Protein AF-A0A2E4WLP5-F1 (afdb_monomer_lite)

Radius of gyration: 26.68 Å; chains: 1; bounding box: 61×49×70 Å

Sequence (413 aa):
MDIQNGITTEFLDETQINFLNEHFNKKFPDIDAKITVNLNRKDYEDETNLECVMRYVLTYNHPISPEDETWFFIEQDGDKMDVFSGIESVINKYIIQTKTCDHEFDRPKDEYGSTYPDGRSVCTKCELALKNHLPRIPNKHVIKMSSHSKGVVSQFDWGKTYIQGGDSGIVFSKKGSYQTAFMEAFPKIHGMGTFIRGEGDGIQAAEQQCWEIYQRMLNCKGHEWDRHVHGELREDGYAQCKHCKMCTSDALEPLTTCSVCDKPTKKTFGDGHICHTHYFELPEEDRIREHIKMMQDSSFSTNEAKETFDYKFVSRAQKRLFHELGEDEYLEHKRRLRQIIVFIKHNFYALVLGSSPLRRRESFTEEENRLMDECHDRIIEHIGLILDHIKSDGPSRLTCKHFIAKEYWTSEE

Secondary structure (DSSP, 8-state):
----S----SSS-HHHHHHHHHHHHHH-TT---EEEEEEEES-SS-TT---EEEEEEEEEEETTEEEEEEEEEEEE-TT---HHHHHHHHHIIIIIHHHH----EE--B-TTSPBP-SS-EEETTT--EESS-SPPPTT--EEEESSSS--EE-SS--TT-EEEEEEEEEE--TT--EEEEEEEEE-EETTEE--EEEEESSHHHHHHHHHHHHHHHHT-SS--EESEETTEE--SS-EEETTT--EETTSS--S-B-TTT--B---EETTEE--HHHHHHS-HHHHHHHHHHHHHHSSS---HHHHHHHHHHHHHHHHHHHHHHHHHHHHHHHHHHHHHHHHHHHHHHHHHTTTSGGGG-S---HHHHHHHHHHHHHHHHTTHHHHHHHHTT--SS--GGGTS-GGGS-S--

pLDDT: mean 80.18, std 15.57, range [28.72, 98.12]

Structure (mmCIF, N/CA/C/O backbone):
data_AF-A0A2E4WLP5-F1
#
_entry.id   AF-A0A2E4WLP5-F1
#
loop_
_atom_site.group_PDB
_atom_site.id
_atom_site.type_symbol
_atom_site.label_atom_id
_atom_site.label_alt_id
_atom_site.label_comp_id
_atom_site.label_asym_id
_atom_site.label_entity_id
_atom_site.label_seq_id
_atom_site.pdbx_PDB_ins_code
_atom_site.Cartn_x
_atom_site.Cartn_y
_atom_site.Cartn_z
_atom_site.occupancy
_atom_site.B_iso_or_equiv
_atom_site.auth_seq_id
_atom_site.auth_comp_id
_atom_site.auth_asym_id
_atom_site.auth_atom_id
_atom_site.pdbx_PDB_model_num
ATOM 1 N N . MET A 1 1 ? -8.807 5.989 37.270 1.00 32.72 1 MET A N 1
ATOM 2 C CA . MET A 1 1 ? -10.201 5.876 37.743 1.00 32.72 1 MET A CA 1
ATOM 3 C C . MET A 1 1 ? -10.694 7.289 38.005 1.00 32.72 1 MET A C 1
ATOM 5 O O . MET A 1 1 ? -10.593 7.767 39.120 1.00 32.72 1 MET A O 1
ATOM 9 N N . ASP A 1 2 ? -11.044 7.974 36.919 1.00 28.72 2 ASP A N 1
ATOM 10 C CA . ASP A 1 2 ? -11.490 9.371 36.821 1.00 28.72 2 ASP A CA 1
ATOM 11 C C . ASP A 1 2 ? -11.847 9.587 35.333 1.00 28.72 2 ASP A C 1
ATOM 13 O O . ASP A 1 2 ? -11.119 9.070 34.482 1.00 28.72 2 ASP A O 1
ATOM 17 N N . ILE A 1 3 ? -12.834 10.419 34.966 1.00 42.56 3 ILE A N 1
ATOM 18 C CA . ILE A 1 3 ? -12.760 11.151 33.682 1.00 42.56 3 ILE A CA 1
ATOM 19 C C . ILE A 1 3 ? -11.662 12.210 33.878 1.00 42.56 3 ILE A C 1
ATOM 21 O O . ILE A 1 3 ? -11.935 13.389 34.109 1.00 42.56 3 ILE A O 1
ATOM 25 N N . GLN A 1 4 ? -10.398 11.783 33.909 1.00 34.06 4 GLN A N 1
ATOM 26 C CA . GLN A 1 4 ? -9.247 12.667 34.089 1.00 34.06 4 GLN A CA 1
ATOM 27 C C . GLN A 1 4 ? -8.847 13.198 32.711 1.00 34.06 4 GLN A C 1
ATOM 29 O O . GLN A 1 4 ? -8.344 12.453 31.874 1.00 34.06 4 GLN A O 1
ATOM 34 N N . ASN A 1 5 ? -9.093 14.488 32.456 1.00 39.75 5 ASN A N 1
ATOM 35 C CA . ASN A 1 5 ? -8.746 15.171 31.198 1.00 39.75 5 ASN A CA 1
ATOM 36 C C . ASN A 1 5 ? -9.372 14.544 29.933 1.00 39.75 5 ASN A C 1
ATOM 38 O O . ASN A 1 5 ? -8.798 14.602 28.843 1.00 39.75 5 ASN A O 1
ATOM 42 N N . GLY A 1 6 ? -10.540 13.911 30.075 1.00 43.06 6 GLY A N 1
ATOM 43 C CA . GLY A 1 6 ? -11.146 13.109 29.013 1.00 43.06 6 GLY A CA 1
ATOM 44 C C . GLY A 1 6 ? -11.846 13.929 27.930 1.00 43.06 6 GLY A C 1
ATOM 45 O O . GLY A 1 6 ? -11.885 13.503 26.775 1.00 43.06 6 GLY A O 1
ATOM 46 N N . ILE A 1 7 ? -12.393 15.094 28.294 1.00 52.22 7 ILE A N 1
ATOM 47 C CA . ILE A 1 7 ? -13.065 15.987 27.351 1.00 52.22 7 ILE A CA 1
ATOM 48 C C . ILE A 1 7 ? -12.073 16.986 26.775 1.00 52.22 7 ILE A C 1
ATOM 50 O O . ILE A 1 7 ? -11.659 17.926 27.446 1.00 52.22 7 ILE A O 1
ATOM 54 N N . THR A 1 8 ? -11.712 16.785 25.510 1.00 53.06 8 THR A N 1
ATOM 55 C CA . THR A 1 8 ? -10.937 17.746 24.723 1.00 53.06 8 THR A CA 1
ATOM 56 C C . THR A 1 8 ? -11.824 18.337 23.636 1.00 53.06 8 THR A C 1
ATOM 58 O O . THR A 1 8 ? -12.540 17.613 22.944 1.00 53.06 8 THR A O 1
ATOM 61 N N . THR A 1 9 ? -11.800 19.659 23.509 1.00 56.59 9 THR A N 1
ATOM 62 C CA . THR A 1 9 ? -12.551 20.421 22.509 1.00 56.59 9 THR A CA 1
ATOM 63 C C . THR A 1 9 ? -11.790 21.701 22.190 1.00 56.59 9 THR A C 1
ATOM 65 O O . THR A 1 9 ? -11.175 22.288 23.075 1.00 56.59 9 THR A O 1
ATOM 68 N N . GLU A 1 10 ? -11.807 22.123 20.927 1.00 59.69 10 GLU A N 1
ATOM 69 C CA . GLU A 1 10 ? -11.148 23.357 20.478 1.00 59.69 10 GLU A CA 1
ATOM 70 C C . GLU A 1 10 ? -12.032 24.608 20.644 1.00 59.69 10 GLU A C 1
ATOM 72 O O . GLU A 1 10 ? -11.579 25.717 20.371 1.00 59.69 10 GLU A O 1
ATOM 77 N N . PHE A 1 11 ? -13.292 24.450 21.070 1.00 68.31 11 PHE A N 1
ATOM 78 C CA . PHE A 1 11 ? -14.280 25.539 21.092 1.00 68.31 11 PHE A CA 1
ATOM 79 C C . PHE A 1 11 ? -14.889 25.838 22.472 1.00 68.31 11 PHE A C 1
ATOM 81 O O . PHE A 1 11 ? -15.690 26.767 22.573 1.00 68.31 11 PHE A O 1
ATOM 88 N N . LEU A 1 12 ? -14.533 25.084 23.520 1.00 69.94 12 LEU A N 1
ATOM 89 C CA . LEU A 1 12 ? -14.886 25.405 24.912 1.00 69.94 12 LEU A CA 1
ATOM 90 C C . LEU A 1 12 ? -13.638 25.822 25.692 1.00 69.94 12 LEU A C 1
ATOM 92 O O . LEU A 1 12 ? -12.541 25.336 25.421 1.00 69.94 12 LEU A O 1
ATOM 96 N N . ASP A 1 13 ? -13.813 26.702 26.674 1.00 74.44 13 ASP A N 1
ATOM 97 C CA . ASP A 1 13 ? -12.731 27.120 27.566 1.00 74.44 13 ASP A CA 1
ATOM 98 C C . ASP A 1 13 ? -12.471 26.108 28.704 1.00 74.44 13 ASP A C 1
ATOM 100 O O . ASP A 1 13 ? -13.267 25.203 28.969 1.00 74.44 13 ASP A O 1
ATOM 104 N N . GLU A 1 14 ? -11.344 26.265 29.409 1.00 74.56 14 GLU A N 1
ATOM 105 C CA . GLU A 1 14 ? -10.955 25.378 30.519 1.00 74.56 14 GLU A CA 1
ATOM 106 C C . GLU A 1 14 ? -11.994 25.334 31.650 1.00 74.56 14 GLU A C 1
ATOM 108 O O . GLU A 1 14 ? -12.184 24.292 32.277 1.00 74.56 14 GLU A O 1
ATOM 113 N N . THR A 1 15 ? -12.702 26.437 31.909 1.00 77.69 15 THR A N 1
ATOM 114 C CA . THR A 1 15 ? -13.718 26.495 32.971 1.00 77.69 15 THR A CA 1
ATOM 115 C C . THR A 1 15 ? -14.931 25.650 32.591 1.00 77.69 15 THR A C 1
ATOM 117 O O . THR A 1 15 ? -15.434 24.874 33.405 1.00 77.69 15 THR A O 1
ATOM 120 N N . GLN A 1 16 ? -15.376 25.753 31.339 1.00 76.62 16 GLN A N 1
ATOM 121 C CA . GLN A 1 16 ? -16.468 24.960 30.779 1.00 76.62 16 GLN A CA 1
ATOM 122 C C . GLN A 1 16 ? -16.114 23.469 30.720 1.00 76.62 16 GLN A C 1
ATOM 124 O O . GLN A 1 16 ? -16.946 22.628 31.070 1.00 76.62 16 GLN A O 1
ATOM 129 N N . ILE A 1 17 ? -14.879 23.134 30.333 1.00 76.75 17 ILE A N 1
ATOM 130 C CA . ILE A 1 17 ? -14.377 21.753 30.320 1.00 76.75 17 ILE A CA 1
ATOM 131 C C . ILE A 1 17 ? -14.353 21.172 31.739 1.00 76.75 17 ILE A C 1
ATOM 133 O O . ILE A 1 17 ? -14.846 20.063 31.954 1.00 76.75 17 ILE A O 1
ATOM 137 N N . ASN A 1 18 ? -13.841 21.918 32.722 1.00 78.75 18 ASN A N 1
ATOM 138 C CA . ASN A 1 18 ? -13.817 21.477 34.119 1.00 78.75 18 ASN A CA 1
ATOM 139 C C . ASN A 1 18 ? -15.229 21.243 34.662 1.00 78.75 18 ASN A C 1
ATOM 141 O O . ASN A 1 18 ? -15.483 20.210 35.278 1.00 78.75 18 ASN A O 1
ATOM 145 N N . PHE A 1 19 ? -16.171 22.138 34.356 1.00 82.06 19 PHE A N 1
ATOM 146 C CA . PHE A 1 19 ? -17.571 21.972 34.744 1.00 82.06 19 PHE A CA 1
ATOM 147 C C . PHE A 1 19 ? -18.211 20.715 34.129 1.00 82.06 19 PHE A C 1
ATOM 149 O O . PHE A 1 19 ? -18.912 19.975 34.824 1.00 82.06 19 PHE A O 1
ATOM 156 N N . LEU A 1 20 ? -17.957 20.439 32.844 1.00 81.12 20 LEU A N 1
ATOM 157 C CA . LEU A 1 20 ? -18.418 19.216 32.178 1.00 81.12 20 LEU A CA 1
ATOM 158 C C . LEU A 1 20 ? -17.838 17.964 32.848 1.00 81.12 20 LEU A C 1
ATOM 160 O O . LEU A 1 20 ? -18.587 17.037 33.164 1.00 81.12 20 LEU A O 1
ATOM 164 N N . ASN A 1 21 ? -16.527 17.954 33.105 1.00 81.50 21 ASN A N 1
ATOM 165 C CA . ASN A 1 21 ? -15.861 16.843 33.780 1.00 81.50 21 ASN A CA 1
ATOM 166 C C . ASN A 1 21 ? -16.447 16.618 35.183 1.00 81.50 21 ASN A C 1
ATOM 168 O O . ASN A 1 21 ? -16.814 15.492 35.505 1.00 81.50 21 ASN A O 1
ATOM 172 N N . GLU A 1 22 ? -16.608 17.662 36.003 1.00 83.62 22 GLU A N 1
ATOM 173 C CA . GLU A 1 22 ? -17.226 17.557 37.335 1.00 83.62 22 GLU A CA 1
ATOM 174 C C . GLU A 1 22 ? -18.656 17.003 37.271 1.00 83.62 22 GLU A C 1
ATOM 176 O O . GLU A 1 22 ? -19.017 16.110 38.044 1.00 83.62 22 GLU A O 1
ATOM 181 N N . HIS A 1 23 ? -19.469 17.501 36.334 1.00 86.75 23 HIS A N 1
ATOM 182 C CA . HIS A 1 23 ? -20.845 17.050 36.152 1.00 86.75 23 HIS A CA 1
ATOM 183 C C . HIS A 1 23 ? -20.914 15.554 35.822 1.00 86.75 23 HIS A C 1
ATOM 185 O O . HIS A 1 23 ? -21.640 14.805 36.486 1.00 86.75 23 HIS A O 1
ATOM 191 N N . PHE A 1 24 ? -20.165 15.110 34.810 1.00 84.50 2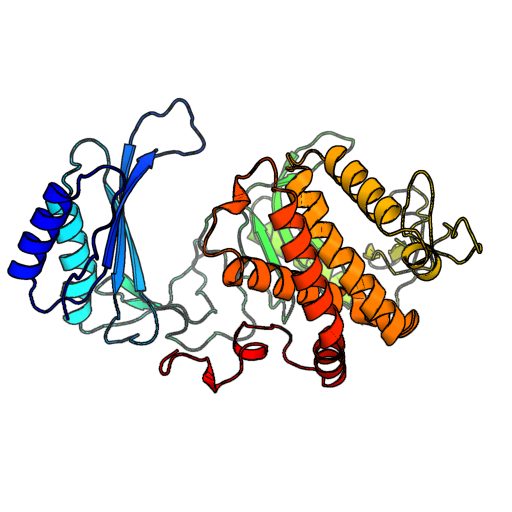4 PHE A N 1
ATOM 192 C CA . PHE A 1 24 ? -20.216 13.726 34.344 1.00 84.50 24 PHE A CA 1
ATOM 193 C C . PHE A 1 24 ? -19.506 12.757 35.290 1.00 84.50 24 PHE A C 1
ATOM 195 O O . PHE A 1 24 ? -20.037 11.671 35.503 1.00 84.50 24 PHE A O 1
ATOM 202 N N . ASN A 1 25 ? -18.416 13.164 35.950 1.00 83.06 25 ASN A N 1
ATOM 203 C CA . ASN A 1 25 ? -17.783 12.372 37.012 1.00 83.06 25 ASN A CA 1
ATOM 204 C C . ASN A 1 25 ? -18.735 12.145 38.189 1.00 83.06 25 ASN A C 1
ATOM 206 O O . ASN A 1 25 ? -18.819 11.045 38.727 1.00 83.06 25 ASN A O 1
ATOM 210 N N . LYS A 1 26 ? -19.506 13.168 38.579 1.00 86.81 26 LYS A N 1
ATOM 211 C CA . LYS A 1 26 ? -20.501 13.028 39.648 1.00 86.81 26 LYS A CA 1
ATOM 212 C C . LYS A 1 26 ? -21.667 12.127 39.240 1.00 86.81 26 LYS A C 1
ATOM 214 O O . LYS A 1 26 ? -22.186 11.384 40.071 1.00 86.81 26 LYS A O 1
ATOM 219 N N . LYS A 1 27 ? -22.124 12.237 37.992 1.00 86.25 27 LYS A N 1
ATOM 220 C CA . LYS A 1 27 ? -23.278 11.488 37.477 1.00 86.25 27 LYS A CA 1
ATOM 221 C C . LYS A 1 27 ? -22.935 10.030 37.157 1.00 86.25 27 LYS A C 1
ATOM 223 O O . LYS A 1 27 ? -23.779 9.160 37.354 1.00 86.25 27 LYS A O 1
ATOM 228 N N . PHE A 1 28 ? -21.713 9.771 36.700 1.00 84.50 28 PHE A N 1
ATOM 229 C CA . PHE A 1 28 ? -21.227 8.463 36.267 1.00 84.50 28 PHE A CA 1
ATOM 230 C C . PHE A 1 28 ? -19.867 8.126 36.913 1.00 84.50 28 PHE A C 1
ATOM 232 O O . PHE A 1 28 ? -18.864 8.017 36.208 1.00 84.50 28 PHE A O 1
ATOM 239 N N . PRO A 1 29 ? -19.816 7.935 38.244 1.00 80.88 29 PRO A N 1
ATOM 240 C CA . PRO A 1 29 ? -18.557 7.790 38.986 1.00 80.88 29 PRO A CA 1
ATOM 241 C C . PRO A 1 29 ? -17.743 6.538 38.614 1.00 80.88 29 PRO A C 1
ATOM 243 O O . PRO A 1 29 ? -16.535 6.511 38.818 1.00 80.88 29 PRO A O 1
ATOM 246 N N . ASP A 1 30 ? -18.388 5.518 38.039 1.00 77.81 30 ASP A N 1
ATOM 247 C CA . ASP A 1 30 ? -17.773 4.222 37.711 1.00 77.81 30 ASP A CA 1
ATOM 248 C C . ASP A 1 30 ? -17.372 4.090 36.226 1.00 77.81 30 ASP A C 1
ATOM 250 O O . ASP A 1 30 ? -17.163 2.982 35.708 1.00 77.81 30 ASP A O 1
ATOM 254 N N . ILE A 1 31 ? -17.340 5.204 35.488 1.00 75.88 31 ILE A N 1
ATOM 255 C CA . ILE A 1 31 ? -17.000 5.225 34.064 1.00 75.88 31 ILE A CA 1
ATOM 256 C C . ILE A 1 31 ? -15.578 5.743 33.866 1.00 75.88 31 ILE A C 1
ATOM 258 O O . ILE A 1 31 ? -15.270 6.886 34.180 1.00 75.88 31 ILE A O 1
ATOM 262 N N . ASP A 1 32 ? -14.740 4.891 33.277 1.00 76.44 32 ASP A N 1
ATOM 263 C CA . ASP A 1 32 ? -13.391 5.232 32.830 1.00 76.44 32 ASP A CA 1
ATOM 264 C C . ASP A 1 32 ? -13.393 5.351 31.302 1.00 76.44 32 ASP A C 1
ATOM 266 O O . ASP A 1 32 ? -13.474 4.345 30.590 1.00 76.44 32 ASP A O 1
ATOM 270 N N . ALA A 1 33 ? -13.447 6.586 30.805 1.00 76.31 33 ALA A N 1
ATOM 271 C CA . ALA A 1 33 ? -13.580 6.891 29.387 1.00 76.31 33 ALA A CA 1
ATOM 272 C C . ALA A 1 33 ? -13.056 8.292 29.044 1.00 76.31 33 ALA A C 1
ATOM 274 O O . ALA A 1 33 ? -13.168 9.233 29.830 1.00 76.31 33 ALA A O 1
ATOM 275 N N . LYS A 1 34 ? -12.565 8.447 27.814 1.00 80.31 34 LYS A N 1
ATOM 276 C CA . LYS A 1 34 ? -12.171 9.717 27.197 1.00 80.31 34 LYS A CA 1
ATOM 277 C C . LYS A 1 34 ? -13.178 10.089 26.107 1.00 80.31 34 LYS A C 1
ATOM 279 O O . LYS A 1 34 ? -13.545 9.234 25.311 1.00 80.31 34 LYS A O 1
ATOM 284 N N . ILE A 1 35 ? -13.638 11.339 26.053 1.00 79.62 35 ILE A N 1
ATOM 285 C CA . ILE A 1 35 ? -14.636 11.800 25.071 1.00 79.62 35 ILE A CA 1
ATOM 286 C C . ILE A 1 35 ? -14.168 13.101 24.423 1.00 79.62 35 ILE A C 1
ATOM 288 O O . ILE A 1 35 ? -14.337 14.170 24.987 1.00 79.62 35 ILE A O 1
ATOM 292 N N . THR A 1 36 ? -13.649 13.055 23.204 1.00 78.38 36 THR A N 1
ATOM 293 C CA . THR A 1 36 ? -13.308 14.271 22.453 1.00 78.38 36 THR A CA 1
ATOM 294 C C . THR A 1 36 ? -14.543 14.823 21.740 1.00 78.38 36 THR A C 1
ATOM 296 O O . THR A 1 36 ? -15.235 14.086 21.037 1.00 78.38 36 THR A O 1
ATOM 299 N N . VAL A 1 37 ? -14.809 16.123 21.882 1.00 76.38 37 VAL A N 1
ATOM 300 C CA . VAL A 1 37 ? -15.929 16.812 21.225 1.00 76.38 37 VAL A CA 1
ATOM 301 C C . VAL A 1 37 ? -15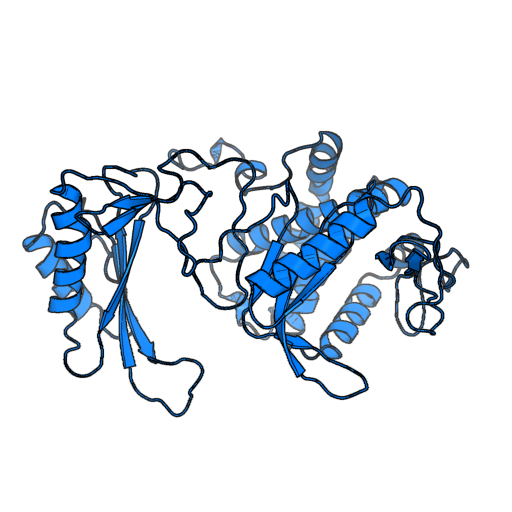.375 17.801 20.208 1.00 76.38 37 VAL A C 1
ATOM 303 O O . VAL A 1 37 ? -14.649 18.724 20.562 1.00 76.38 37 VAL A O 1
ATOM 306 N N . ASN A 1 38 ? -15.732 17.628 18.939 1.00 72.81 38 ASN A N 1
ATOM 307 C CA . ASN A 1 38 ? -15.256 18.461 17.839 1.00 72.81 38 ASN A CA 1
ATOM 308 C C . ASN A 1 38 ? -16.430 19.151 17.149 1.00 72.81 38 ASN A C 1
ATOM 310 O O . ASN A 1 38 ? -17.407 18.493 16.791 1.00 72.81 38 ASN A O 1
ATOM 314 N N . LEU A 1 39 ? -16.311 20.453 16.902 1.00 70.38 39 LEU A N 1
ATOM 315 C CA . LEU A 1 39 ? -17.221 21.176 16.021 1.00 70.38 39 LEU A CA 1
ATOM 316 C C . LEU A 1 39 ? -16.597 21.200 14.630 1.00 70.38 39 LEU A C 1
ATOM 318 O O . LEU A 1 39 ? -15.518 21.754 14.441 1.00 70.38 39 LEU A O 1
ATOM 322 N N . ASN A 1 40 ? -17.254 20.570 13.669 1.00 67.19 40 ASN A N 1
ATOM 323 C CA . ASN A 1 40 ? -16.731 20.430 12.318 1.00 67.19 40 ASN A CA 1
ATOM 324 C C . ASN A 1 40 ? -17.746 20.913 11.291 1.00 67.19 40 ASN A C 1
ATOM 326 O O . ASN A 1 40 ? -18.938 20.931 11.572 1.00 67.19 40 ASN A O 1
ATOM 330 N N . ARG A 1 41 ? -17.292 21.228 10.075 1.00 66.88 41 ARG A N 1
ATOM 331 C CA . ARG A 1 41 ? -18.208 21.361 8.936 1.00 66.88 41 ARG A CA 1
ATOM 332 C C . ARG A 1 41 ? -18.843 20.007 8.626 1.00 66.88 41 ARG A C 1
ATOM 334 O O . ARG A 1 41 ? -18.179 18.966 8.735 1.00 66.88 41 ARG A O 1
ATOM 341 N N . LYS A 1 42 ? -20.126 20.037 8.270 1.00 67.75 42 LYS A N 1
ATOM 342 C CA . LYS A 1 42 ? -20.895 18.857 7.872 1.00 67.75 42 LYS A CA 1
ATOM 343 C C . LYS A 1 42 ? -20.265 18.207 6.649 1.00 67.75 42 LYS A C 1
ATOM 345 O O . LYS A 1 42 ? -19.930 17.025 6.693 1.00 67.75 42 LYS A O 1
ATOM 350 N N . ASP A 1 43 ? -20.014 19.025 5.634 1.00 65.06 43 ASP A N 1
ATOM 351 C CA . ASP A 1 43 ? -19.334 18.652 4.404 1.00 65.06 43 ASP A CA 1
ATOM 352 C C . ASP A 1 43 ? -17.98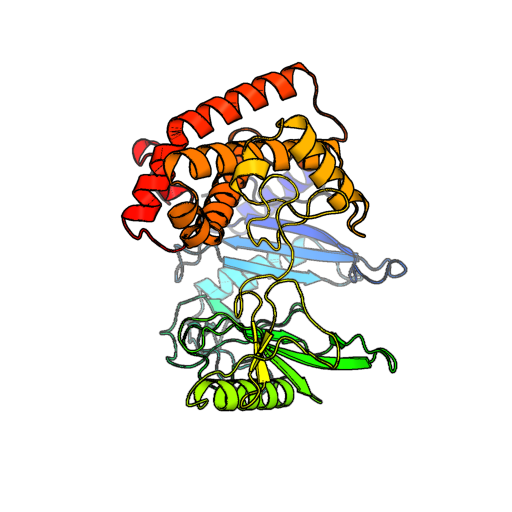8 19.387 4.315 1.00 65.06 43 ASP A C 1
ATOM 354 O O . ASP A 1 43 ? -17.920 20.608 4.464 1.00 65.06 43 ASP A O 1
ATOM 358 N N . TYR A 1 44 ? -16.903 18.635 4.140 1.00 54.91 44 TYR A N 1
ATOM 359 C CA . TYR A 1 44 ? -15.565 19.206 3.969 1.00 54.91 44 TYR A CA 1
ATOM 360 C C . TYR A 1 44 ? -15.273 19.577 2.509 1.00 54.91 44 TYR A C 1
ATOM 362 O O . TYR A 1 44 ? -14.332 20.331 2.269 1.00 54.91 44 TYR A O 1
ATOM 370 N N . GLU A 1 45 ? -16.041 19.045 1.555 1.00 49.56 45 GLU A N 1
ATOM 371 C CA . GLU A 1 45 ? -15.847 19.238 0.114 1.00 49.56 45 GLU A CA 1
ATOM 372 C C . GLU A 1 45 ? -16.680 20.408 -0.429 1.00 49.56 45 GLU A C 1
ATOM 374 O O . GLU A 1 45 ? -16.289 21.038 -1.412 1.00 49.56 45 GLU A O 1
ATOM 379 N N . ASP A 1 46 ? -17.788 20.748 0.235 1.00 57.19 46 ASP A N 1
ATOM 380 C CA . ASP A 1 46 ? -18.605 21.917 -0.094 1.00 57.19 46 ASP A CA 1
ATOM 381 C C . ASP A 1 46 ? -18.212 23.133 0.759 1.00 57.19 46 ASP A C 1
ATOM 383 O O . ASP A 1 46 ? -18.733 23.367 1.852 1.00 57.19 46 ASP A O 1
ATOM 387 N N . GLU A 1 47 ? -17.298 23.956 0.239 1.00 55.62 47 GLU A N 1
ATOM 388 C CA . GLU A 1 47 ? -16.867 25.199 0.894 1.00 55.62 47 GLU A CA 1
ATOM 389 C C . GLU A 1 47 ? -17.997 26.227 1.085 1.00 55.62 47 GLU A C 1
ATOM 391 O O . GLU A 1 47 ? -17.842 27.158 1.882 1.00 55.62 47 GLU A O 1
ATOM 396 N N . THR A 1 48 ? -19.123 26.075 0.378 1.00 63.16 48 THR A N 1
ATOM 397 C CA . THR A 1 48 ? -20.297 26.951 0.507 1.00 63.16 48 THR A CA 1
ATOM 398 C C . THR A 1 48 ? -21.256 26.488 1.600 1.00 63.16 48 THR A C 1
ATOM 400 O O . THR A 1 48 ? -22.056 27.290 2.094 1.00 63.16 48 THR A O 1
ATOM 403 N N . ASN A 1 49 ? -21.136 25.231 2.035 1.00 62.44 49 ASN A N 1
ATOM 404 C CA . ASN A 1 49 ? -21.905 24.691 3.137 1.00 62.44 49 ASN A CA 1
ATOM 405 C C . ASN A 1 49 ? -21.278 25.096 4.482 1.00 62.44 49 ASN A C 1
ATOM 407 O O . ASN A 1 49 ? -20.256 24.570 4.925 1.00 62.44 49 ASN A O 1
ATOM 411 N N . LEU A 1 50 ? -21.916 26.060 5.144 1.00 62.91 50 LEU A N 1
ATOM 412 C CA . LEU A 1 50 ? -21.527 26.535 6.473 1.00 62.91 50 LEU A CA 1
ATOM 413 C C . LEU A 1 50 ? -22.195 25.743 7.609 1.00 62.91 50 LEU A C 1
ATOM 415 O O . LEU A 1 50 ? -22.035 26.121 8.771 1.00 62.91 50 LEU A O 1
ATOM 419 N N . GLU A 1 51 ? -22.945 24.674 7.312 1.00 69.62 51 GLU A N 1
ATOM 420 C CA . GLU A 1 51 ? -23.522 23.824 8.352 1.00 69.62 51 GLU A CA 1
ATOM 421 C C . GLU A 1 51 ? -22.410 23.171 9.176 1.00 69.62 51 GLU A C 1
ATOM 423 O O . GLU A 1 51 ? -21.535 22.467 8.663 1.00 69.62 51 GLU A O 1
ATOM 428 N N . CYS A 1 52 ? -22.471 23.392 10.486 1.00 67.25 52 CYS A N 1
ATOM 429 C CA . CYS A 1 52 ? -21.605 22.731 11.442 1.00 67.25 52 CYS A CA 1
ATOM 430 C C . CYS A 1 52 ? -22.320 21.529 12.062 1.00 67.25 52 CYS A C 1
ATOM 432 O O . CYS A 1 52 ? -23.525 21.558 12.311 1.00 67.25 52 CYS A O 1
ATOM 434 N N . VAL A 1 53 ? -21.544 20.503 12.389 1.00 71.75 53 VAL A N 1
ATOM 435 C CA . VAL A 1 53 ? -21.964 19.314 13.127 1.00 71.75 53 VAL A CA 1
ATOM 436 C C . VAL A 1 53 ? -21.081 19.106 14.346 1.00 71.75 53 VAL A C 1
ATOM 438 O O . VAL A 1 53 ? -19.877 19.391 14.324 1.00 71.75 53 VAL A O 1
ATOM 441 N N . MET A 1 54 ? -21.677 18.599 15.424 1.00 72.81 54 MET A N 1
ATOM 442 C CA . MET A 1 54 ? -20.934 18.239 16.627 1.00 72.81 54 MET A CA 1
ATOM 443 C C . MET A 1 54 ? -20.592 16.759 16.566 1.00 72.81 54 MET A C 1
ATOM 445 O O . MET A 1 54 ? -21.479 15.918 16.427 1.00 72.81 54 MET A O 1
ATOM 449 N N . ARG A 1 55 ? -19.300 16.451 16.649 1.00 74.81 55 ARG A N 1
ATOM 450 C CA . ARG A 1 55 ? -18.757 15.100 16.537 1.00 74.81 55 ARG A CA 1
ATOM 451 C C . ARG A 1 55 ? -18.149 14.677 17.862 1.00 74.81 55 ARG A C 1
ATOM 453 O O . ARG A 1 55 ? -17.210 15.309 18.342 1.00 74.81 55 ARG A O 1
ATOM 460 N N . TYR A 1 56 ? -18.665 13.592 18.420 1.00 77.25 56 TYR A N 1
ATOM 461 C CA . TYR A 1 56 ? -18.206 13.020 19.681 1.00 77.25 56 TYR A CA 1
ATOM 462 C C . TYR A 1 56 ? -17.403 11.761 19.392 1.00 77.25 56 TYR A C 1
ATOM 464 O O . TYR A 1 56 ? -17.888 10.868 18.695 1.00 77.25 56 TYR A O 1
ATOM 472 N N . VAL A 1 57 ? -16.192 11.700 19.932 1.00 74.31 57 VAL A N 1
ATOM 473 C CA . VAL A 1 57 ? -15.282 10.565 19.815 1.00 74.31 57 VAL A CA 1
ATOM 474 C C . VAL A 1 57 ? -15.044 10.008 21.209 1.00 74.31 57 VAL A C 1
ATOM 476 O O . VAL A 1 57 ? -14.333 10.615 22.002 1.00 74.31 57 VAL A O 1
ATOM 479 N N . LEU A 1 58 ? -15.668 8.874 21.512 1.00 75.62 58 LEU A N 1
ATOM 480 C CA . LEU A 1 58 ? -15.504 8.167 22.783 1.00 75.62 58 LEU A CA 1
ATOM 481 C C . LEU A 1 58 ? -14.427 7.095 22.645 1.00 75.62 58 LEU A C 1
ATOM 483 O O . LEU A 1 58 ? -14.542 6.259 21.754 1.00 75.62 58 LEU A O 1
ATOM 487 N N . THR A 1 59 ? -13.479 7.077 23.576 1.00 74.12 59 THR A N 1
ATOM 488 C CA . THR A 1 59 ? -12.470 6.034 23.771 1.00 74.12 59 THR A CA 1
ATOM 489 C C . THR A 1 59 ? -12.643 5.445 25.166 1.00 74.12 59 THR A C 1
ATOM 491 O O . THR A 1 59 ? -12.589 6.175 26.156 1.00 74.12 59 THR A O 1
ATOM 494 N N . TYR A 1 60 ? -12.863 4.136 25.270 1.00 75.19 60 TYR A N 1
ATOM 495 C CA . TYR A 1 60 ? -12.848 3.441 26.559 1.00 75.19 60 TYR A CA 1
ATOM 496 C C . TYR A 1 60 ? -12.447 1.971 26.405 1.00 75.19 60 TYR A C 1
ATOM 498 O O . TYR A 1 60 ? -12.606 1.379 25.332 1.00 75.19 60 TYR A O 1
ATOM 506 N N . ASN A 1 61 ? -11.972 1.385 27.505 1.00 71.94 61 ASN A N 1
ATOM 507 C CA . ASN A 1 61 ? -11.596 -0.024 27.582 1.00 71.94 61 ASN A CA 1
ATOM 508 C C . ASN A 1 61 ? -12.846 -0.868 27.850 1.00 71.94 61 ASN A C 1
ATOM 510 O O . ASN A 1 61 ? -13.394 -0.873 28.958 1.00 71.94 61 ASN A O 1
ATOM 514 N N . HIS A 1 62 ? -13.347 -1.555 26.823 1.00 71.31 62 HIS A N 1
ATOM 515 C CA . HIS A 1 62 ? -14.575 -2.335 26.944 1.00 71.31 62 HIS A CA 1
ATOM 516 C C . HIS A 1 62 ? -14.318 -3.676 27.652 1.00 71.31 62 HIS A C 1
ATOM 518 O O . HIS A 1 62 ? -13.361 -4.356 27.296 1.00 71.31 62 HIS A O 1
ATOM 524 N N . PRO A 1 63 ? -15.183 -4.145 28.578 1.00 71.38 63 PRO A N 1
ATOM 525 C CA . PRO A 1 63 ? -14.948 -5.396 29.314 1.00 71.38 63 PRO A CA 1
ATOM 526 C C . PRO A 1 63 ? -14.750 -6.646 28.441 1.00 71.38 63 PRO A C 1
ATOM 528 O O . PRO A 1 63 ? -14.084 -7.585 28.860 1.00 71.38 63 PRO A O 1
ATOM 531 N N . ILE A 1 64 ? -15.327 -6.665 27.234 1.00 71.12 64 ILE A N 1
ATOM 532 C CA . ILE A 1 64 ? -15.197 -7.782 26.273 1.00 71.12 64 ILE A CA 1
ATOM 533 C C . ILE A 1 64 ? -13.964 -7.634 25.371 1.00 71.12 64 ILE A C 1
ATOM 535 O O . ILE A 1 64 ? -13.505 -8.614 24.797 1.00 71.12 64 ILE A O 1
ATOM 539 N N . SER A 1 65 ? -13.414 -6.424 25.257 1.00 67.38 65 SER A N 1
ATOM 540 C CA . SER A 1 65 ? -12.218 -6.134 24.459 1.00 67.38 65 SER A CA 1
ATOM 541 C C . SER A 1 65 ? -11.292 -5.213 25.257 1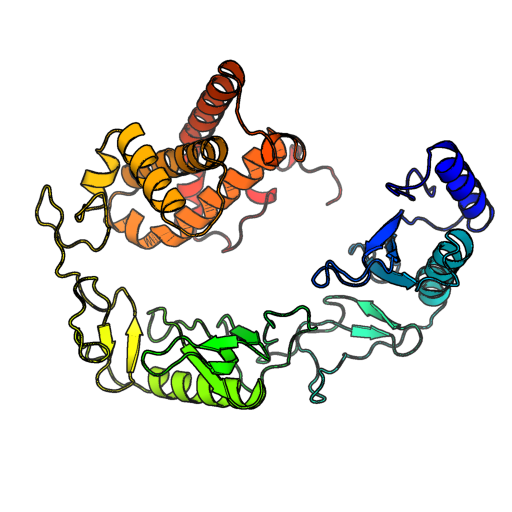.00 67.38 65 SER A C 1
ATOM 543 O O . SER A 1 65 ? -11.094 -4.064 24.873 1.00 67.38 65 SER A O 1
ATOM 545 N N . PRO A 1 66 ? -10.775 -5.669 26.414 1.00 66.69 66 PRO A N 1
ATOM 546 C CA . PRO A 1 66 ? -10.042 -4.797 27.330 1.00 66.69 66 PRO A CA 1
ATOM 547 C C . PRO A 1 66 ? -8.711 -4.310 26.745 1.00 66.69 66 PRO A C 1
ATOM 549 O O . PRO A 1 66 ? -8.194 -3.296 27.195 1.00 66.69 66 PRO A O 1
ATOM 552 N N . GLU A 1 67 ? -8.181 -5.019 25.744 1.00 63.59 67 GLU A N 1
ATOM 553 C CA . GLU A 1 67 ? -6.937 -4.675 25.045 1.00 63.59 67 GLU A CA 1
ATOM 554 C C . GLU A 1 67 ? -7.148 -3.734 23.846 1.00 63.59 67 GLU A C 1
ATOM 556 O O . GLU A 1 67 ? -6.181 -3.185 23.325 1.00 63.59 67 GLU A O 1
ATOM 561 N N . ASP A 1 68 ? -8.392 -3.534 23.394 1.00 60.69 68 ASP A N 1
ATOM 562 C CA . ASP A 1 68 ? -8.697 -2.660 22.261 1.00 60.69 68 ASP A CA 1
ATOM 563 C C . ASP A 1 68 ? -9.394 -1.386 22.744 1.00 60.69 68 ASP A C 1
ATOM 565 O O . ASP A 1 68 ? -10.541 -1.413 23.204 1.00 60.69 68 ASP A O 1
ATOM 569 N N . GLU A 1 69 ? -8.750 -0.237 22.529 1.00 61.69 69 GLU A N 1
ATOM 570 C CA . GLU A 1 69 ? -9.440 1.047 22.607 1.00 61.69 69 GLU A CA 1
ATOM 571 C C . GLU A 1 69 ? -10.616 1.039 21.622 1.00 61.69 69 GLU A C 1
ATOM 573 O O . GLU A 1 69 ? -10.442 0.964 20.397 1.00 61.69 69 GLU A O 1
ATOM 578 N N . THR A 1 70 ? -11.837 1.092 22.156 1.00 62.03 70 THR A N 1
ATOM 579 C CA . THR A 1 70 ? -13.041 1.098 21.328 1.00 62.03 70 THR A CA 1
ATOM 580 C C . THR A 1 70 ? -13.455 2.535 21.062 1.00 62.03 70 THR A C 1
ATOM 582 O O . THR A 1 70 ? -13.673 3.306 21.994 1.00 62.03 70 THR A O 1
ATOM 585 N N . TRP A 1 71 ? -13.567 2.878 19.777 1.00 61.75 71 TRP A N 1
ATOM 586 C CA . TRP A 1 71 ? -13.867 4.229 19.317 1.00 61.75 71 TRP A CA 1
ATOM 587 C C . TRP A 1 71 ? -15.305 4.307 18.826 1.00 61.75 71 TRP A C 1
ATOM 589 O O . TRP A 1 71 ? -15.691 3.559 17.923 1.00 61.75 71 TRP A O 1
ATOM 599 N N . PHE A 1 72 ? -16.079 5.237 19.371 1.00 65.31 72 PHE A N 1
ATOM 600 C CA . PHE A 1 72 ? -17.436 5.507 18.904 1.00 65.31 72 PHE A CA 1
ATOM 601 C C . PHE A 1 72 ? -17.546 6.915 18.361 1.00 65.31 72 PHE A C 1
ATOM 603 O O . PHE A 1 72 ? -16.993 7.849 18.934 1.00 65.31 72 PHE A O 1
ATOM 610 N N . PHE A 1 73 ? -18.285 7.039 17.264 1.00 62.81 73 PHE A N 1
ATOM 611 C CA . PHE A 1 73 ? -18.545 8.293 16.581 1.00 62.81 73 PHE A CA 1
ATOM 612 C C . PHE A 1 73 ? -20.041 8.596 16.631 1.00 62.81 73 PHE A C 1
ATOM 614 O O . PHE A 1 73 ? -20.858 7.756 16.242 1.00 62.81 73 PHE A O 1
ATOM 621 N N . ILE A 1 74 ? -20.396 9.787 17.107 1.00 69.50 74 ILE A N 1
ATOM 622 C CA . ILE A 1 74 ? -21.754 10.331 17.001 1.00 69.50 74 ILE A CA 1
ATOM 623 C C . ILE A 1 74 ? -21.674 11.706 16.358 1.00 69.50 74 ILE A C 1
ATOM 625 O O . ILE A 1 74 ? -20.824 12.508 16.736 1.00 69.50 74 ILE A O 1
ATOM 629 N N . GLU A 1 75 ? -22.592 11.965 15.431 1.00 71.12 75 GLU A N 1
ATOM 630 C CA . GLU A 1 75 ? -22.805 13.266 14.807 1.00 71.12 75 GLU A CA 1
ATOM 631 C C . GLU A 1 75 ? -24.169 13.831 15.235 1.00 71.12 75 GLU A C 1
ATOM 633 O O . GLU A 1 75 ? -25.162 13.100 15.273 1.00 71.12 75 GLU A O 1
ATOM 638 N N . GLN A 1 76 ? -24.212 15.116 15.593 1.00 71.56 76 GLN A N 1
ATOM 639 C CA . GLN A 1 76 ? -25.448 15.862 15.847 1.00 71.56 76 GLN A CA 1
ATOM 640 C C . GLN A 1 76 ? -25.565 17.059 14.895 1.00 71.56 76 GLN A C 1
ATOM 642 O O . GLN A 1 76 ? -24.645 17.879 14.820 1.00 71.56 76 GLN A O 1
ATOM 647 N N . ASP A 1 77 ? -26.723 17.162 14.233 1.00 63.62 77 ASP A N 1
ATOM 648 C CA . ASP A 1 77 ? -27.065 18.212 13.264 1.00 63.62 77 ASP A CA 1
ATOM 649 C C . ASP A 1 77 ? -27.699 19.468 13.911 1.00 63.62 77 ASP A C 1
ATOM 651 O O . ASP A 1 77 ? -28.320 19.422 14.981 1.00 63.62 77 ASP A O 1
ATOM 655 N N . GLY A 1 78 ? -27.531 20.594 13.208 1.00 58.78 78 GLY A N 1
ATOM 656 C CA . GLY A 1 78 ? -27.513 21.996 13.657 1.00 58.78 78 GLY A CA 1
ATOM 657 C C . GLY A 1 78 ? -28.736 22.666 14.302 1.00 58.78 78 GLY A C 1
ATOM 658 O O . GLY A 1 78 ? -28.717 23.884 14.403 1.00 58.78 78 GLY A O 1
ATOM 659 N N . ASP A 1 79 ? -29.725 21.943 14.832 1.00 50.03 79 ASP A N 1
ATOM 660 C CA . ASP A 1 79 ? -30.825 22.556 15.619 1.00 50.03 79 ASP A CA 1
ATOM 661 C C . ASP A 1 79 ? -30.895 22.055 17.078 1.00 50.03 79 ASP A C 1
ATOM 663 O O . ASP A 1 79 ? -31.687 22.547 17.884 1.00 50.03 79 ASP A O 1
ATOM 667 N N . LYS A 1 80 ? -30.077 21.053 17.437 1.00 53.25 80 LYS A N 1
ATOM 668 C CA . LYS A 1 80 ? -30.076 20.386 18.757 1.00 53.25 80 LYS A CA 1
ATOM 669 C C . LYS A 1 80 ? -28.670 20.169 19.323 1.00 53.25 80 LYS A C 1
ATOM 671 O O . LYS A 1 80 ? -28.445 19.203 20.048 1.00 53.25 80 LYS A O 1
ATOM 676 N N . MET A 1 81 ? -27.724 21.037 18.967 1.00 63.09 81 MET A N 1
ATOM 677 C CA . MET A 1 81 ? -26.340 20.975 19.441 1.00 63.09 81 MET A CA 1
ATOM 678 C C . MET A 1 81 ? -26.253 21.299 20.938 1.00 63.09 81 MET A C 1
ATOM 680 O O . MET A 1 81 ? -25.985 22.433 21.328 1.00 63.09 81 MET A O 1
ATOM 684 N N . ASP A 1 82 ? -26.482 20.295 21.779 1.00 78.31 82 ASP A N 1
ATOM 685 C CA . ASP A 1 82 ? -26.240 20.368 23.216 1.00 78.31 82 ASP A CA 1
ATOM 686 C C . ASP A 1 82 ? -25.130 19.388 23.598 1.00 78.31 82 ASP A C 1
ATOM 688 O O . ASP A 1 82 ? -25.295 18.164 23.549 1.00 78.31 82 ASP A O 1
ATOM 692 N N . VAL A 1 83 ? -23.989 19.947 24.008 1.00 76.25 83 VAL A N 1
ATOM 693 C CA . VAL A 1 83 ? -22.802 19.188 24.414 1.00 76.25 83 VAL A CA 1
ATOM 694 C C . VAL A 1 83 ? -23.155 18.191 25.521 1.00 76.25 83 VAL A C 1
ATOM 696 O O . VAL A 1 83 ? -22.707 17.046 25.459 1.00 76.25 83 VAL A O 1
ATOM 699 N N . PHE A 1 84 ? -24.000 18.585 26.483 1.00 81.69 84 PHE A N 1
ATOM 700 C CA . PHE A 1 84 ? -24.403 17.727 27.599 1.00 81.69 84 PHE A CA 1
ATOM 701 C C . PHE A 1 84 ? -25.206 16.520 27.123 1.00 81.69 84 PHE A C 1
ATOM 703 O O . PHE A 1 84 ? -24.810 15.381 27.373 1.00 81.69 84 PHE A O 1
ATOM 710 N N . SER A 1 85 ? -26.301 16.758 26.400 1.00 80.62 85 SER A N 1
ATOM 711 C CA . SER A 1 85 ? -27.151 15.694 25.862 1.00 80.62 85 SER A CA 1
ATOM 712 C C . SER A 1 85 ? -26.378 14.767 24.924 1.00 80.62 85 SER A C 1
ATOM 714 O O . SER A 1 85 ? -26.617 13.560 24.920 1.00 80.62 85 SER A O 1
ATOM 716 N N . GLY A 1 86 ? -25.435 15.302 24.142 1.00 79.00 86 GLY A N 1
ATOM 717 C CA . GLY A 1 86 ? -24.567 14.501 23.284 1.00 79.00 86 GLY A CA 1
ATOM 718 C C . GLY A 1 86 ? -23.627 13.589 24.069 1.00 79.00 86 GLY A C 1
ATOM 719 O O . GLY A 1 86 ? -23.633 12.382 23.831 1.00 79.00 86 GLY A O 1
ATOM 720 N N . ILE A 1 87 ? -22.887 14.122 25.048 1.00 80.06 87 ILE A N 1
ATOM 721 C CA . ILE A 1 87 ? -22.008 13.316 25.915 1.00 80.06 87 ILE A CA 1
ATOM 722 C C . ILE A 1 87 ? -22.817 12.262 26.678 1.00 80.06 87 ILE A C 1
ATOM 724 O O . ILE A 1 87 ? -22.441 11.091 26.706 1.00 80.06 87 ILE A O 1
ATOM 728 N N . GLU A 1 88 ? -23.954 12.646 27.256 1.00 84.75 88 GLU A N 1
ATOM 729 C CA . GLU A 1 88 ? -24.827 11.719 27.972 1.00 84.75 88 GLU A CA 1
ATOM 730 C C . GLU A 1 88 ? -25.354 10.607 27.055 1.00 84.75 88 GLU A C 1
ATOM 732 O O . GLU A 1 88 ? -25.358 9.437 27.439 1.00 84.75 88 GLU A O 1
ATOM 737 N N . SER A 1 89 ? -25.757 10.946 25.829 1.00 81.56 89 SER A N 1
ATOM 738 C CA . SER A 1 89 ? -26.201 9.972 24.828 1.00 81.56 89 SER A CA 1
ATOM 739 C C . SER A 1 89 ? -25.091 8.979 24.471 1.00 81.56 89 SER A C 1
ATOM 741 O O . SER A 1 89 ? -25.328 7.770 24.458 1.00 81.56 89 SER A O 1
ATOM 743 N N . VAL A 1 90 ? -23.862 9.468 24.265 1.00 79.75 90 VAL A N 1
ATOM 744 C CA . VAL A 1 90 ? -22.673 8.642 24.001 1.00 79.75 90 VAL A CA 1
ATOM 745 C C . VAL A 1 90 ? -22.407 7.675 25.158 1.00 79.75 90 VAL A C 1
ATOM 747 O O . VAL A 1 90 ? -22.241 6.477 24.925 1.00 79.75 90 VAL A O 1
ATOM 750 N N . ILE A 1 91 ? -22.415 8.166 26.400 1.00 82.88 91 ILE A N 1
ATOM 751 C CA . ILE A 1 91 ? -22.193 7.352 27.603 1.00 82.88 91 ILE A CA 1
ATOM 752 C C . ILE A 1 91 ? -23.283 6.284 27.752 1.00 82.88 91 ILE A C 1
ATOM 754 O O . ILE A 1 91 ? -22.981 5.097 27.909 1.00 82.88 91 ILE A O 1
ATOM 758 N N . ASN A 1 92 ? -24.552 6.685 27.674 1.00 83.44 92 ASN A N 1
ATOM 759 C CA . ASN A 1 92 ? -25.680 5.774 27.842 1.00 83.44 92 ASN A CA 1
ATOM 760 C C . ASN A 1 92 ? -25.678 4.681 26.766 1.00 83.44 92 ASN A C 1
ATOM 762 O O . ASN A 1 92 ? -25.783 3.497 27.095 1.00 83.44 92 ASN A O 1
ATOM 766 N N . LYS A 1 93 ? -25.510 5.062 25.492 1.00 77.44 93 LYS A N 1
ATOM 767 C CA . LYS A 1 93 ? -25.536 4.125 24.362 1.00 77.44 93 LYS A CA 1
ATOM 768 C C . LYS A 1 93 ? -24.318 3.206 24.341 1.00 77.44 93 LYS A C 1
ATOM 770 O O . LYS A 1 93 ? -24.457 2.010 24.116 1.00 77.44 93 LYS A O 1
ATOM 775 N N . TYR A 1 94 ? -23.117 3.742 24.531 1.00 77.00 94 TYR A N 1
ATOM 776 C CA . TYR A 1 94 ? -21.905 2.977 24.233 1.00 77.00 94 TYR A CA 1
ATOM 777 C C . TYR A 1 94 ? -21.170 2.449 25.446 1.00 77.00 94 TYR A C 1
ATOM 779 O O . TYR A 1 94 ? -20.325 1.584 25.254 1.00 77.00 94 TYR A O 1
ATOM 787 N N . ILE A 1 95 ? -21.491 2.899 26.659 1.00 79.12 95 ILE A N 1
ATOM 788 C CA . ILE A 1 95 ? -20.878 2.384 27.889 1.00 79.12 95 ILE A CA 1
ATOM 789 C C . ILE A 1 95 ? -21.914 1.651 28.735 1.00 79.12 95 ILE A C 1
ATOM 791 O O . ILE A 1 95 ? -21.692 0.507 29.118 1.00 79.12 95 ILE A O 1
ATOM 795 N N . ILE A 1 96 ? -23.053 2.277 29.037 1.00 80.12 96 ILE A N 1
ATOM 796 C CA . ILE A 1 96 ? -24.044 1.662 29.935 1.00 80.12 96 ILE A CA 1
ATOM 797 C C . ILE A 1 96 ? -24.767 0.514 29.234 1.00 80.12 96 ILE A C 1
ATOM 799 O O . ILE A 1 96 ? -24.805 -0.603 29.753 1.00 80.12 96 ILE A O 1
ATOM 803 N N . GLN A 1 97 ? -25.315 0.765 28.044 1.00 80.50 97 GLN A N 1
ATOM 804 C CA . GLN A 1 97 ? -26.037 -0.258 27.290 1.00 80.50 97 GLN A CA 1
ATOM 805 C C . GLN A 1 97 ? -25.115 -1.414 26.892 1.00 80.50 97 GLN A C 1
ATOM 807 O O . GLN A 1 97 ? -25.549 -2.558 26.920 1.00 80.50 97 GLN A O 1
ATOM 812 N N . THR A 1 98 ? -23.847 -1.158 26.564 1.00 77.44 98 THR A N 1
ATOM 813 C CA . THR A 1 98 ? -22.889 -2.226 26.243 1.00 77.44 98 THR A CA 1
ATOM 814 C C . THR A 1 98 ? -22.538 -3.038 27.488 1.00 77.44 98 THR A C 1
ATOM 816 O O . THR A 1 98 ? -22.737 -4.242 27.464 1.00 77.44 98 THR A O 1
ATOM 819 N N . LYS A 1 99 ? -22.179 -2.414 28.620 1.00 78.50 99 LYS A N 1
ATOM 820 C CA . LYS A 1 99 ? -21.889 -3.129 29.884 1.00 78.50 99 LYS A CA 1
ATOM 821 C C . LYS A 1 99 ? -23.052 -3.985 30.400 1.00 78.50 99 LYS A C 1
ATOM 823 O O . LYS A 1 99 ? -22.818 -4.972 31.090 1.00 78.50 99 LYS A O 1
ATOM 828 N N . THR A 1 100 ? -24.291 -3.584 30.124 1.00 83.75 100 THR A N 1
ATOM 829 C CA . THR A 1 100 ? -25.504 -4.274 30.606 1.00 83.75 100 THR A CA 1
ATOM 830 C C . THR A 1 100 ? -26.122 -5.216 29.574 1.00 83.75 100 THR A C 1
ATOM 832 O O . THR A 1 100 ? -27.064 -5.942 29.893 1.00 83.75 100 THR A O 1
ATOM 835 N N . CYS A 1 101 ? -25.610 -5.228 28.343 1.00 85.75 101 CYS A N 1
ATOM 836 C CA . CYS A 1 101 ? -26.103 -6.098 27.290 1.00 85.75 101 CYS A CA 1
ATOM 837 C C . CYS A 1 101 ? -25.624 -7.536 27.509 1.00 85.75 101 CYS A C 1
ATOM 839 O O . CYS A 1 101 ? -24.433 -7.800 27.634 1.00 85.75 101 CYS A O 1
ATOM 841 N N . ASP A 1 102 ? -26.544 -8.494 27.420 1.00 88.69 102 ASP A N 1
ATOM 842 C CA . ASP A 1 102 ? -26.198 -9.903 27.219 1.00 88.69 102 ASP A CA 1
ATOM 843 C C . ASP A 1 102 ? -25.852 -10.120 25.739 1.00 88.69 102 ASP A C 1
ATOM 845 O O . ASP A 1 102 ? -26.717 -10.426 24.912 1.00 88.69 102 ASP A O 1
ATOM 849 N N . HIS A 1 103 ? -24.617 -9.773 25.378 1.00 88.56 103 HIS A N 1
ATOM 850 C CA . HIS A 1 103 ? -24.194 -9.615 23.991 1.00 88.56 103 HIS A CA 1
ATOM 851 C C . HIS A 1 103 ? -24.430 -10.857 23.134 1.00 88.56 103 HIS A C 1
ATOM 853 O O . HIS A 1 103 ? -24.053 -11.972 23.481 1.00 88.56 103 HIS A O 1
ATOM 859 N N . GLU A 1 104 ? -24.969 -10.621 21.943 1.00 93.25 104 GLU A N 1
ATOM 860 C CA . GLU A 1 104 ? -25.128 -11.630 20.905 1.00 93.25 104 GLU A CA 1
ATOM 861 C C . GLU A 1 104 ? -24.509 -11.084 19.625 1.00 93.25 104 GLU A C 1
ATOM 863 O O . GLU A 1 104 ? -24.995 -10.109 19.057 1.00 93.25 104 GLU A O 1
ATOM 868 N N . PHE A 1 105 ? -23.383 -11.657 19.214 1.00 92.50 105 PHE A N 1
ATOM 869 C CA . PHE A 1 105 ? -22.598 -11.136 18.103 1.00 92.50 105 PHE A CA 1
ATOM 870 C C . PHE A 1 105 ? -22.910 -11.869 16.806 1.00 92.50 105 PHE A C 1
ATOM 872 O O . PHE A 1 105 ? -22.819 -13.093 16.742 1.00 92.50 105 PHE A O 1
ATOM 879 N N . ASP A 1 106 ? -23.163 -11.095 15.754 1.00 94.88 106 ASP A N 1
ATOM 880 C CA . ASP A 1 106 ? -23.219 -11.591 14.384 1.00 94.88 106 ASP A CA 1
ATOM 881 C C . ASP A 1 106 ? -22.176 -10.879 13.516 1.00 94.88 106 ASP A C 1
ATOM 883 O O . ASP A 1 106 ? -21.595 -9.844 13.873 1.00 94.88 106 ASP A O 1
ATOM 887 N N . ARG A 1 107 ? -21.892 -11.460 12.358 1.00 94.19 107 ARG A N 1
ATOM 888 C CA . ARG A 1 107 ? -21.015 -10.856 11.369 1.00 94.19 107 ARG A CA 1
ATOM 889 C C . ARG A 1 107 ? -21.797 -9.846 10.540 1.00 94.19 107 ARG A C 1
ATOM 891 O O . ARG A 1 107 ? -22.806 -10.212 9.936 1.00 94.19 107 ARG A O 1
ATOM 898 N N . PRO A 1 108 ? -21.299 -8.607 10.409 1.00 93.31 108 PRO A N 1
ATOM 899 C CA . PRO A 1 108 ? -21.900 -7.672 9.480 1.00 93.31 108 PRO A CA 1
ATOM 900 C C . PRO A 1 108 ? -21.786 -8.202 8.046 1.00 93.31 108 PRO A C 1
ATOM 902 O O . PRO A 1 108 ? -20.881 -8.976 7.700 1.00 93.31 108 PRO A O 1
ATOM 905 N N . LYS A 1 109 ? -22.712 -7.742 7.212 1.00 93.19 109 LYS A N 1
ATOM 906 C CA . LYS A 1 109 ? -22.733 -7.987 5.773 1.00 93.19 109 LYS A CA 1
ATOM 907 C C . LYS A 1 109 ? -22.418 -6.692 5.034 1.00 93.19 109 LYS A C 1
ATOM 909 O O . LYS A 1 109 ? -22.676 -5.609 5.564 1.00 93.19 109 LYS A O 1
ATOM 914 N N . ASP A 1 110 ? -21.827 -6.808 3.854 1.00 91.31 110 ASP A N 1
ATOM 915 C CA . ASP A 1 110 ? -21.710 -5.686 2.928 1.00 91.31 110 ASP A CA 1
ATOM 916 C C . ASP A 1 110 ? -23.065 -5.362 2.271 1.00 91.31 110 ASP A C 1
ATOM 918 O O . ASP A 1 110 ? -24.084 -6.006 2.541 1.00 91.31 110 ASP A O 1
ATOM 922 N N . GLU A 1 111 ? -23.080 -4.346 1.409 1.00 88.50 111 GLU A N 1
ATOM 923 C CA . GLU A 1 111 ? -24.278 -3.903 0.682 1.00 88.50 111 GLU A CA 1
ATOM 924 C C . GLU A 1 111 ? -24.873 -4.974 -0.252 1.00 88.50 111 GLU A C 1
ATOM 926 O O . GLU A 1 111 ? -26.056 -4.918 -0.580 1.00 88.50 111 GLU A O 1
ATOM 931 N N . TYR A 1 112 ? -24.088 -5.993 -0.619 1.00 89.75 112 TYR A N 1
ATOM 932 C CA . TYR A 1 112 ? -24.515 -7.125 -1.444 1.00 89.75 112 TYR A CA 1
ATOM 933 C C . TYR A 1 112 ? -24.943 -8.339 -0.604 1.00 89.75 112 TYR A C 1
ATOM 935 O O . TYR A 1 112 ? -25.223 -9.409 -1.148 1.00 89.75 112 TYR A O 1
ATOM 943 N N . GLY A 1 113 ? -24.985 -8.209 0.725 1.00 92.25 113 GLY A N 1
ATOM 944 C CA . GLY A 1 113 ? -25.376 -9.278 1.642 1.00 92.25 113 GLY A CA 1
ATOM 945 C C . GLY A 1 113 ? -24.272 -10.300 1.938 1.00 92.25 113 GLY A C 1
ATOM 946 O O . GLY A 1 113 ? -24.542 -11.303 2.609 1.00 92.25 113 GLY A O 1
ATOM 947 N N . SER A 1 114 ? -23.037 -10.065 1.490 1.00 93.75 114 SER A N 1
ATOM 948 C CA . SER A 1 114 ? -21.898 -10.943 1.753 1.00 93.75 114 SER A CA 1
ATOM 949 C C . SER A 1 114 ? -21.289 -10.671 3.121 1.00 93.75 114 SER A C 1
ATOM 951 O O . SER A 1 114 ? -21.025 -9.540 3.513 1.00 93.75 114 SER A O 1
ATOM 953 N N . THR A 1 115 ? -21.038 -11.740 3.868 1.00 94.81 115 THR A N 1
ATOM 954 C CA . THR A 1 115 ? -20.484 -11.665 5.221 1.00 94.81 115 THR A CA 1
ATOM 955 C C . THR A 1 115 ? -19.003 -11.280 5.221 1.00 94.81 115 THR A C 1
ATOM 957 O O . THR A 1 115 ? -18.198 -11.941 4.558 1.00 94.81 115 THR A O 1
ATOM 960 N N . TYR A 1 116 ? -18.625 -10.274 6.020 1.00 94.38 116 TYR A N 1
ATOM 961 C CA . TYR A 1 116 ? -17.227 -9.846 6.137 1.00 94.38 116 TYR A CA 1
ATOM 962 C C . TYR A 1 116 ? -16.322 -10.955 6.720 1.00 94.38 116 TYR A C 1
ATOM 964 O O . TYR A 1 116 ? -16.667 -11.564 7.740 1.00 94.38 116 TYR A O 1
ATOM 972 N N . PRO A 1 117 ? -15.142 -11.207 6.117 1.00 93.38 117 PRO A N 1
ATOM 973 C CA . PRO A 1 117 ? -14.272 -12.322 6.493 1.00 93.38 117 PRO A CA 1
ATOM 974 C C . PRO A 1 117 ? -13.205 -11.984 7.545 1.00 93.38 117 PRO A C 1
ATOM 976 O O . PRO A 1 117 ? -12.535 -12.886 8.043 1.00 93.38 117 PRO A O 1
ATOM 979 N N . ASP A 1 118 ? -13.013 -10.710 7.890 1.00 89.88 118 ASP A N 1
ATOM 980 C CA . ASP A 1 118 ? -11.849 -10.212 8.642 1.00 89.88 118 ASP A CA 1
ATOM 981 C C . ASP A 1 118 ? -11.953 -10.346 10.172 1.00 89.88 118 ASP A C 1
ATOM 983 O O . ASP A 1 118 ? -11.088 -9.866 10.904 1.00 89.88 118 ASP A O 1
ATOM 987 N N . GLY A 1 119 ? -12.981 -11.047 10.650 1.00 89.69 119 GLY A N 1
ATOM 988 C CA . GLY A 1 119 ? -13.199 -11.326 12.068 1.00 89.69 119 GLY A CA 1
ATOM 989 C C . GLY A 1 119 ? -13.961 -10.236 12.816 1.00 89.69 119 GLY A C 1
ATOM 990 O O . GLY A 1 119 ? -14.190 -10.379 14.016 1.00 89.69 119 GLY A O 1
ATOM 991 N N . ARG A 1 120 ? -14.396 -9.170 12.131 1.00 90.69 120 ARG A N 1
ATOM 992 C CA . ARG A 1 120 ? -15.284 -8.170 12.731 1.00 90.69 120 ARG A CA 1
ATOM 993 C C . ARG A 1 120 ? -16.638 -8.779 13.113 1.00 90.69 120 ARG A C 1
ATOM 995 O O . ARG A 1 120 ? -17.145 -9.675 12.428 1.00 90.69 120 ARG A O 1
ATOM 1002 N N . SER A 1 121 ? -17.240 -8.253 14.170 1.00 90.56 121 SER A N 1
ATOM 1003 C CA . SER A 1 121 ? -18.590 -8.615 14.606 1.00 90.56 121 SER A CA 1
ATOM 1004 C C . SER A 1 121 ? -19.329 -7.417 15.170 1.00 90.56 121 SER A C 1
ATOM 1006 O O . SER A 1 121 ? -18.700 -6.487 15.670 1.00 90.56 121 SER A O 1
ATOM 1008 N N . VAL A 1 122 ? -20.655 -7.464 15.129 1.00 90.56 122 VAL A N 1
ATOM 1009 C CA . VAL A 1 122 ? -21.534 -6.447 15.708 1.00 90.56 122 VAL A CA 1
ATOM 1010 C C . VAL A 1 122 ? -22.547 -7.142 16.607 1.00 90.56 122 VAL A C 1
ATOM 1012 O O . VAL A 1 122 ? -23.126 -8.157 16.220 1.00 90.56 122 VAL A O 1
ATOM 1015 N N . CYS A 1 123 ? -22.743 -6.623 17.817 1.00 90.44 123 CYS A N 1
ATOM 1016 C CA . CYS A 1 123 ? -23.792 -7.109 18.702 1.00 90.44 123 CYS A CA 1
ATOM 1017 C C . CYS A 1 123 ? -25.165 -6.768 18.107 1.00 90.44 123 CYS A C 1
ATOM 1019 O O . CYS A 1 123 ? -25.458 -5.598 17.866 1.00 90.44 123 CYS A O 1
ATOM 1021 N N . THR A 1 124 ? -26.025 -7.764 17.916 1.00 91.38 124 THR A N 1
ATOM 1022 C CA . THR A 1 124 ? -27.375 -7.603 17.350 1.00 91.38 124 THR A CA 1
ATOM 1023 C C . THR A 1 124 ? -28.327 -6.847 18.280 1.00 91.38 124 THR A C 1
ATOM 1025 O O . THR A 1 124 ? -29.352 -6.343 17.828 1.00 91.38 124 THR A O 1
ATOM 1028 N N . LYS A 1 125 ? -27.986 -6.744 19.572 1.00 89.88 125 LYS A N 1
ATOM 1029 C CA . LYS A 1 125 ? -28.812 -6.109 20.611 1.00 89.88 125 LYS A CA 1
ATOM 1030 C C . LYS A 1 125 ? -28.385 -4.677 20.949 1.00 89.88 125 LYS A C 1
ATOM 1032 O O . LYS A 1 125 ? -29.238 -3.837 21.212 1.00 89.88 125 LYS A O 1
ATOM 1037 N N . CYS A 1 126 ? -27.078 -4.400 20.986 1.00 85.00 126 CYS A N 1
ATOM 1038 C CA . CYS A 1 126 ? -26.537 -3.101 21.422 1.00 85.00 126 CYS A CA 1
ATOM 1039 C C . CYS A 1 126 ? -25.613 -2.418 20.406 1.00 85.00 126 CYS A C 1
ATOM 1041 O O . CYS A 1 126 ? -25.018 -1.395 20.725 1.00 85.00 126 CYS A O 1
ATOM 1043 N N . GLU A 1 127 ? -25.463 -2.981 19.202 1.00 85.06 127 GLU A N 1
ATOM 1044 C CA . GLU A 1 127 ? -24.654 -2.425 18.103 1.00 85.06 127 GLU A CA 1
ATOM 1045 C C . GLU A 1 127 ? -23.148 -2.296 18.396 1.00 85.06 127 GLU A C 1
ATOM 1047 O O . GLU A 1 127 ? -22.408 -1.737 17.586 1.00 85.06 127 GLU A O 1
ATOM 1052 N N . LEU A 1 128 ? -22.660 -2.847 19.516 1.00 82.50 128 LEU A N 1
ATOM 1053 C CA . LEU A 1 128 ? -21.232 -2.895 19.824 1.00 82.50 128 LEU A CA 1
ATOM 1054 C C . LEU A 1 128 ? -20.473 -3.604 18.698 1.00 82.50 128 LEU A C 1
ATOM 1056 O O . LEU A 1 128 ? -20.669 -4.800 18.474 1.00 82.50 128 LEU A O 1
ATOM 1060 N N . ALA A 1 129 ? -19.587 -2.875 18.024 1.00 82.81 129 ALA A N 1
ATOM 1061 C CA . ALA A 1 129 ? -18.733 -3.403 16.974 1.00 82.81 129 ALA A CA 1
ATOM 1062 C C . ALA A 1 129 ? -17.348 -3.744 17.533 1.00 82.81 129 ALA A C 1
ATOM 1064 O O . ALA A 1 129 ? -16.662 -2.876 18.065 1.00 82.81 129 ALA A O 1
ATOM 1065 N N . LEU A 1 130 ? -16.923 -4.995 17.367 1.00 82.25 130 LEU A N 1
ATOM 1066 C CA . LEU A 1 130 ? -15.600 -5.474 17.767 1.00 82.25 130 LEU A CA 1
ATOM 1067 C C . LEU A 1 130 ? -14.781 -5.867 16.535 1.00 82.25 130 LEU A C 1
ATOM 1069 O O . LEU A 1 130 ? -15.307 -6.431 15.567 1.00 82.25 130 LEU A O 1
ATOM 1073 N N . LYS A 1 131 ? -13.477 -5.582 16.571 1.00 82.56 131 LYS A N 1
ATOM 1074 C CA . LYS A 1 131 ? -12.511 -6.015 15.551 1.00 82.56 131 LYS A CA 1
ATOM 1075 C C . LYS A 1 131 ? -11.918 -7.362 15.969 1.00 82.56 131 LYS A C 1
ATOM 1077 O O . LYS A 1 131 ? -11.692 -7.586 17.143 1.00 82.56 131 LYS A O 1
ATOM 1082 N N . ASN A 1 132 ? -11.659 -8.256 15.011 1.00 82.81 132 ASN A N 1
ATOM 1083 C CA . ASN A 1 132 ? -11.029 -9.571 15.244 1.00 82.81 132 ASN A CA 1
ATOM 1084 C C . ASN A 1 132 ? -11.681 -10.470 16.330 1.00 82.81 132 ASN A C 1
ATOM 1086 O O . ASN A 1 132 ? -11.048 -11.423 16.770 1.00 82.81 132 ASN A O 1
ATOM 1090 N N . HIS A 1 133 ? -12.925 -10.214 16.742 1.00 87.50 133 HIS A N 1
ATOM 1091 C CA . HIS A 1 133 ? -13.606 -10.967 17.803 1.00 87.50 133 HIS A CA 1
ATOM 1092 C C . HIS A 1 133 ? -14.020 -12.379 17.365 1.00 87.50 133 HIS A C 1
ATOM 1094 O O . HIS A 1 133 ? -13.966 -13.329 18.141 1.00 87.50 133 HIS A O 1
ATOM 1100 N N . LEU A 1 134 ? -14.415 -12.542 16.103 1.00 89.81 134 LEU A N 1
ATOM 1101 C CA . LEU A 1 134 ? -14.817 -13.834 15.560 1.00 89.81 134 LEU A CA 1
ATOM 1102 C C . LEU A 1 134 ? -13.715 -14.416 14.651 1.00 89.81 134 LEU A C 1
ATOM 1104 O O . LEU A 1 134 ? -12.986 -13.651 14.015 1.00 89.81 134 LEU A O 1
ATOM 1108 N N . PRO A 1 135 ? -13.627 -15.752 14.474 1.00 91.06 135 PRO A N 1
ATOM 1109 C CA . PRO A 1 135 ? -12.630 -16.370 13.595 1.00 91.06 135 PRO A CA 1
ATOM 1110 C C . PRO A 1 135 ? -12.674 -15.806 12.171 1.00 91.06 135 PRO A C 1
ATOM 1112 O O . PRO A 1 135 ? -13.751 -15.508 11.657 1.00 91.06 135 PRO A O 1
ATOM 1115 N N . ARG A 1 136 ? -11.532 -15.667 11.499 1.00 91.44 136 ARG A N 1
ATOM 1116 C CA . ARG A 1 136 ? -11.529 -15.209 10.101 1.00 91.44 136 ARG A CA 1
ATOM 1117 C C . ARG A 1 136 ? -12.101 -16.276 9.171 1.00 91.44 136 ARG A C 1
ATOM 1119 O O . ARG A 1 136 ? -11.871 -17.465 9.378 1.00 91.44 136 ARG A O 1
ATOM 1126 N N . ILE A 1 137 ? -12.819 -15.846 8.136 1.00 91.75 137 ILE A N 1
ATOM 1127 C CA . ILE A 1 137 ? -13.289 -16.749 7.079 1.00 91.75 137 ILE A CA 1
ATOM 1128 C C . ILE A 1 137 ? -12.134 -16.920 6.080 1.00 91.75 137 ILE A C 1
ATOM 1130 O O . ILE A 1 137 ? -11.678 -15.919 5.524 1.00 91.75 137 ILE A O 1
ATOM 1134 N N . PRO A 1 138 ? -11.626 -18.145 5.859 1.00 90.12 138 PRO A N 1
ATOM 1135 C CA . PRO A 1 138 ? -10.524 -18.366 4.928 1.00 90.12 138 PRO A CA 1
ATOM 1136 C C . PRO A 1 138 ? -10.946 -18.062 3.483 1.00 90.12 138 PRO A C 1
ATOM 1138 O O . PRO A 1 138 ? -12.122 -18.176 3.138 1.00 90.12 138 PRO A O 1
ATOM 1141 N N . ASN A 1 139 ? -9.969 -17.722 2.636 1.00 89.06 139 ASN A N 1
ATOM 1142 C CA . ASN A 1 139 ? -10.128 -17.566 1.180 1.00 89.06 139 ASN A CA 1
ATOM 1143 C C . ASN A 1 139 ? -11.160 -16.509 0.746 1.00 89.06 139 ASN A C 1
ATOM 1145 O O . ASN A 1 139 ? -11.680 -16.550 -0.367 1.00 89.06 139 ASN A O 1
ATOM 1149 N N . LYS A 1 140 ? -11.466 -15.555 1.627 1.00 90.25 140 LYS A N 1
ATOM 1150 C CA . LYS A 1 140 ? -12.298 -14.388 1.336 1.00 90.25 140 LYS A CA 1
ATOM 1151 C C . LYS A 1 140 ? -11.568 -13.121 1.736 1.00 90.25 140 LYS A C 1
ATOM 1153 O O . LYS A 1 140 ? -10.916 -13.077 2.780 1.00 90.25 140 LYS A O 1
ATOM 1158 N N . HIS A 1 141 ? -11.732 -12.080 0.931 1.00 91.88 141 HIS A N 1
ATOM 1159 C CA . HIS A 1 141 ? -11.022 -10.818 1.096 1.00 91.88 141 HIS A CA 1
ATOM 1160 C C . HIS A 1 141 ? -12.006 -9.659 1.176 1.00 91.88 141 HIS A C 1
ATOM 1162 O O . HIS A 1 141 ? -13.167 -9.774 0.790 1.00 91.88 141 HIS A O 1
ATOM 1168 N N . VAL A 1 142 ? -11.538 -8.536 1.712 1.00 93.31 142 VAL A N 1
ATOM 1169 C CA . VAL A 1 142 ? -12.270 -7.269 1.657 1.00 93.31 142 VAL A CA 1
ATOM 1170 C C . VAL A 1 142 ? -11.577 -6.392 0.629 1.00 93.31 142 VAL A C 1
ATOM 1172 O O . VAL A 1 142 ? -10.402 -6.056 0.796 1.00 93.31 142 VAL A O 1
ATOM 1175 N N . ILE A 1 143 ? -12.304 -6.021 -0.419 1.00 93.81 143 ILE A N 1
ATOM 1176 C CA . ILE A 1 143 ? -11.902 -4.997 -1.372 1.00 93.81 143 ILE A CA 1
ATOM 1177 C C . ILE A 1 143 ? -11.925 -3.666 -0.626 1.00 93.81 143 ILE A C 1
ATOM 1179 O O . ILE A 1 143 ? -12.975 -3.201 -0.174 1.00 93.81 143 ILE A O 1
ATOM 1183 N N . LYS A 1 144 ? -10.743 -3.074 -0.445 1.00 90.56 144 LYS A N 1
ATOM 1184 C CA . LYS A 1 144 ? -10.613 -1.756 0.177 1.00 90.56 144 LYS A CA 1
ATOM 1185 C C . LYS A 1 144 ? -11.049 -0.695 -0.818 1.00 90.56 144 LYS A C 1
ATOM 1187 O O . LYS A 1 144 ? -10.414 -0.550 -1.859 1.00 90.56 144 LYS A O 1
ATOM 1192 N N . MET A 1 145 ? -12.109 0.025 -0.489 1.00 87.69 145 MET A N 1
ATOM 1193 C CA . MET A 1 145 ? -12.636 1.065 -1.360 1.00 87.69 145 MET A CA 1
ATOM 1194 C C . MET A 1 145 ? -11.847 2.366 -1.168 1.00 87.69 145 MET A C 1
ATOM 1196 O O . MET A 1 145 ? -11.391 2.662 -0.063 1.00 87.69 145 MET A O 1
ATOM 1200 N N . SER A 1 146 ? -11.625 3.101 -2.257 1.00 77.75 146 SER A N 1
ATOM 1201 C CA . SER A 1 146 ? -10.874 4.360 -2.285 1.00 77.75 146 SER A CA 1
ATOM 1202 C C . SER A 1 146 ? -11.624 5.501 -1.593 1.00 77.75 146 SER A C 1
ATOM 1204 O O . SER A 1 146 ? -10.996 6.370 -0.993 1.00 77.75 146 SER A O 1
ATOM 1206 N N . SER A 1 147 ? -12.956 5.478 -1.642 1.00 62.06 147 SER A N 1
ATOM 1207 C CA . SER A 1 147 ? -13.848 6.297 -0.822 1.00 62.06 147 SER A CA 1
ATOM 1208 C C . SER A 1 147 ? -14.151 5.579 0.500 1.00 62.06 147 SER A C 1
ATOM 1210 O O . SER A 1 147 ? -14.058 4.357 0.575 1.00 62.06 147 SER A O 1
ATOM 1212 N N . HIS A 1 148 ? -14.502 6.336 1.546 1.00 53.56 148 HIS A N 1
ATOM 1213 C CA . HIS A 1 148 ? -14.670 5.933 2.958 1.00 53.56 148 HIS A CA 1
ATOM 1214 C C . HIS A 1 148 ? -15.732 4.837 3.255 1.00 53.56 148 HIS A C 1
ATOM 1216 O O . HIS A 1 148 ? -16.295 4.789 4.350 1.00 53.56 148 HIS A O 1
ATOM 1222 N N . SER A 1 149 ? -16.039 3.941 2.317 1.00 64.50 149 SER A N 1
ATOM 1223 C CA . SER A 1 149 ? -16.950 2.823 2.529 1.00 64.50 149 SER A CA 1
ATOM 1224 C C . SER A 1 149 ? -16.297 1.710 3.361 1.00 64.50 149 SER A C 1
ATOM 1226 O O . SER A 1 149 ? -15.074 1.568 3.451 1.00 64.50 149 SER A O 1
ATOM 1228 N N . LYS A 1 150 ? -17.133 0.875 3.990 1.00 71.00 150 LYS A N 1
ATOM 1229 C CA . LYS A 1 150 ? -16.715 -0.239 4.866 1.00 71.00 150 LYS A CA 1
ATOM 1230 C C . LYS A 1 150 ? -15.972 -1.373 4.126 1.00 71.00 150 LYS A C 1
ATOM 1232 O O . LYS A 1 150 ? -15.604 -2.366 4.769 1.00 71.00 150 LYS A O 1
ATOM 1237 N N . GLY A 1 151 ? -15.731 -1.209 2.821 1.00 87.44 151 GLY A N 1
ATOM 1238 C CA . GLY A 1 151 ? -15.207 -2.211 1.897 1.00 87.44 151 GLY A CA 1
ATOM 1239 C C . GLY A 1 151 ? -16.297 -3.147 1.379 1.00 87.44 151 GLY A C 1
ATOM 1240 O O . GLY A 1 151 ? -17.365 -3.242 1.980 1.00 87.44 151 GLY A O 1
ATOM 1241 N N . VAL A 1 152 ? -16.009 -3.878 0.306 1.00 92.25 152 VAL A N 1
ATOM 1242 C CA . VAL A 1 152 ? -16.909 -4.896 -0.270 1.00 92.25 152 VAL A CA 1
ATOM 1243 C C . VAL A 1 152 ? -16.248 -6.265 -0.166 1.00 92.25 152 VAL A C 1
ATOM 1245 O O . VAL A 1 152 ? -15.026 -6.369 -0.273 1.00 92.25 152 VAL A O 1
ATOM 1248 N N . VAL A 1 153 ? -17.009 -7.321 0.113 1.00 94.81 153 VAL A N 1
ATOM 1249 C CA . VAL A 1 153 ? -16.455 -8.677 0.204 1.00 94.81 153 VAL A CA 1
ATOM 1250 C C . VAL A 1 153 ? -16.189 -9.204 -1.203 1.00 94.81 153 VAL A C 1
ATOM 1252 O O . VAL A 1 153 ? -17.071 -9.179 -2.057 1.00 94.81 153 VAL A O 1
ATOM 1255 N N . SER A 1 154 ? -14.974 -9.701 -1.433 1.00 95.38 154 SER A N 1
ATOM 1256 C CA . SER A 1 154 ? -14.567 -10.242 -2.729 1.00 95.38 154 SER A CA 1
ATOM 1257 C C . SER A 1 154 ? -15.372 -11.493 -3.090 1.00 95.38 154 SER A C 1
ATOM 1259 O O . SER A 1 154 ? -15.621 -12.363 -2.244 1.00 95.38 154 SER A O 1
ATOM 1261 N N . GLN A 1 155 ? -15.747 -11.609 -4.361 1.00 94.88 155 GLN A N 1
ATOM 1262 C CA . GLN A 1 155 ? -16.371 -12.806 -4.922 1.00 94.88 155 GLN A CA 1
ATOM 1263 C C . GLN A 1 155 ? -15.348 -13.928 -5.124 1.00 94.88 155 GLN A C 1
ATOM 1265 O O . GLN A 1 155 ? -15.688 -15.105 -4.979 1.00 94.88 155 GLN A O 1
ATOM 1270 N N . PHE A 1 156 ? -14.094 -13.569 -5.414 1.00 95.88 156 PHE A N 1
ATOM 1271 C CA . PHE A 1 156 ? -13.021 -14.524 -5.686 1.00 95.88 156 PHE A CA 1
ATOM 1272 C C . PHE A 1 156 ? -11.991 -14.606 -4.560 1.00 95.88 156 PHE A C 1
ATOM 1274 O O . PHE A 1 156 ? -11.840 -13.695 -3.737 1.00 95.88 156 PHE A O 1
ATOM 1281 N N . ASP A 1 157 ? -11.255 -15.720 -4.543 1.00 94.88 157 ASP A N 1
ATOM 1282 C CA . ASP A 1 157 ? -10.118 -15.904 -3.648 1.00 94.88 157 ASP A CA 1
ATOM 1283 C C . ASP A 1 157 ? -8.839 -15.335 -4.269 1.00 94.88 157 ASP A C 1
ATOM 1285 O O . ASP A 1 157 ? -8.182 -15.945 -5.113 1.00 94.88 157 ASP A O 1
ATOM 1289 N N . TRP A 1 158 ? -8.454 -14.158 -3.794 1.00 93.81 158 TRP A N 1
ATOM 1290 C CA . TRP A 1 158 ? -7.250 -13.453 -4.215 1.00 93.81 158 TRP A CA 1
ATOM 1291 C C . TRP A 1 158 ? -5.972 -13.923 -3.494 1.00 93.81 158 TRP A C 1
ATOM 1293 O O . TRP A 1 158 ? -4.879 -13.408 -3.758 1.00 93.81 158 TRP A O 1
ATOM 1303 N N . GLY A 1 159 ? -6.058 -14.920 -2.606 1.00 91.25 159 GLY A N 1
ATOM 1304 C CA . GLY A 1 159 ? -4.923 -15.463 -1.863 1.00 91.25 159 GLY A CA 1
ATOM 1305 C C . GLY A 1 159 ? -4.197 -14.399 -1.033 1.00 91.25 159 GLY A C 1
ATOM 1306 O O . GLY A 1 159 ? -4.756 -13.815 -0.116 1.00 91.25 159 GLY A O 1
ATOM 1307 N N . LYS A 1 160 ? -2.917 -14.139 -1.326 1.00 88.75 160 LYS A N 1
ATOM 1308 C CA . LYS A 1 160 ? -2.127 -13.081 -0.654 1.00 88.75 160 LYS A CA 1
ATOM 1309 C C . LYS A 1 160 ? -2.085 -11.764 -1.440 1.00 88.75 160 LYS A C 1
ATOM 1311 O O . LYS A 1 160 ? -1.301 -10.877 -1.103 1.00 88.75 160 LYS A O 1
ATOM 1316 N N . THR A 1 161 ? -2.861 -11.655 -2.514 1.00 92.81 161 THR A N 1
ATOM 1317 C CA . THR A 1 161 ? -2.852 -10.486 -3.396 1.00 92.81 161 THR A CA 1
ATOM 1318 C C . THR A 1 161 ? -3.503 -9.301 -2.698 1.00 92.81 161 THR A C 1
ATOM 1320 O O . THR A 1 161 ? -4.600 -9.408 -2.158 1.00 92.81 161 THR A O 1
ATOM 1323 N N . TYR A 1 162 ? -2.826 -8.153 -2.721 1.00 92.62 162 TYR A N 1
ATOM 1324 C CA . TYR A 1 162 ? -3.441 -6.902 -2.295 1.00 92.62 162 TYR A CA 1
ATOM 1325 C C . TYR A 1 162 ? -4.452 -6.451 -3.351 1.00 92.62 162 TYR A C 1
ATOM 1327 O O . TYR A 1 162 ? -4.116 -6.405 -4.538 1.00 92.62 162 TYR A O 1
ATOM 1335 N N . ILE A 1 163 ? -5.663 -6.122 -2.899 1.00 94.94 163 ILE A N 1
ATOM 1336 C CA . ILE A 1 163 ? -6.776 -5.676 -3.734 1.00 94.94 163 ILE A CA 1
ATOM 1337 C C . ILE A 1 163 ? -7.394 -4.393 -3.173 1.00 94.94 163 ILE A C 1
ATOM 1339 O O . ILE A 1 163 ? -7.496 -4.217 -1.954 1.00 94.94 163 ILE A O 1
ATOM 1343 N N . GLN A 1 164 ? -7.814 -3.509 -4.068 1.00 94.75 164 GLN A N 1
ATOM 1344 C CA . GLN A 1 164 ? -8.531 -2.272 -3.761 1.00 94.75 164 GLN A CA 1
ATOM 1345 C C . GLN A 1 164 ? -9.517 -1.945 -4.886 1.00 94.75 164 GLN A C 1
ATOM 1347 O O . GLN A 1 164 ? -9.453 -2.556 -5.949 1.00 94.75 164 GLN A O 1
ATOM 1352 N N . GLY A 1 165 ? -10.422 -0.999 -4.678 1.00 93.75 165 GLY A N 1
ATOM 1353 C CA . GLY A 1 165 ? -11.379 -0.596 -5.704 1.00 93.75 165 GLY A CA 1
ATOM 1354 C C . GLY A 1 165 ? -12.073 0.716 -5.386 1.00 93.75 165 GLY A C 1
ATOM 1355 O O . GLY A 1 165 ? -11.708 1.402 -4.436 1.00 93.75 165 GLY A O 1
ATOM 1356 N N . GLY A 1 166 ? -13.065 1.070 -6.187 1.00 91.12 166 GLY A N 1
ATOM 1357 C CA . GLY A 1 166 ? -13.886 2.255 -5.983 1.00 91.12 166 GLY A CA 1
ATOM 1358 C C . GLY A 1 166 ? -15.077 2.260 -6.930 1.00 91.12 166 GLY A C 1
ATOM 1359 O O . GLY A 1 166 ? -14.984 1.746 -8.044 1.00 91.12 166 GLY A O 1
ATOM 1360 N N . ASP A 1 167 ? -16.182 2.862 -6.497 1.00 88.62 167 ASP A N 1
ATOM 1361 C CA . ASP A 1 167 ? -17.416 2.936 -7.296 1.00 88.62 167 ASP A CA 1
ATOM 1362 C C . ASP A 1 167 ? -17.359 4.028 -8.373 1.00 88.62 167 ASP A C 1
ATOM 1364 O O . ASP A 1 167 ? -18.149 4.032 -9.311 1.00 88.62 167 ASP A O 1
ATOM 1368 N N . SER A 1 168 ? -16.393 4.944 -8.266 1.00 86.38 168 SER A N 1
ATOM 1369 C CA . SER A 1 168 ? -16.118 5.964 -9.273 1.00 86.38 168 SER A CA 1
ATOM 1370 C C . SER A 1 168 ? -14.624 6.272 -9.324 1.00 86.38 168 SER A C 1
ATOM 1372 O O . SER A 1 168 ? -14.038 6.796 -8.377 1.00 86.38 168 SER A O 1
ATOM 1374 N N . GLY A 1 169 ? -13.990 5.911 -10.435 1.00 84.44 169 GLY A N 1
ATOM 1375 C CA . GLY A 1 169 ? -12.611 6.241 -10.766 1.00 84.44 169 GLY A CA 1
ATOM 1376 C C . GLY A 1 169 ? -12.523 6.842 -12.161 1.00 84.44 169 GLY A C 1
ATOM 1377 O O . GLY A 1 169 ? -13.249 6.443 -13.070 1.00 84.44 169 GLY A O 1
ATOM 1378 N N . ILE A 1 170 ? -11.612 7.798 -12.337 1.00 86.12 170 ILE A N 1
ATOM 1379 C CA . ILE A 1 170 ? -11.354 8.423 -13.636 1.00 86.12 170 ILE A CA 1
ATOM 1380 C C . ILE A 1 170 ? -10.343 7.570 -14.402 1.00 86.12 170 ILE A C 1
ATOM 1382 O O . ILE A 1 170 ? -9.293 7.199 -13.871 1.00 86.12 170 ILE A O 1
ATOM 1386 N N . VAL A 1 171 ? -10.653 7.278 -15.661 1.00 83.31 171 VAL A N 1
ATOM 1387 C CA . VAL A 1 171 ? -9.739 6.655 -16.618 1.00 83.31 171 VAL A CA 1
ATOM 1388 C C . VAL A 1 171 ? -9.338 7.705 -17.639 1.00 83.31 171 VAL A C 1
ATOM 1390 O O . VAL A 1 171 ? -10.190 8.274 -18.319 1.00 83.31 171 VAL A O 1
ATOM 1393 N N . PHE A 1 172 ? -8.037 7.958 -17.759 1.00 83.69 172 PHE A N 1
ATOM 1394 C CA . PHE A 1 172 ? -7.494 8.851 -18.778 1.00 83.69 172 PHE A CA 1
ATOM 1395 C C . PHE A 1 172 ? -7.264 8.077 -20.072 1.00 83.69 172 PHE A C 1
ATOM 1397 O O . PHE A 1 172 ? -6.558 7.069 -20.086 1.00 83.69 172 PHE A O 1
ATOM 1404 N N . SER A 1 173 ? -7.831 8.555 -21.179 1.00 81.50 173 SER A N 1
ATOM 1405 C CA . SER A 1 173 ? -7.629 7.940 -22.491 1.00 81.50 173 SER A CA 1
ATOM 1406 C C . SER A 1 173 ? -7.397 8.992 -23.574 1.00 81.50 173 SER A C 1
ATOM 1408 O O . SER A 1 173 ? -7.916 10.106 -23.497 1.00 81.50 173 SER A O 1
ATOM 1410 N N . LYS A 1 174 ? -6.677 8.615 -24.644 1.00 79.38 174 LYS A N 1
ATOM 1411 C CA . LYS A 1 174 ? -6.484 9.470 -25.835 1.00 79.38 174 LYS A CA 1
ATOM 1412 C C . LYS A 1 174 ? -7.818 9.856 -26.508 1.00 79.38 174 LYS A C 1
ATOM 1414 O O . LYS A 1 174 ? -7.850 10.807 -27.279 1.00 79.38 174 LYS A O 1
ATOM 1419 N N . LYS A 1 175 ? -8.908 9.123 -26.241 1.00 83.94 175 LYS A N 1
ATOM 1420 C CA . LYS A 1 175 ? -10.252 9.354 -26.804 1.00 83.94 175 LYS A CA 1
ATOM 1421 C C . LYS A 1 175 ? -11.169 10.171 -25.883 1.00 83.94 175 LYS A C 1
ATOM 1423 O O . LYS A 1 175 ? -12.333 10.359 -26.216 1.00 83.94 175 LYS A O 1
ATOM 1428 N N . GLY A 1 176 ? -10.652 10.646 -24.751 1.00 83.56 176 GLY A N 1
ATOM 1429 C CA . GLY A 1 176 ? -11.419 11.316 -23.706 1.00 83.56 176 GLY A CA 1
ATOM 1430 C C . GLY A 1 176 ? -11.418 10.506 -22.415 1.00 83.56 176 GLY A C 1
ATOM 1431 O O . GLY A 1 176 ? -11.379 9.272 -22.434 1.00 83.56 176 GLY A O 1
ATOM 1432 N N . SER A 1 177 ? -11.414 11.210 -21.290 1.00 90.38 177 SER A N 1
ATOM 1433 C CA . SER A 1 177 ? -11.503 10.579 -19.978 1.00 90.38 177 SER A CA 1
ATOM 1434 C C . SER A 1 177 ? -12.945 10.182 -19.673 1.00 90.38 177 SER A C 1
ATOM 1436 O O . SER A 1 177 ? -13.875 10.889 -20.058 1.00 90.38 177 SER A O 1
ATOM 1438 N N . TYR A 1 178 ? -13.131 9.073 -18.965 1.00 90.06 178 TYR A N 1
ATOM 1439 C CA . TYR A 1 178 ? -14.444 8.617 -18.505 1.00 90.06 178 TYR A CA 1
ATOM 1440 C C . TYR A 1 178 ? -14.382 8.174 -17.044 1.00 90.06 178 TYR A C 1
ATOM 1442 O O . TYR A 1 178 ? -13.299 7.960 -16.496 1.00 90.06 178 TYR A O 1
ATOM 1450 N N . GLN A 1 179 ? -15.550 8.074 -16.411 1.00 91.12 179 GLN A N 1
ATOM 1451 C CA . GLN A 1 179 ? -15.705 7.553 -15.056 1.00 91.12 179 GLN A CA 1
ATOM 1452 C C . GLN A 1 179 ? -16.282 6.140 -15.103 1.00 91.12 179 GLN A C 1
ATOM 1454 O O . GLN A 1 179 ? -17.136 5.844 -15.935 1.00 91.12 179 GLN A O 1
ATOM 1459 N N . THR A 1 180 ? -15.798 5.276 -14.219 1.00 94.56 180 THR A N 1
ATOM 1460 C CA . THR A 1 180 ? -16.248 3.884 -14.087 1.00 94.56 180 THR A CA 1
ATOM 1461 C C . THR A 1 180 ? -15.969 3.382 -12.676 1.00 94.56 180 THR A C 1
ATOM 1463 O O . THR A 1 180 ? -15.029 3.862 -12.034 1.00 94.56 180 THR A O 1
ATOM 1466 N N . ALA A 1 181 ? -16.713 2.377 -12.207 1.00 93.75 181 ALA A N 1
ATOM 1467 C CA . ALA A 1 181 ? -16.249 1.595 -11.069 1.00 93.75 181 ALA A CA 1
ATOM 1468 C C . ALA A 1 181 ? -15.002 0.805 -11.483 1.00 93.75 181 ALA A C 1
ATOM 1470 O O . ALA A 1 181 ? -14.840 0.441 -12.656 1.00 93.75 181 ALA A O 1
ATOM 1471 N N . PHE A 1 182 ? -14.108 0.561 -10.532 1.00 95.12 182 PHE A N 1
ATOM 1472 C CA . PHE A 1 182 ? -12.848 -0.116 -10.791 1.00 95.12 182 PHE A CA 1
ATOM 1473 C C . PHE A 1 182 ? -12.429 -1.014 -9.630 1.00 95.12 182 PHE A C 1
ATOM 1475 O O . PHE A 1 182 ? -12.731 -0.751 -8.466 1.00 95.12 182 PHE A O 1
ATOM 1482 N N . MET A 1 183 ? -11.664 -2.051 -9.958 1.00 96.06 183 MET A N 1
ATOM 1483 C CA . MET A 1 183 ? -10.933 -2.872 -9.003 1.00 96.06 183 MET A CA 1
ATOM 1484 C C . MET A 1 183 ? -9.491 -3.004 -9.469 1.00 96.06 183 MET A C 1
ATOM 1486 O O . MET A 1 183 ? -9.227 -3.289 -10.633 1.00 96.06 183 MET A O 1
ATOM 1490 N N . GLU A 1 184 ? -8.555 -2.851 -8.547 1.00 96.75 184 GLU A N 1
ATOM 1491 C CA . GLU A 1 184 ? -7.130 -3.012 -8.780 1.00 96.75 184 GLU A CA 1
ATOM 1492 C C . GLU A 1 184 ? -6.577 -4.154 -7.934 1.00 96.75 184 GLU A C 1
ATOM 1494 O O . GLU A 1 184 ? -6.819 -4.237 -6.727 1.00 96.75 184 GLU A O 1
ATOM 1499 N N . ALA A 1 185 ? -5.800 -5.022 -8.573 1.00 96.81 185 ALA A N 1
ATOM 1500 C CA . ALA A 1 185 ? -5.094 -6.122 -7.940 1.00 96.81 185 ALA A CA 1
ATOM 1501 C C . ALA A 1 185 ? -3.595 -6.039 -8.244 1.00 96.81 185 ALA A C 1
ATOM 1503 O O . ALA A 1 185 ? -3.174 -5.700 -9.354 1.00 96.81 185 ALA A O 1
ATOM 1504 N N . PHE A 1 186 ? -2.779 -6.406 -7.254 1.00 94.88 186 PHE A N 1
ATOM 1505 C CA . PHE A 1 186 ? -1.316 -6.343 -7.333 1.00 94.88 186 PHE A CA 1
ATOM 1506 C C . PHE A 1 186 ? -0.679 -7.726 -7.115 1.00 94.88 186 PHE A C 1
ATOM 1508 O O . PHE A 1 186 ? 0.023 -7.934 -6.115 1.00 94.88 186 PHE A O 1
ATOM 1515 N N . PRO A 1 187 ? -0.963 -8.719 -7.980 1.00 94.31 187 PRO A N 1
ATOM 1516 C CA . PRO A 1 187 ? -0.498 -10.082 -7.772 1.00 94.31 187 PRO A CA 1
ATOM 1517 C C . PRO A 1 187 ? 0.986 -10.255 -8.118 1.00 94.31 187 PRO A C 1
ATOM 1519 O O . PRO A 1 187 ? 1.581 -9.494 -8.888 1.00 94.31 187 PRO A O 1
ATOM 1522 N N . LYS A 1 188 ? 1.567 -11.334 -7.583 1.00 91.88 188 LYS A N 1
ATOM 1523 C CA . LYS A 1 188 ? 2.806 -11.927 -8.099 1.00 91.88 188 LYS A CA 1
ATOM 1524 C C . LYS A 1 188 ? 2.448 -13.153 -8.935 1.00 91.88 188 LYS A C 1
ATOM 1526 O O . LYS A 1 188 ? 1.907 -14.114 -8.397 1.00 91.88 188 LYS A O 1
ATOM 1531 N N . ILE A 1 189 ? 2.770 -13.129 -10.223 1.00 91.69 189 ILE A N 1
ATOM 1532 C CA . ILE A 1 189 ? 2.498 -14.208 -11.179 1.00 91.69 189 ILE A CA 1
ATOM 1533 C C . ILE A 1 189 ? 3.839 -14.773 -11.633 1.00 91.69 189 ILE A C 1
ATOM 1535 O O . ILE A 1 189 ? 4.681 -14.032 -12.135 1.00 91.69 189 ILE A O 1
ATOM 1539 N N . HIS A 1 190 ? 4.066 -16.067 -11.390 1.00 90.94 190 HIS A N 1
ATOM 1540 C CA . HIS A 1 190 ? 5.338 -16.744 -11.687 1.00 90.94 190 HIS A CA 1
ATOM 1541 C C . HIS A 1 190 ? 6.572 -15.992 -11.143 1.00 90.94 190 HIS A C 1
ATOM 1543 O O . HIS A 1 190 ? 7.591 -15.866 -11.813 1.00 90.94 190 HIS A O 1
ATOM 1549 N N . GLY A 1 191 ? 6.460 -15.441 -9.928 1.00 87.62 191 GLY A N 1
ATOM 1550 C CA . GLY A 1 191 ? 7.523 -14.669 -9.268 1.00 87.62 191 GLY A CA 1
ATOM 1551 C C . GLY A 1 191 ? 7.584 -13.182 -9.643 1.00 87.62 191 GLY A C 1
ATOM 1552 O O . GLY A 1 191 ? 8.191 -12.405 -8.909 1.00 87.62 191 GLY A O 1
ATOM 1553 N N . MET A 1 192 ? 6.897 -12.751 -10.703 1.00 89.06 192 MET A N 1
ATOM 1554 C CA . MET A 1 192 ? 6.916 -11.368 -11.187 1.00 89.06 192 MET A CA 1
ATOM 1555 C C . MET A 1 192 ? 5.712 -10.572 -10.681 1.00 89.06 192 MET A C 1
ATOM 1557 O O . MET A 1 192 ? 4.569 -11.019 -10.772 1.00 89.06 192 MET A O 1
ATOM 1561 N N . GLY A 1 193 ? 5.957 -9.372 -10.154 1.00 89.75 193 GLY A N 1
ATOM 1562 C CA . GLY A 1 193 ? 4.887 -8.445 -9.781 1.00 89.75 193 GLY A CA 1
ATOM 1563 C C . GLY A 1 193 ? 4.228 -7.820 -11.012 1.00 89.75 193 GLY A C 1
ATOM 1564 O O . GLY A 1 193 ? 4.919 -7.443 -11.961 1.00 89.75 193 GLY A O 1
ATOM 1565 N N . THR A 1 194 ? 2.904 -7.679 -10.982 1.00 93.00 194 THR A N 1
ATOM 1566 C CA . THR A 1 194 ? 2.132 -6.962 -12.007 1.00 93.00 194 THR A CA 1
ATOM 1567 C C . THR A 1 194 ? 1.008 -6.148 -11.375 1.00 93.00 194 THR A C 1
ATOM 1569 O O . THR A 1 194 ? 0.666 -6.321 -10.205 1.00 93.00 194 THR A O 1
ATOM 1572 N N . PHE A 1 195 ? 0.446 -5.252 -12.175 1.00 93.88 195 PHE A N 1
ATOM 1573 C CA . PHE A 1 195 ? -0.761 -4.496 -11.881 1.00 93.88 195 PHE A CA 1
ATOM 1574 C C . PHE A 1 195 ? -1.887 -4.984 -12.793 1.00 93.88 195 PHE A C 1
ATOM 1576 O O . PHE A 1 195 ? -1.670 -5.189 -13.990 1.00 93.88 195 PHE A O 1
ATOM 1583 N N . ILE A 1 196 ? -3.071 -5.189 -12.226 1.00 95.75 196 ILE A N 1
ATOM 1584 C CA . ILE A 1 196 ? -4.288 -5.519 -12.961 1.00 95.75 196 ILE A CA 1
ATOM 1585 C C . ILE A 1 196 ? -5.356 -4.530 -12.527 1.00 95.75 196 ILE A C 1
ATOM 1587 O O . ILE A 1 196 ? -5.550 -4.329 -11.331 1.00 95.75 196 ILE A O 1
ATOM 1591 N N . ARG A 1 197 ? -6.056 -3.950 -13.498 1.00 95.06 197 ARG A N 1
ATOM 1592 C CA . ARG A 1 197 ? -7.247 -3.144 -13.268 1.00 95.06 197 ARG A CA 1
ATOM 1593 C C . ARG A 1 197 ? -8.403 -3.737 -14.053 1.00 95.06 197 ARG A C 1
ATOM 1595 O O . ARG A 1 197 ? -8.256 -3.992 -15.248 1.00 95.06 197 ARG A O 1
ATOM 1602 N N . GLY A 1 198 ? -9.503 -3.976 -13.357 1.00 96.12 198 GLY A N 1
ATOM 1603 C CA . GLY A 1 198 ? -10.805 -4.247 -13.938 1.00 96.12 198 GLY A CA 1
ATOM 1604 C C . GLY A 1 198 ? -11.714 -3.030 -13.797 1.00 96.12 198 GLY A C 1
ATOM 1605 O O . GLY A 1 198 ? -11.575 -2.251 -12.853 1.00 96.12 198 GLY A O 1
ATOM 1606 N N . GLU A 1 199 ? -12.635 -2.875 -14.734 1.00 96.44 199 GLU A N 1
ATOM 1607 C CA . GLU A 1 199 ? -13.601 -1.788 -14.854 1.00 96.44 199 GLU A CA 1
ATOM 1608 C C . GLU A 1 199 ? -14.983 -2.372 -15.159 1.00 96.44 199 GLU A C 1
ATOM 1610 O O . GLU A 1 199 ? -15.097 -3.419 -15.803 1.00 96.44 199 GLU A O 1
ATOM 1615 N N . GLY A 1 200 ? -16.038 -1.703 -14.703 1.00 94.69 200 GLY A N 1
ATOM 1616 C CA . GLY A 1 200 ? -17.413 -2.098 -14.991 1.00 94.69 200 GLY A CA 1
ATOM 1617 C C . GLY A 1 200 ? -18.443 -1.166 -14.361 1.00 94.69 200 GLY A C 1
ATOM 1618 O O . GLY A 1 200 ? -18.093 -0.198 -13.689 1.00 94.69 200 GLY A O 1
ATOM 1619 N N . ASP A 1 201 ? -19.720 -1.506 -14.539 1.00 93.44 201 ASP A N 1
ATOM 1620 C CA . ASP A 1 201 ? -20.863 -0.719 -14.041 1.00 93.44 201 ASP A CA 1
ATOM 1621 C C . ASP A 1 201 ? -20.979 -0.703 -12.503 1.00 93.44 201 ASP A C 1
ATOM 1623 O O . ASP A 1 201 ? -21.766 0.047 -11.935 1.00 93.44 201 ASP A O 1
ATOM 1627 N N . GLY A 1 202 ? -20.199 -1.539 -11.819 1.00 93.31 202 GLY A N 1
ATOM 1628 C CA . GLY A 1 202 ? -20.120 -1.615 -10.367 1.00 93.31 202 GLY A CA 1
ATOM 1629 C C . GLY A 1 202 ? -18.932 -2.464 -9.930 1.00 93.31 202 GLY A C 1
ATOM 1630 O O . GLY A 1 202 ? -18.308 -3.156 -10.744 1.00 93.31 202 GLY A O 1
ATOM 1631 N N . ILE A 1 203 ? -18.624 -2.442 -8.634 1.00 93.50 203 ILE A N 1
ATOM 1632 C CA . ILE A 1 203 ? -17.426 -3.093 -8.091 1.00 93.50 203 ILE A CA 1
ATOM 1633 C C . ILE A 1 203 ? -17.374 -4.605 -8.362 1.00 93.50 203 ILE A C 1
ATOM 1635 O O . ILE A 1 203 ? -16.303 -5.140 -8.629 1.00 93.50 203 ILE A O 1
ATOM 1639 N N . GLN A 1 204 ? -18.522 -5.290 -8.384 1.00 93.88 204 GLN A N 1
ATOM 1640 C CA . GLN A 1 204 ? -18.600 -6.723 -8.696 1.00 93.88 204 GLN A CA 1
ATOM 1641 C C . GLN A 1 204 ? -18.234 -7.026 -10.158 1.00 93.88 204 GLN A C 1
ATOM 1643 O O . GLN A 1 204 ? -17.508 -7.978 -10.435 1.00 93.88 204 GLN A O 1
ATOM 1648 N N . ALA A 1 205 ? -18.697 -6.196 -11.099 1.00 96.19 205 ALA A N 1
ATOM 1649 C CA . ALA A 1 205 ? -18.349 -6.332 -12.514 1.00 96.19 205 ALA A CA 1
ATOM 1650 C C . ALA A 1 205 ? -16.867 -6.004 -12.753 1.00 96.19 205 ALA A C 1
ATOM 1652 O O . ALA A 1 205 ? -16.178 -6.710 -13.493 1.00 96.19 205 ALA A O 1
ATOM 1653 N N . ALA A 1 206 ? -16.360 -4.975 -12.069 1.00 96.88 206 ALA A N 1
ATOM 1654 C CA . ALA A 1 206 ? -14.944 -4.637 -12.092 1.00 96.88 206 ALA A CA 1
ATOM 1655 C C . ALA A 1 206 ? -14.077 -5.772 -11.512 1.00 96.88 206 ALA A C 1
ATOM 1657 O O . ALA A 1 206 ? -13.039 -6.104 -12.088 1.00 96.88 206 ALA A O 1
ATOM 1658 N N . GLU A 1 207 ? -14.512 -6.418 -10.423 1.00 97.31 207 GLU A N 1
ATOM 1659 C CA . GLU A 1 207 ? -13.834 -7.590 -9.861 1.00 97.31 207 GLU A CA 1
ATOM 1660 C C . GLU A 1 207 ? -13.807 -8.763 -10.836 1.00 97.31 207 GLU A C 1
ATOM 1662 O O . GLU A 1 207 ? -12.739 -9.336 -11.054 1.00 97.31 207 GLU A O 1
ATOM 1667 N N . GLN A 1 208 ? -14.942 -9.091 -11.455 1.00 97.94 208 GLN A N 1
ATOM 1668 C CA . GLN A 1 208 ? -15.029 -10.149 -12.460 1.00 97.94 208 GLN A CA 1
ATOM 1669 C C . GLN A 1 208 ? -14.010 -9.930 -13.587 1.00 97.94 208 GLN A C 1
ATOM 1671 O O . GLN A 1 208 ? -13.240 -10.838 -13.909 1.00 97.94 208 GLN A O 1
ATOM 1676 N N . GLN A 1 209 ? -13.939 -8.715 -14.143 1.00 98.12 209 GLN A N 1
ATOM 1677 C CA . GLN A 1 209 ? -12.971 -8.398 -15.196 1.00 98.12 209 GLN A CA 1
ATOM 1678 C C . GLN A 1 209 ? -11.523 -8.531 -14.696 1.00 98.12 209 GLN A C 1
ATOM 1680 O O . GLN A 1 209 ? -10.667 -9.100 -15.381 1.00 98.12 209 GLN A O 1
ATOM 1685 N N . CYS A 1 210 ? -11.237 -8.038 -13.489 1.00 97.25 210 CYS A N 1
ATOM 1686 C CA . CYS A 1 210 ? -9.917 -8.143 -12.871 1.00 97.25 210 CYS A CA 1
ATOM 1687 C C . CYS A 1 210 ? -9.512 -9.618 -12.683 1.00 97.25 210 CYS A C 1
ATOM 1689 O O . CYS A 1 210 ? -8.385 -10.014 -13.002 1.00 97.25 210 CYS A O 1
ATOM 1691 N N . TRP A 1 211 ? -10.450 -10.452 -12.230 1.00 97.75 211 TRP A N 1
ATOM 1692 C CA . TRP A 1 211 ? -10.256 -11.883 -12.020 1.00 97.75 211 TRP A CA 1
ATOM 1693 C C . TRP A 1 211 ? -10.001 -12.635 -13.328 1.00 97.75 211 TRP A C 1
ATOM 1695 O O . TRP A 1 211 ? -9.074 -13.441 -13.403 1.00 97.75 211 TRP A O 1
ATOM 1705 N N . GLU A 1 212 ? -10.746 -12.340 -14.392 1.00 98.00 212 GLU A N 1
ATOM 1706 C CA . GLU A 1 212 ? -10.525 -12.931 -15.719 1.00 98.00 212 GLU A CA 1
ATOM 1707 C C . GLU A 1 212 ? -9.133 -12.610 -16.268 1.00 98.00 212 GLU A C 1
ATOM 1709 O O . GLU A 1 212 ? -8.435 -13.491 -16.784 1.00 98.00 212 GLU A O 1
ATOM 1714 N N . ILE A 1 213 ? -8.695 -11.357 -16.115 1.00 97.62 213 ILE A N 1
ATOM 1715 C CA . ILE A 1 213 ? -7.346 -10.943 -16.498 1.00 97.62 213 ILE A CA 1
ATOM 1716 C C . ILE A 1 213 ? -6.304 -11.714 -15.674 1.00 97.62 213 ILE A C 1
ATOM 1718 O O . ILE A 1 213 ? -5.347 -12.243 -16.248 1.00 97.62 213 ILE A O 1
ATOM 1722 N N . TYR A 1 214 ? -6.500 -11.829 -14.359 1.00 97.12 214 TYR A N 1
ATOM 1723 C CA . TYR A 1 214 ? -5.611 -12.576 -13.469 1.00 97.12 214 TYR A CA 1
ATOM 1724 C C . TYR A 1 214 ? -5.505 -14.055 -13.864 1.00 97.12 214 TYR A C 1
ATOM 1726 O O . TYR A 1 214 ? -4.398 -14.567 -14.042 1.00 97.12 214 TYR A O 1
ATOM 1734 N N . GLN A 1 215 ? -6.635 -14.724 -14.102 1.00 97.19 215 GLN A N 1
ATOM 1735 C CA . GLN A 1 215 ? -6.676 -16.124 -14.533 1.00 97.19 215 GLN A CA 1
ATOM 1736 C C . GLN A 1 215 ? -6.011 -16.326 -15.899 1.00 97.19 215 GLN A C 1
ATOM 1738 O O . GLN A 1 215 ? -5.262 -17.286 -16.087 1.00 97.19 215 GLN A O 1
ATOM 1743 N N . ARG A 1 216 ? -6.212 -15.411 -16.855 1.00 96.88 216 ARG A N 1
ATOM 1744 C CA . ARG A 1 216 ? -5.515 -15.454 -18.151 1.00 96.88 216 ARG A CA 1
ATOM 1745 C C . ARG A 1 216 ? -3.996 -15.387 -17.979 1.00 96.88 216 ARG A C 1
ATOM 1747 O O . ARG A 1 216 ? -3.270 -16.089 -18.681 1.00 96.88 216 ARG A O 1
ATOM 1754 N N . MET A 1 217 ? -3.510 -14.533 -17.077 1.00 96.25 217 MET A N 1
ATOM 1755 C CA . MET A 1 217 ? -2.078 -14.380 -16.812 1.00 96.25 217 MET A CA 1
ATOM 1756 C C . MET A 1 217 ? -1.490 -15.592 -16.078 1.00 96.25 217 MET A C 1
ATOM 1758 O O . MET A 1 217 ? -0.436 -16.073 -16.492 1.00 96.25 217 MET A O 1
ATOM 1762 N N . LEU A 1 218 ? -2.179 -16.114 -15.056 1.00 94.94 218 LEU A N 1
ATOM 1763 C CA . LEU A 1 218 ? -1.783 -17.329 -14.330 1.00 94.94 218 LEU A CA 1
ATOM 1764 C C . LEU A 1 218 ? -1.664 -18.548 -15.251 1.00 94.94 218 LEU A C 1
ATOM 1766 O O . LEU A 1 218 ? -0.730 -19.331 -15.126 1.00 94.94 218 LEU A O 1
ATOM 1770 N N . ASN A 1 219 ? -2.584 -18.696 -16.204 1.00 96.31 219 ASN A N 1
ATOM 1771 C CA . ASN A 1 219 ? -2.610 -19.839 -17.120 1.00 96.31 219 ASN A CA 1
ATOM 1772 C C . ASN A 1 219 ? -1.642 -19.700 -18.314 1.00 96.31 219 ASN A C 1
ATOM 1774 O O . ASN A 1 219 ? -1.650 -20.528 -19.231 1.00 96.31 219 ASN A O 1
ATOM 1778 N N . CYS A 1 220 ? -0.802 -18.661 -18.341 1.00 96.38 220 CYS A N 1
ATOM 1779 C CA . CYS A 1 220 ? 0.192 -18.478 -19.392 1.00 96.38 220 CYS A CA 1
ATOM 1780 C C . CYS A 1 220 ? 1.316 -19.517 -19.249 1.00 96.38 220 CYS A C 1
ATOM 1782 O O . CYS A 1 220 ? 2.090 -19.465 -18.299 1.00 96.38 220 CYS A O 1
ATOM 1784 N N . LYS A 1 221 ? 1.445 -20.437 -20.217 1.00 94.19 221 LYS A N 1
ATOM 1785 C CA . LYS A 1 221 ? 2.449 -21.527 -20.189 1.00 94.19 221 LYS A CA 1
ATOM 1786 C C . LYS A 1 221 ? 3.906 -21.044 -20.205 1.00 94.19 221 LYS A C 1
ATOM 1788 O O . LYS A 1 221 ? 4.802 -21.781 -19.816 1.00 94.19 221 LYS A O 1
ATOM 1793 N N . GLY A 1 222 ? 4.129 -19.829 -20.689 1.00 92.75 222 GLY A N 1
ATOM 1794 C CA . GLY A 1 222 ? 5.421 -19.158 -20.726 1.00 92.75 222 GLY A CA 1
ATOM 1795 C C . GLY A 1 222 ? 5.227 -17.728 -21.209 1.00 92.75 222 GLY A C 1
ATOM 1796 O O . GLY A 1 222 ? 4.348 -17.473 -22.033 1.00 92.75 222 GLY A O 1
ATOM 1797 N N . HIS A 1 223 ? 5.986 -16.785 -20.659 1.00 94.19 223 HIS A N 1
ATOM 1798 C CA . HIS A 1 223 ? 5.890 -15.386 -21.060 1.00 94.19 223 HIS A CA 1
ATOM 1799 C C . HIS A 1 223 ? 6.872 -15.101 -22.198 1.00 94.19 223 HIS A C 1
ATOM 1801 O O . HIS A 1 223 ? 8.081 -15.198 -22.014 1.00 94.19 223 HIS A O 1
ATOM 1807 N N . GLU A 1 224 ? 6.342 -14.737 -23.365 1.00 96.00 224 GLU A N 1
ATOM 1808 C CA . GLU A 1 224 ? 7.122 -14.178 -24.471 1.00 96.00 224 GLU A CA 1
ATOM 1809 C C . GLU A 1 224 ? 6.929 -12.660 -24.471 1.00 96.00 224 GLU A C 1
ATOM 1811 O O . GLU A 1 224 ? 5.837 -12.170 -24.766 1.00 96.00 224 GLU A O 1
ATOM 1816 N N . TRP A 1 225 ? 7.966 -11.918 -24.091 1.00 96.31 225 TRP A N 1
ATOM 1817 C CA . TRP A 1 225 ? 7.889 -10.471 -23.896 1.00 96.31 225 TRP A CA 1
ATOM 1818 C C . TRP A 1 225 ? 8.072 -9.692 -25.200 1.00 96.31 225 TRP A C 1
ATOM 1820 O O . TRP A 1 225 ? 8.952 -9.990 -26.005 1.00 96.31 225 TRP A O 1
ATOM 1830 N N . ASP A 1 226 ? 7.257 -8.657 -25.377 1.00 95.94 226 ASP A N 1
ATOM 1831 C CA . ASP A 1 226 ? 7.371 -7.666 -26.441 1.00 95.94 226 ASP A CA 1
ATOM 1832 C C . ASP A 1 226 ? 7.582 -6.273 -25.844 1.00 95.94 226 ASP A C 1
ATOM 1834 O O . ASP A 1 226 ? 6.848 -5.848 -24.946 1.00 95.94 226 ASP A O 1
ATOM 1838 N N . ARG A 1 227 ? 8.588 -5.561 -26.358 1.00 95.56 227 ARG A N 1
ATOM 1839 C CA . ARG A 1 227 ? 8.887 -4.173 -25.981 1.00 95.56 227 ARG A CA 1
ATOM 1840 C C . ARG A 1 227 ? 7.896 -3.184 -26.592 1.00 95.56 227 ARG A C 1
ATOM 1842 O O . ARG A 1 227 ? 7.807 -2.062 -26.106 1.00 95.56 227 ARG A O 1
ATOM 1849 N N . HIS A 1 228 ? 7.169 -3.569 -27.641 1.00 94.56 228 HIS A N 1
ATOM 1850 C CA . HIS A 1 228 ? 6.132 -2.724 -28.225 1.00 94.56 228 HIS A CA 1
ATOM 1851 C C . HIS A 1 228 ? 4.850 -2.854 -27.413 1.00 94.56 228 HIS A C 1
ATOM 1853 O O . HIS A 1 228 ? 4.084 -3.808 -27.565 1.00 94.56 228 HIS A O 1
ATOM 1859 N N . VAL A 1 229 ? 4.595 -1.875 -26.550 1.00 91.00 229 VAL A N 1
ATOM 1860 C CA . VAL A 1 229 ? 3.388 -1.838 -25.725 1.00 91.00 229 VAL A CA 1
ATOM 1861 C C . VAL A 1 229 ? 2.497 -0.713 -26.227 1.00 91.00 229 VAL A C 1
ATOM 1863 O O . VAL A 1 229 ? 2.928 0.426 -26.351 1.00 91.00 229 VAL A O 1
ATOM 1866 N N . HIS A 1 230 ? 1.253 -1.046 -26.576 1.00 85.56 230 HIS A N 1
ATOM 1867 C CA . HIS A 1 230 ? 0.302 -0.112 -27.197 1.00 85.56 230 HIS A CA 1
ATOM 1868 C C . HIS A 1 230 ? 0.819 0.557 -28.487 1.00 85.56 230 HIS A C 1
ATOM 1870 O O . HIS A 1 230 ? 0.412 1.665 -28.820 1.00 85.56 230 HIS A O 1
ATOM 1876 N N . GLY A 1 231 ? 1.680 -0.145 -29.235 1.00 86.75 231 GLY A N 1
ATOM 1877 C CA . GLY A 1 231 ? 2.260 0.339 -30.492 1.00 86.75 231 GLY A CA 1
ATOM 1878 C C . GLY A 1 231 ? 3.491 1.232 -30.324 1.00 86.75 231 GLY A C 1
ATOM 1879 O O . GLY A 1 231 ? 4.038 1.683 -31.325 1.00 86.75 231 GLY A O 1
ATOM 1880 N N . GLU A 1 232 ? 3.947 1.461 -29.093 1.00 90.81 232 GLU A N 1
ATOM 1881 C CA . GLU A 1 232 ? 5.110 2.293 -28.785 1.00 90.81 232 GLU A CA 1
ATOM 1882 C C . GLU A 1 232 ? 6.247 1.414 -28.243 1.00 90.81 232 GLU A C 1
ATOM 1884 O O . GLU A 1 232 ? 6.020 0.516 -27.425 1.00 90.81 232 GLU A O 1
ATOM 1889 N N . LEU A 1 233 ? 7.473 1.642 -28.726 1.00 94.00 233 LEU A N 1
ATOM 1890 C CA . LEU A 1 233 ? 8.663 0.946 -28.238 1.00 94.00 233 LEU A CA 1
ATOM 1891 C C . LEU A 1 233 ? 9.007 1.443 -26.831 1.00 94.00 233 LEU A C 1
ATOM 1893 O O . LEU A 1 233 ? 9.128 2.644 -26.598 1.00 94.00 233 LEU A O 1
ATOM 1897 N N . ARG A 1 234 ? 9.194 0.509 -25.900 1.00 93.75 234 ARG A N 1
ATOM 1898 C CA . ARG A 1 234 ? 9.582 0.791 -24.518 1.00 93.75 234 ARG A CA 1
ATOM 1899 C C . ARG A 1 234 ? 11.057 0.485 -24.293 1.00 93.75 234 ARG A C 1
ATOM 1901 O O . ARG A 1 234 ? 11.513 -0.644 -24.487 1.00 93.75 234 ARG A O 1
ATOM 1908 N N . GLU A 1 235 ? 11.794 1.505 -23.869 1.00 93.00 235 GLU A N 1
ATOM 1909 C CA . GLU A 1 235 ? 13.242 1.434 -23.633 1.00 93.00 235 GLU A CA 1
ATOM 1910 C C . GLU A 1 235 ? 13.594 1.206 -22.155 1.00 93.00 235 GLU A C 1
ATOM 1912 O O . GLU A 1 235 ? 14.711 0.817 -21.832 1.00 93.00 235 GLU A O 1
ATOM 1917 N N . ASP A 1 236 ? 12.630 1.361 -21.250 1.00 89.88 236 ASP A N 1
ATOM 1918 C CA . ASP A 1 236 ? 12.788 1.323 -19.791 1.00 89.88 236 ASP A CA 1
ATOM 1919 C C . ASP A 1 236 ? 12.729 -0.092 -19.184 1.00 89.88 236 ASP A C 1
ATOM 1921 O O . ASP A 1 236 ? 12.628 -0.248 -17.968 1.00 89.88 236 ASP A O 1
ATOM 1925 N N . GLY A 1 237 ? 12.763 -1.136 -20.017 1.00 91.25 237 GLY A N 1
ATOM 1926 C CA . GLY A 1 237 ? 12.631 -2.539 -19.595 1.00 91.25 237 GLY A CA 1
ATOM 1927 C C . GLY A 1 237 ? 11.186 -3.001 -19.361 1.00 91.25 237 GLY A C 1
ATOM 1928 O O . GLY A 1 237 ? 10.941 -4.190 -19.131 1.00 91.25 237 GLY A O 1
ATOM 1929 N N . TYR A 1 238 ? 10.212 -2.091 -19.475 1.00 92.81 238 TYR A N 1
ATOM 1930 C CA . TYR A 1 238 ? 8.797 -2.438 -19.474 1.00 92.81 238 TYR A CA 1
ATOM 1931 C C . TYR A 1 238 ? 8.437 -3.216 -20.742 1.00 92.81 238 TYR A C 1
ATOM 1933 O O . TYR A 1 238 ? 8.777 -2.813 -21.854 1.00 92.81 238 TYR A O 1
ATOM 1941 N N . ALA A 1 239 ? 7.723 -4.327 -20.584 1.00 95.12 239 ALA A N 1
ATOM 1942 C CA . ALA A 1 239 ? 7.291 -5.149 -21.708 1.00 95.12 239 ALA A CA 1
ATOM 1943 C C . ALA A 1 239 ? 5.919 -5.771 -21.451 1.00 95.12 239 ALA A C 1
ATOM 1945 O O . ALA A 1 239 ? 5.472 -5.884 -20.304 1.00 95.12 239 ALA A O 1
ATOM 1946 N N . GLN A 1 240 ? 5.272 -6.216 -22.527 1.00 96.00 240 GLN A N 1
ATOM 1947 C CA . GLN A 1 240 ? 4.005 -6.936 -22.486 1.00 96.00 240 GLN A CA 1
ATOM 1948 C C . GLN A 1 240 ? 4.170 -8.355 -23.036 1.00 96.00 240 GLN A C 1
ATOM 1950 O O . GLN A 1 240 ? 4.753 -8.560 -24.096 1.00 96.00 240 GLN A O 1
ATOM 1955 N N . CYS A 1 241 ? 3.622 -9.354 -22.347 1.00 96.56 241 CYS A N 1
ATOM 1956 C CA . CYS A 1 241 ? 3.592 -10.724 -22.845 1.00 96.56 241 CYS A CA 1
ATOM 1957 C C . CYS A 1 241 ? 2.669 -10.822 -24.069 1.00 96.56 241 CYS A C 1
ATOM 1959 O O . CYS A 1 241 ? 1.486 -10.468 -23.994 1.00 96.56 241 CYS A O 1
ATOM 1961 N N . LYS A 1 242 ? 3.166 -11.380 -25.176 1.00 96.00 242 LYS A N 1
ATOM 1962 C CA . LYS A 1 242 ? 2.409 -11.534 -26.427 1.00 96.00 242 LYS A CA 1
ATOM 1963 C C . LYS A 1 242 ? 1.158 -12.394 -26.258 1.00 96.00 242 LYS A C 1
ATOM 1965 O O . LYS A 1 242 ? 0.138 -12.087 -26.881 1.00 96.00 242 LYS A O 1
ATOM 1970 N N . HIS A 1 243 ? 1.216 -13.402 -25.385 1.00 95.50 243 HIS A N 1
ATOM 1971 C CA . HIS A 1 243 ? 0.151 -14.388 -25.188 1.00 95.50 243 HIS A CA 1
ATOM 1972 C C . HIS A 1 243 ? -0.919 -13.934 -24.188 1.00 95.50 243 HIS A C 1
ATOM 1974 O O . HIS A 1 243 ? -2.101 -13.930 -24.516 1.00 95.50 243 HIS A O 1
ATOM 1980 N N . CYS A 1 244 ? -0.525 -13.541 -22.971 1.00 95.38 244 CYS A N 1
ATOM 1981 C CA . CYS A 1 244 ? -1.472 -13.258 -21.881 1.00 95.38 244 CYS A CA 1
ATOM 1982 C C . CYS A 1 244 ? -1.675 -11.767 -21.585 1.00 95.38 244 CYS A C 1
ATOM 1984 O O . CYS A 1 244 ? -2.495 -11.420 -20.731 1.00 95.38 244 CYS A O 1
ATOM 1986 N N . LYS A 1 245 ? -0.934 -10.891 -22.275 1.00 95.19 245 LYS A N 1
ATOM 1987 C CA . LYS A 1 245 ? -0.961 -9.431 -22.099 1.00 95.19 245 LYS A CA 1
ATOM 1988 C C . LYS A 1 245 ? -0.570 -8.943 -20.700 1.00 95.19 245 LYS A C 1
ATOM 1990 O O . LYS A 1 245 ? -0.830 -7.792 -20.372 1.00 95.19 245 LYS A O 1
ATOM 1995 N N . MET A 1 246 ? 0.068 -9.792 -19.887 1.00 94.81 246 MET A N 1
ATOM 1996 C CA . MET A 1 246 ? 0.738 -9.361 -18.657 1.00 94.81 246 MET A CA 1
ATOM 1997 C C . MET A 1 246 ? 1.768 -8.291 -18.989 1.00 94.81 246 MET A C 1
ATOM 1999 O O . MET A 1 246 ? 2.500 -8.458 -19.959 1.00 94.81 246 MET A O 1
ATOM 2003 N N . CYS A 1 247 ? 1.830 -7.232 -18.189 1.00 92.81 247 CYS A N 1
ATOM 2004 C CA . CYS A 1 247 ? 2.834 -6.190 -18.323 1.00 92.81 247 CYS A CA 1
ATOM 2005 C C . CYS A 1 247 ? 3.640 -6.087 -17.035 1.00 92.81 247 CYS A C 1
ATOM 2007 O O . CYS A 1 247 ? 3.069 -6.097 -15.947 1.00 92.81 247 CYS A O 1
ATOM 2009 N N . THR A 1 248 ? 4.954 -5.940 -17.136 1.00 91.19 248 THR A N 1
ATOM 2010 C CA . THR A 1 248 ? 5.790 -5.686 -15.960 1.00 91.19 248 THR A CA 1
ATOM 2011 C C . THR A 1 248 ? 6.997 -4.833 -16.332 1.00 91.19 248 THR A C 1
ATOM 2013 O O . THR A 1 248 ? 7.470 -4.874 -17.467 1.00 91.19 248 THR A O 1
ATOM 2016 N N . SER A 1 249 ? 7.455 -4.009 -15.387 1.00 86.50 249 SER A N 1
ATOM 2017 C CA . SER A 1 249 ? 8.520 -3.012 -15.571 1.00 86.50 249 SER A CA 1
ATOM 2018 C C . SER A 1 249 ? 9.931 -3.591 -15.622 1.00 86.50 249 SER A C 1
ATOM 2020 O O . SER A 1 249 ? 10.880 -2.851 -15.867 1.00 86.50 249 SER A O 1
ATOM 2022 N N . ASP A 1 250 ? 10.072 -4.875 -15.313 1.00 83.69 250 ASP A N 1
ATOM 2023 C CA . ASP A 1 250 ? 11.352 -5.574 -15.166 1.00 83.69 250 ASP A CA 1
ATOM 2024 C C . ASP A 1 250 ? 11.368 -6.860 -16.011 1.00 83.69 250 ASP A C 1
ATOM 2026 O O . ASP A 1 250 ? 12.072 -7.815 -15.702 1.00 83.69 250 ASP A O 1
ATOM 2030 N N . ALA A 1 251 ? 10.543 -6.903 -17.064 1.00 91.06 251 ALA A N 1
ATOM 2031 C CA . ALA A 1 251 ? 10.434 -8.054 -17.958 1.00 91.06 251 ALA A CA 1
ATOM 2032 C C . ALA A 1 251 ? 11.693 -8.251 -18.806 1.00 91.06 251 ALA A C 1
ATOM 2034 O O . ALA A 1 251 ? 12.053 -9.379 -19.137 1.00 91.06 251 ALA A O 1
ATOM 2035 N N . LEU A 1 252 ? 12.315 -7.142 -19.209 1.00 93.31 252 LEU A N 1
ATOM 2036 C CA . LEU A 1 252 ? 13.451 -7.114 -20.113 1.00 93.31 252 LEU A CA 1
ATOM 2037 C C . LEU A 1 252 ? 14.498 -6.124 -19.609 1.00 93.31 252 LEU A C 1
ATOM 2039 O O . LEU A 1 252 ? 14.177 -5.141 -18.943 1.00 93.31 252 LEU A O 1
ATOM 2043 N N . GLU A 1 253 ? 15.752 -6.353 -19.988 1.00 92.81 253 GLU A N 1
ATOM 2044 C CA . GLU A 1 253 ? 16.822 -5.389 -19.744 1.00 92.81 253 GLU A CA 1
ATOM 2045 C C . GLU A 1 253 ? 16.509 -4.058 -20.462 1.00 92.81 253 GLU A C 1
ATOM 2047 O O . GLU A 1 253 ? 16.052 -4.095 -21.617 1.00 92.81 253 GLU A O 1
ATOM 2052 N N . PRO A 1 254 ? 16.695 -2.893 -19.812 1.00 94.38 254 PRO A N 1
ATOM 2053 C CA . PRO A 1 254 ? 16.517 -1.588 -20.446 1.00 94.38 254 PRO A CA 1
ATOM 2054 C C . PRO A 1 254 ? 17.420 -1.398 -21.673 1.00 94.38 254 PRO A C 1
ATOM 2056 O O . PRO A 1 254 ? 18.517 -1.940 -21.732 1.00 94.38 254 PRO A O 1
ATOM 2059 N N . LEU A 1 255 ? 16.962 -0.609 -22.647 1.00 94.94 255 LEU A N 1
ATOM 2060 C CA . LEU A 1 255 ? 17.774 -0.163 -23.789 1.00 94.94 255 LEU A CA 1
ATOM 2061 C C . LEU A 1 255 ? 18.511 1.147 -23.491 1.00 94.94 255 LEU A C 1
ATOM 2063 O O . LEU A 1 255 ? 19.510 1.457 -24.133 1.00 94.94 255 LEU A O 1
ATOM 2067 N N . THR A 1 256 ? 18.023 1.907 -22.513 1.00 94.69 256 THR A N 1
ATOM 2068 C CA . THR A 1 256 ? 18.691 3.098 -21.995 1.00 94.69 256 THR A CA 1
ATOM 2069 C C . THR A 1 256 ? 19.960 2.710 -21.238 1.00 94.69 256 THR A C 1
ATOM 2071 O O . THR A 1 256 ? 19.988 1.710 -20.515 1.00 94.69 256 THR A O 1
ATOM 2074 N N . THR A 1 257 ? 21.016 3.508 -21.377 1.00 96.50 257 THR A N 1
ATOM 2075 C CA . THR A 1 257 ? 22.342 3.214 -20.819 1.00 96.50 257 THR A CA 1
ATOM 2076 C C . THR A 1 257 ? 22.826 4.315 -19.885 1.00 96.50 257 THR A C 1
ATOM 2078 O O . THR A 1 257 ? 22.422 5.473 -19.975 1.00 96.50 257 THR A O 1
ATOM 2081 N N . CYS A 1 258 ? 23.692 3.948 -18.941 1.00 96.56 258 CYS A N 1
ATOM 2082 C CA . CYS A 1 258 ? 24.330 4.899 -18.045 1.00 96.56 258 CYS A CA 1
ATOM 2083 C C . CYS A 1 258 ? 25.243 5.843 -18.829 1.00 96.56 258 CYS A C 1
ATOM 2085 O O . CYS A 1 258 ? 26.165 5.384 -19.493 1.00 96.56 258 CYS A O 1
ATOM 2087 N N . SER A 1 259 ? 25.089 7.148 -18.623 1.00 95.75 259 SER A N 1
ATOM 2088 C CA . SER A 1 259 ? 25.918 8.183 -19.256 1.00 95.75 259 SER A CA 1
ATOM 2089 C C . SER A 1 259 ? 27.417 8.137 -18.919 1.00 95.75 259 SER A C 1
ATOM 2091 O O . SER A 1 259 ? 28.194 8.855 -19.540 1.00 95.75 259 SER A O 1
ATOM 2093 N N . VAL A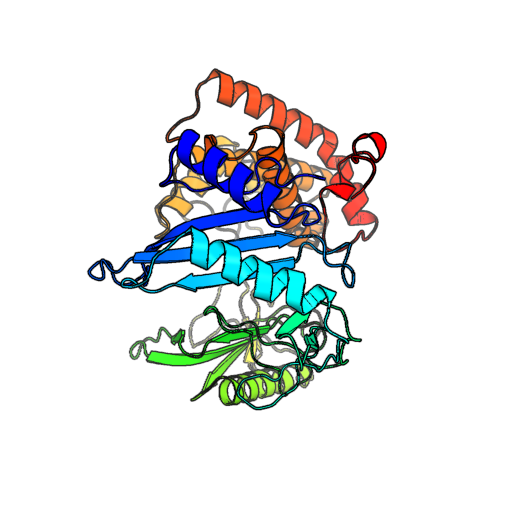 1 260 ? 27.830 7.329 -17.934 1.00 96.25 260 VAL A N 1
ATOM 2094 C CA . VAL A 1 260 ? 29.225 7.228 -17.471 1.00 96.25 260 VAL A CA 1
ATOM 2095 C C . VAL A 1 260 ? 29.903 5.935 -17.932 1.00 96.25 260 VAL A C 1
ATOM 2097 O O . VAL A 1 260 ? 31.095 5.946 -18.222 1.00 96.25 260 VAL A O 1
ATOM 2100 N N . CYS A 1 261 ? 29.175 4.814 -17.996 1.00 96.31 261 CYS A N 1
ATOM 2101 C CA . CYS A 1 261 ? 29.767 3.497 -18.276 1.00 96.31 261 CYS A CA 1
ATOM 2102 C C . CYS A 1 261 ? 28.987 2.616 -19.253 1.00 96.31 261 CYS A C 1
ATOM 2104 O O . CYS A 1 261 ? 29.271 1.424 -19.342 1.00 96.31 261 CYS A O 1
ATOM 2106 N N . ASP A 1 262 ? 27.959 3.154 -19.906 1.00 95.88 262 ASP A N 1
ATOM 2107 C CA . ASP A 1 262 ? 27.108 2.459 -20.877 1.00 95.88 262 ASP A CA 1
ATOM 2108 C C . ASP A 1 262 ? 26.353 1.220 -20.354 1.00 95.88 262 ASP A C 1
ATOM 2110 O O . ASP A 1 262 ? 25.630 0.568 -21.106 1.00 95.88 262 ASP A O 1
ATOM 2114 N N . LYS A 1 263 ? 26.434 0.910 -19.051 1.00 95.06 263 LYS A N 1
ATOM 2115 C CA . LYS A 1 263 ? 25.659 -0.178 -18.436 1.00 95.06 263 LYS A CA 1
ATOM 2116 C C . LYS A 1 263 ? 24.152 0.078 -18.616 1.00 95.06 263 LYS A C 1
ATOM 2118 O O . LYS A 1 263 ? 23.708 1.187 -18.291 1.00 95.06 263 LYS A O 1
ATOM 2123 N N . PRO A 1 264 ? 23.356 -0.919 -19.050 1.00 94.62 264 PRO A N 1
ATOM 2124 C CA . PRO A 1 264 ? 21.903 -0.796 -19.135 1.00 94.62 264 PRO A CA 1
ATOM 2125 C C . PRO A 1 264 ? 21.277 -0.338 -17.812 1.00 94.62 264 PRO A C 1
ATOM 2127 O O . PRO A 1 264 ? 21.565 -0.880 -16.742 1.00 94.62 264 PRO A O 1
ATOM 2130 N N . THR A 1 265 ? 20.431 0.690 -17.861 1.00 92.94 265 THR A N 1
ATOM 2131 C CA . THR A 1 265 ? 19.753 1.243 -16.680 1.00 92.94 265 THR A CA 1
ATOM 2132 C C . THR A 1 265 ? 18.536 2.064 -17.076 1.00 92.94 265 THR A C 1
ATOM 2134 O O . THR A 1 265 ? 18.588 2.856 -18.007 1.00 92.94 265 THR A O 1
ATOM 2137 N N . LYS A 1 266 ? 17.448 1.937 -16.314 1.00 91.81 266 LYS A N 1
ATOM 2138 C CA . LYS A 1 266 ? 16.234 2.764 -16.451 1.00 91.81 266 LYS A CA 1
ATOM 2139 C C . LYS A 1 266 ? 16.160 3.919 -15.451 1.00 91.81 266 LYS A C 1
ATOM 2141 O O . LYS A 1 266 ? 15.135 4.583 -15.334 1.00 91.81 266 LYS A O 1
ATOM 2146 N N . LYS A 1 267 ? 17.203 4.110 -14.637 1.00 90.88 267 LYS A N 1
ATOM 2147 C CA . LYS A 1 267 ? 17.219 5.166 -13.625 1.00 90.88 267 LYS A CA 1
ATOM 2148 C C . LYS A 1 267 ? 17.553 6.498 -14.291 1.00 90.88 267 LYS A C 1
ATOM 2150 O O . LYS A 1 267 ? 18.670 6.687 -14.762 1.00 90.88 267 LYS A O 1
ATOM 2155 N N . THR A 1 268 ? 16.583 7.402 -14.283 1.00 91.62 268 THR A N 1
ATOM 2156 C CA . THR A 1 268 ? 16.730 8.771 -14.773 1.00 91.62 268 THR A CA 1
ATOM 2157 C C . THR A 1 268 ? 17.539 9.629 -13.798 1.00 91.62 268 THR A C 1
ATOM 2159 O O . THR A 1 268 ? 17.508 9.409 -12.577 1.00 91.62 268 THR A O 1
ATOM 2162 N N . PHE A 1 269 ? 18.304 10.571 -14.348 1.00 91.56 269 PHE A N 1
ATOM 2163 C CA . PHE A 1 269 ? 19.020 11.617 -13.616 1.00 91.56 269 PHE A CA 1
ATOM 2164 C C . PHE A 1 269 ? 19.372 12.763 -14.573 1.00 91.56 269 PHE A C 1
ATOM 2166 O O . PHE A 1 269 ? 20.070 12.537 -15.567 1.00 91.56 269 PHE A O 1
ATOM 2173 N N . GLY A 1 270 ? 18.899 13.977 -14.284 1.00 88.12 270 GLY A N 1
ATOM 2174 C CA . GLY A 1 270 ? 18.960 15.089 -15.225 1.00 88.12 270 GLY A CA 1
ATOM 2175 C C . GLY A 1 270 ? 18.209 14.743 -16.512 1.00 88.12 270 GLY A C 1
ATOM 2176 O O . GLY A 1 270 ? 17.154 14.112 -16.482 1.00 88.12 270 GLY A O 1
ATOM 2177 N N . ASP A 1 271 ? 18.806 15.079 -17.654 1.00 87.75 271 ASP A N 1
ATOM 2178 C CA . ASP A 1 271 ? 18.217 14.826 -18.977 1.00 87.75 271 ASP A CA 1
ATOM 2179 C C . ASP A 1 271 ? 18.529 13.417 -19.530 1.00 87.75 271 ASP A C 1
ATOM 2181 O O . ASP A 1 271 ? 18.296 13.136 -20.706 1.00 87.75 271 ASP A O 1
ATOM 2185 N N . GLY A 1 272 ? 19.092 12.519 -18.711 1.00 92.94 272 GLY A N 1
ATOM 2186 C CA . GLY A 1 272 ? 19.563 11.206 -19.152 1.00 92.94 272 GLY A CA 1
ATOM 2187 C C . GLY A 1 272 ? 19.392 10.096 -18.118 1.00 92.94 272 GLY A C 1
ATOM 2188 O O . GLY A 1 272 ? 18.511 10.134 -17.257 1.00 92.94 272 GLY A O 1
ATOM 2189 N N . HIS A 1 273 ? 20.245 9.074 -18.223 1.00 95.50 273 HIS A N 1
ATOM 2190 C CA . HIS A 1 273 ? 20.184 7.867 -17.402 1.00 95.50 273 HIS A CA 1
ATOM 2191 C C . HIS A 1 273 ? 21.523 7.586 -16.718 1.00 95.50 273 HIS A C 1
ATOM 2193 O O . HIS A 1 273 ? 22.595 7.817 -17.279 1.00 95.50 273 HIS A O 1
ATOM 2199 N N . ILE A 1 274 ? 21.468 7.052 -15.500 1.00 96.44 274 ILE A N 1
ATOM 2200 C CA . ILE A 1 274 ? 22.644 6.735 -14.685 1.00 96.44 274 ILE A CA 1
ATOM 2201 C C . ILE A 1 274 ? 22.454 5.385 -13.986 1.00 96.44 274 ILE A C 1
ATOM 2203 O O . ILE A 1 274 ? 21.350 5.037 -13.562 1.00 96.44 274 ILE A O 1
ATOM 2207 N N . CYS A 1 275 ? 23.505 4.570 -13.880 1.00 95.19 275 CYS A N 1
ATOM 2208 C CA . CYS A 1 275 ? 23.431 3.326 -13.114 1.00 95.19 275 CYS A CA 1
ATOM 2209 C C . CYS A 1 275 ? 23.470 3.617 -11.606 1.00 95.19 275 CYS A C 1
ATOM 2211 O O . CYS A 1 275 ? 23.785 4.726 -11.170 1.00 95.19 275 CYS A O 1
ATOM 2213 N N . HIS A 1 276 ? 23.135 2.618 -10.789 1.00 94.06 276 HIS A N 1
ATOM 2214 C CA . HIS A 1 276 ? 23.104 2.788 -9.338 1.00 94.06 276 HIS A CA 1
ATOM 2215 C C . HIS A 1 276 ? 24.481 3.098 -8.737 1.00 94.06 276 HIS A C 1
ATOM 2217 O O . HIS A 1 276 ? 24.559 3.948 -7.852 1.00 94.06 276 HIS A O 1
ATOM 2223 N N . THR A 1 277 ? 25.544 2.492 -9.266 1.00 95.69 277 THR A N 1
ATOM 2224 C CA . THR A 1 277 ? 26.931 2.744 -8.849 1.00 95.69 277 THR A CA 1
ATOM 2225 C C . THR A 1 277 ? 27.311 4.212 -9.031 1.00 95.69 277 THR A C 1
ATOM 2227 O O . THR A 1 277 ? 27.505 4.916 -8.042 1.00 95.69 277 THR A O 1
ATOM 2230 N N . HIS A 1 278 ? 27.275 4.720 -10.269 1.00 96.25 278 HIS A N 1
ATOM 2231 C CA . HIS A 1 278 ? 27.616 6.118 -10.548 1.00 96.25 278 HIS A CA 1
ATOM 2232 C C . HIS A 1 278 ? 26.662 7.102 -9.861 1.00 96.25 278 HIS A C 1
ATOM 2234 O O . HIS A 1 278 ? 27.082 8.168 -9.426 1.00 96.25 278 HIS A O 1
ATOM 2240 N N . TYR A 1 279 ? 25.387 6.742 -9.679 1.00 95.94 279 TYR A N 1
ATOM 2241 C CA . TYR A 1 279 ? 24.454 7.569 -8.914 1.00 95.94 279 TYR A CA 1
ATOM 2242 C C . TYR A 1 279 ? 24.912 7.802 -7.467 1.00 95.94 279 TYR A C 1
ATOM 2244 O O . TYR A 1 279 ? 24.806 8.918 -6.956 1.00 95.94 279 TYR A O 1
ATOM 2252 N N . PHE A 1 280 ? 25.415 6.770 -6.787 1.00 95.44 280 PHE A N 1
ATOM 2253 C CA . PHE A 1 280 ? 25.893 6.900 -5.408 1.00 95.44 280 PHE A CA 1
ATOM 2254 C C . PHE A 1 280 ? 27.311 7.486 -5.300 1.00 95.44 280 PHE A C 1
ATOM 2256 O O . PHE A 1 280 ? 27.680 7.979 -4.227 1.00 95.44 280 PHE A O 1
ATOM 2263 N N . GLU A 1 281 ? 28.069 7.513 -6.395 1.00 95.25 281 GLU A N 1
ATOM 2264 C CA . GLU A 1 281 ? 29.354 8.219 -6.506 1.00 95.25 281 GLU A CA 1
ATOM 2265 C C . GLU A 1 281 ? 29.199 9.735 -6.659 1.00 95.25 281 GLU A C 1
ATOM 2267 O O . GLU A 1 281 ? 30.100 10.471 -6.258 1.00 95.25 281 GLU A O 1
ATOM 2272 N N . LEU A 1 282 ? 28.050 10.214 -7.155 1.00 94.94 282 LEU A N 1
ATOM 2273 C CA . LEU A 1 282 ? 27.763 11.648 -7.234 1.00 94.94 282 LEU A CA 1
ATOM 2274 C C . LEU A 1 282 ? 27.917 12.348 -5.865 1.00 94.94 282 LEU A C 1
ATOM 2276 O O . LEU A 1 282 ? 27.722 11.725 -4.809 1.00 94.94 282 LEU A O 1
ATOM 2280 N N . PRO A 1 283 ? 28.190 13.662 -5.850 1.00 95.38 283 PRO A N 1
ATOM 2281 C CA . PRO A 1 283 ? 28.021 14.483 -4.655 1.00 95.38 283 PRO A CA 1
ATOM 2282 C C . PRO A 1 283 ? 26.606 14.348 -4.064 1.00 95.38 283 PRO A C 1
ATOM 2284 O O . PRO A 1 283 ? 25.629 14.092 -4.775 1.00 95.38 283 PRO A O 1
ATOM 2287 N N . GLU A 1 284 ? 26.480 14.476 -2.743 1.00 92.88 284 GLU A N 1
ATOM 2288 C CA . GLU A 1 284 ? 25.184 14.383 -2.053 1.00 92.88 284 GLU A CA 1
ATOM 2289 C C . GLU A 1 284 ? 24.227 15.486 -2.509 1.00 92.88 284 GLU A C 1
ATOM 2291 O O . GLU A 1 284 ? 23.054 15.237 -2.783 1.00 92.88 284 GLU A O 1
ATOM 2296 N N . GLU A 1 285 ? 24.776 16.673 -2.670 1.00 92.12 285 GLU A N 1
ATOM 2297 C CA . GLU A 1 285 ? 24.151 17.921 -3.056 1.00 92.12 285 GLU A CA 1
ATOM 2298 C C . GLU A 1 285 ? 23.537 17.809 -4.453 1.00 92.12 285 GLU A C 1
ATOM 2300 O O . GLU A 1 285 ? 22.425 18.281 -4.682 1.00 92.12 285 GLU A O 1
ATOM 2305 N N . ASP A 1 286 ? 24.211 17.110 -5.370 1.00 94.25 286 ASP A N 1
ATOM 2306 C CA . ASP A 1 286 ? 23.711 16.865 -6.722 1.00 94.25 286 ASP A CA 1
ATOM 2307 C C . ASP A 1 286 ? 22.527 15.896 -6.717 1.00 94.25 286 ASP A C 1
ATOM 2309 O O . ASP A 1 286 ? 21.525 16.139 -7.393 1.00 94.25 286 ASP A O 1
ATOM 2313 N N . ARG A 1 287 ? 22.598 14.825 -5.911 1.00 93.81 287 ARG A N 1
ATOM 2314 C CA . ARG A 1 287 ? 21.465 13.900 -5.742 1.00 93.81 287 ARG A CA 1
ATOM 2315 C C . ARG A 1 287 ? 20.251 14.596 -5.138 1.00 93.81 287 ARG A C 1
ATOM 2317 O O . ARG A 1 287 ? 19.130 14.321 -5.559 1.00 93.81 287 ARG A O 1
ATOM 2324 N N . ILE A 1 288 ? 20.470 15.440 -4.130 1.00 91.62 288 ILE A N 1
ATOM 2325 C CA . ILE A 1 288 ? 19.406 16.178 -3.444 1.00 91.62 288 ILE A CA 1
ATOM 2326 C C . ILE A 1 288 ? 18.765 17.179 -4.398 1.00 91.62 288 ILE A C 1
ATOM 2328 O O . ILE A 1 288 ? 17.550 17.151 -4.564 1.00 91.62 288 ILE A O 1
ATOM 2332 N N . ARG A 1 289 ? 19.567 18.009 -5.071 1.00 91.50 289 ARG A N 1
ATOM 2333 C CA . ARG A 1 289 ? 19.074 19.025 -6.008 1.00 91.50 289 ARG A CA 1
ATOM 2334 C C . ARG A 1 289 ? 18.194 18.419 -7.099 1.00 91.50 289 ARG A C 1
ATOM 2336 O O . ARG A 1 289 ? 17.121 18.946 -7.376 1.00 91.50 289 ARG A O 1
ATOM 2343 N N . GLU A 1 290 ? 18.619 17.301 -7.682 1.00 91.12 290 GLU A N 1
ATOM 2344 C CA . GLU A 1 290 ? 17.846 16.627 -8.729 1.00 91.12 290 GLU A CA 1
ATOM 2345 C C . GLU A 1 290 ? 16.519 16.060 -8.205 1.00 91.12 290 GLU A C 1
ATOM 2347 O O . GLU A 1 290 ? 15.487 16.176 -8.864 1.00 91.12 290 GLU A O 1
ATOM 2352 N N . HIS A 1 291 ? 16.512 15.492 -6.995 1.00 89.12 291 HIS A N 1
ATOM 2353 C CA . HIS A 1 291 ? 15.274 15.032 -6.361 1.00 89.12 291 HIS A CA 1
ATOM 2354 C C . HIS A 1 291 ? 14.305 16.186 -6.100 1.00 89.12 291 HIS A C 1
ATOM 2356 O O . HIS A 1 291 ? 13.118 16.058 -6.383 1.00 89.12 291 HIS A O 1
ATOM 2362 N N . ILE A 1 292 ? 14.803 17.323 -5.612 1.00 87.56 292 ILE A N 1
ATOM 2363 C CA . ILE A 1 292 ? 13.974 18.506 -5.358 1.00 87.56 292 ILE A CA 1
ATOM 2364 C C . ILE A 1 292 ? 13.375 19.053 -6.645 1.00 87.56 292 ILE A C 1
ATOM 2366 O O . ILE A 1 292 ? 12.172 19.300 -6.680 1.00 87.56 292 ILE A O 1
ATOM 2370 N N . LYS A 1 293 ? 14.165 19.145 -7.717 1.00 88.12 293 LYS A N 1
ATOM 2371 C CA . LYS A 1 293 ? 13.667 19.530 -9.041 1.00 88.12 293 LYS A CA 1
ATOM 2372 C C . LYS A 1 293 ? 12.533 18.605 -9.503 1.00 88.12 293 LYS A C 1
ATOM 2374 O O . LYS A 1 293 ? 11.460 19.079 -9.855 1.00 88.12 293 LYS A O 1
ATOM 2379 N N . MET A 1 294 ? 12.727 17.286 -9.407 1.00 85.75 294 MET A N 1
ATOM 2380 C CA . MET A 1 294 ? 11.696 16.297 -9.754 1.00 85.75 294 MET A CA 1
ATOM 2381 C C . MET A 1 294 ? 10.411 16.467 -8.923 1.00 85.75 294 MET A C 1
ATOM 2383 O O . MET A 1 294 ? 9.311 16.289 -9.445 1.00 85.75 294 MET A O 1
ATOM 2387 N N . MET A 1 295 ? 10.532 16.796 -7.634 1.00 83.31 295 MET A N 1
ATOM 2388 C CA . MET A 1 295 ? 9.375 17.039 -6.767 1.00 83.31 295 MET A CA 1
ATOM 2389 C C . MET A 1 295 ? 8.668 18.357 -7.104 1.00 83.31 295 MET A C 1
ATOM 2391 O O . MET A 1 295 ? 7.441 18.377 -7.118 1.00 83.31 295 MET A O 1
ATOM 2395 N N . GLN A 1 296 ? 9.406 19.419 -7.436 1.00 81.00 296 GLN A N 1
ATOM 2396 C CA . GLN A 1 296 ? 8.849 20.710 -7.865 1.00 81.00 296 GLN A CA 1
ATOM 2397 C C . GLN A 1 296 ? 8.114 20.616 -9.210 1.00 81.00 296 GLN A C 1
ATOM 2399 O O . GLN A 1 296 ? 7.084 21.263 -9.390 1.00 81.00 296 GLN A O 1
ATOM 2404 N N . ASP A 1 297 ? 8.608 19.785 -10.130 1.00 79.25 297 ASP A N 1
ATOM 2405 C CA . ASP A 1 297 ? 7.955 19.521 -11.418 1.00 79.25 297 ASP A CA 1
ATOM 2406 C C . ASP A 1 297 ? 6.693 18.648 -11.266 1.00 79.25 297 ASP A C 1
ATOM 2408 O O . ASP A 1 297 ? 5.838 18.594 -12.156 1.00 79.25 297 ASP A O 1
ATOM 2412 N N . SER A 1 298 ? 6.547 17.954 -10.134 1.00 71.50 298 SER A N 1
ATOM 2413 C CA . SER A 1 298 ? 5.343 17.194 -9.815 1.00 71.50 298 SER A CA 1
ATOM 2414 C C . SER A 1 298 ? 4.247 18.130 -9.292 1.00 71.50 298 SER A C 1
ATOM 2416 O O . SER A 1 298 ? 4.514 19.058 -8.540 1.00 71.50 298 SER A O 1
ATOM 2418 N N . SER A 1 299 ? 2.976 17.889 -9.633 1.00 58.47 299 SER A N 1
ATOM 2419 C CA . SER A 1 299 ? 1.842 18.734 -9.198 1.00 58.47 299 SER A CA 1
ATOM 2420 C C . SER A 1 299 ? 1.557 18.701 -7.682 1.00 58.47 299 SER A C 1
ATOM 2422 O O . SER A 1 299 ? 0.504 19.157 -7.237 1.00 58.47 299 SER A O 1
ATOM 2424 N N . PHE A 1 300 ? 2.458 18.130 -6.881 1.00 57.09 300 PHE A N 1
ATOM 2425 C CA . PHE A 1 300 ? 2.359 18.075 -5.433 1.00 57.09 300 PHE A CA 1
ATOM 2426 C C . PHE A 1 300 ? 2.993 19.332 -4.831 1.00 57.09 300 PHE A C 1
ATOM 2428 O O . PHE A 1 300 ? 4.184 19.574 -4.983 1.00 57.09 300 PHE A O 1
ATOM 2435 N N . SER A 1 301 ? 2.204 20.121 -4.098 1.00 55.62 301 SER A N 1
ATOM 2436 C CA . SER A 1 301 ? 2.747 21.208 -3.277 1.00 55.62 301 SER A CA 1
ATOM 2437 C C . SER A 1 301 ? 3.619 20.613 -2.169 1.00 55.62 301 SER A C 1
ATOM 2439 O O . SER A 1 301 ? 3.111 19.974 -1.243 1.00 55.62 301 SER A O 1
ATOM 2441 N N . THR A 1 302 ? 4.938 20.783 -2.276 1.00 64.12 302 THR A N 1
ATOM 2442 C CA . THR A 1 302 ? 5.902 20.318 -1.272 1.00 64.12 302 THR A CA 1
ATOM 2443 C C . THR A 1 302 ? 6.701 21.481 -0.705 1.00 64.12 302 THR A C 1
ATOM 2445 O O . THR A 1 302 ? 7.235 22.301 -1.446 1.00 64.12 302 THR A O 1
ATOM 2448 N N . ASN A 1 303 ? 6.835 21.522 0.620 1.00 75.12 303 ASN A N 1
ATOM 2449 C CA . ASN A 1 303 ? 7.780 22.402 1.299 1.00 75.12 303 ASN A CA 1
ATOM 2450 C C . ASN A 1 303 ? 9.212 21.932 0.989 1.00 75.12 303 ASN A C 1
ATOM 2452 O O . ASN A 1 303 ? 9.609 20.847 1.417 1.00 75.12 303 ASN A O 1
ATOM 2456 N N . GLU A 1 304 ? 9.968 22.742 0.246 1.00 77.50 304 GLU A N 1
ATOM 2457 C CA . GLU A 1 304 ? 11.315 22.412 -0.234 1.00 77.50 304 GLU A CA 1
ATOM 2458 C C . GLU A 1 304 ? 12.293 22.095 0.900 1.00 77.50 304 GLU A C 1
ATOM 2460 O O . GLU A 1 304 ? 13.028 21.111 0.813 1.00 77.50 304 GLU A O 1
ATOM 2465 N N . ALA A 1 305 ? 12.284 22.879 1.982 1.00 73.94 305 ALA A N 1
ATOM 2466 C CA . ALA A 1 305 ? 13.173 22.658 3.120 1.00 73.94 305 ALA A CA 1
ATOM 2467 C C . ALA A 1 305 ? 12.902 21.292 3.761 1.00 73.94 305 ALA A C 1
ATOM 2469 O O . ALA A 1 305 ? 13.825 20.521 4.032 1.00 73.94 305 ALA A O 1
ATOM 2470 N N . LYS A 1 306 ? 11.621 20.954 3.934 1.00 74.88 306 LYS A N 1
ATOM 2471 C CA . LYS A 1 306 ? 11.202 19.654 4.454 1.00 74.88 306 LYS A CA 1
ATOM 2472 C C . LYS A 1 306 ? 11.555 18.513 3.491 1.00 74.88 306 LYS A C 1
ATOM 2474 O O . LYS A 1 306 ? 12.024 17.472 3.934 1.00 74.88 306 LYS A O 1
ATOM 2479 N N . GLU A 1 307 ? 11.331 18.676 2.192 1.00 80.25 307 GLU A N 1
ATOM 2480 C CA . GLU A 1 307 ? 11.618 17.624 1.209 1.00 80.25 307 GLU A CA 1
ATOM 2481 C C . GLU A 1 307 ? 13.126 17.368 1.076 1.00 80.25 307 GLU A C 1
ATOM 2483 O O . GLU A 1 307 ? 13.564 16.218 1.069 1.00 80.25 307 GLU A O 1
ATOM 2488 N N . THR A 1 308 ? 13.926 18.437 1.069 1.00 82.00 308 THR A N 1
ATOM 2489 C CA . THR A 1 308 ? 15.398 18.389 1.068 1.00 82.00 308 THR A CA 1
ATOM 2490 C C . THR A 1 308 ? 15.890 17.574 2.248 1.00 82.00 308 THR A C 1
ATOM 2492 O O . THR A 1 308 ? 16.690 16.647 2.108 1.00 82.00 308 THR A O 1
ATOM 2495 N N . PHE A 1 309 ? 15.351 17.891 3.415 1.00 78.12 309 PHE A N 1
ATOM 2496 C CA . PHE A 1 309 ? 15.668 17.245 4.669 1.00 78.12 309 PHE A CA 1
ATOM 2497 C C . PHE A 1 309 ? 15.282 15.758 4.694 1.00 78.12 309 PHE A C 1
ATOM 2499 O O . PHE A 1 309 ? 16.120 14.892 4.963 1.00 78.12 309 PHE A O 1
ATOM 2506 N N . ASP A 1 310 ? 14.031 15.446 4.343 1.00 79.44 310 ASP A N 1
ATOM 2507 C CA . ASP A 1 310 ? 13.518 14.081 4.245 1.00 79.44 310 ASP A CA 1
ATOM 2508 C C . ASP A 1 310 ? 14.369 13.229 3.298 1.00 79.44 310 ASP A C 1
ATOM 2510 O O . ASP A 1 310 ? 14.649 12.057 3.583 1.00 79.44 310 ASP A O 1
ATOM 2514 N N . TYR A 1 311 ? 14.748 13.804 2.159 1.00 87.19 311 TYR A N 1
ATOM 2515 C CA . TYR A 1 311 ? 15.487 13.099 1.130 1.00 87.19 311 TYR A CA 1
ATOM 2516 C C . TYR A 1 311 ? 16.965 12.927 1.474 1.00 87.19 311 TYR A C 1
ATOM 2518 O O . TYR A 1 311 ? 17.534 11.881 1.159 1.00 87.19 311 TYR A O 1
ATOM 2526 N N . LYS A 1 312 ? 17.581 13.886 2.173 1.00 88.12 312 LYS A N 1
ATOM 2527 C CA . LYS A 1 312 ? 18.974 13.800 2.632 1.00 88.12 312 LYS A CA 1
ATOM 2528 C C . LYS A 1 312 ? 19.216 12.537 3.460 1.00 88.12 312 LYS A C 1
ATOM 2530 O O . LYS A 1 312 ? 20.099 11.748 3.120 1.00 88.12 312 LYS A O 1
ATOM 2535 N N . PHE A 1 313 ? 18.366 12.268 4.457 1.00 86.75 313 PHE A N 1
ATOM 2536 C CA . PHE A 1 313 ? 18.434 11.029 5.245 1.00 86.75 313 PHE A CA 1
ATOM 2537 C C . PHE A 1 313 ? 18.323 9.777 4.365 1.00 86.75 313 PHE A C 1
ATOM 2539 O O . PHE A 1 313 ? 19.139 8.859 4.459 1.00 86.75 313 PHE A O 1
ATOM 2546 N N . VAL A 1 314 ? 17.321 9.745 3.480 1.00 88.56 314 VAL A N 1
ATOM 2547 C CA . VAL A 1 314 ? 17.072 8.598 2.594 1.00 88.56 314 VAL A CA 1
ATOM 2548 C C . VAL A 1 314 ? 18.265 8.353 1.671 1.00 88.56 314 VAL A C 1
ATOM 2550 O O . VAL A 1 314 ? 18.700 7.212 1.532 1.00 88.56 314 VAL A O 1
ATOM 2553 N N . SER A 1 315 ? 18.809 9.412 1.073 1.00 91.50 315 SER A N 1
ATOM 2554 C CA . SER A 1 315 ? 19.961 9.388 0.169 1.00 91.50 315 SER A CA 1
ATOM 2555 C C . SER A 1 315 ? 21.202 8.824 0.865 1.00 91.50 315 SER A C 1
ATOM 2557 O O . SER A 1 315 ? 21.827 7.896 0.342 1.00 91.50 315 SER A O 1
ATOM 2559 N N . ARG A 1 316 ? 21.518 9.303 2.078 1.00 91.12 316 ARG A N 1
ATOM 2560 C CA . ARG A 1 316 ? 22.647 8.804 2.879 1.00 91.12 316 ARG A CA 1
ATOM 2561 C C . ARG A 1 316 ? 22.479 7.343 3.282 1.00 91.12 316 ARG A C 1
ATOM 2563 O O . ARG A 1 316 ? 23.384 6.537 3.063 1.00 91.12 316 ARG A O 1
ATOM 2570 N N . ALA A 1 317 ? 21.308 6.985 3.810 1.00 89.88 317 ALA A N 1
ATOM 2571 C CA . ALA A 1 317 ? 20.996 5.618 4.212 1.00 89.88 317 ALA A CA 1
ATOM 2572 C C . ALA A 1 317 ? 21.105 4.648 3.025 1.00 89.88 317 ALA A C 1
ATOM 2574 O O . ALA A 1 317 ? 21.746 3.603 3.125 1.00 89.88 317 ALA A O 1
ATOM 2575 N N . GLN A 1 318 ? 20.539 5.017 1.871 1.00 91.62 318 GLN A N 1
ATOM 2576 C CA . GLN A 1 318 ? 20.632 4.223 0.647 1.00 91.62 318 GLN A CA 1
ATOM 2577 C C . GLN A 1 318 ? 22.074 4.063 0.165 1.00 91.62 318 GLN A C 1
ATOM 2579 O O . GLN A 1 318 ? 22.446 2.949 -0.190 1.00 91.62 318 GLN A O 1
ATOM 2584 N N . LYS A 1 319 ? 22.878 5.135 0.176 1.00 93.06 319 LYS A N 1
ATOM 2585 C CA . LYS A 1 319 ? 24.292 5.084 -0.222 1.00 93.06 319 LYS A CA 1
ATOM 2586 C C . LYS A 1 319 ? 25.096 4.148 0.679 1.00 93.06 319 LYS A C 1
ATOM 2588 O O . LYS A 1 319 ? 25.847 3.317 0.175 1.00 93.06 319 LYS A O 1
ATOM 2593 N N . ARG A 1 320 ? 24.915 4.248 2.000 1.00 91.12 320 ARG A N 1
ATOM 2594 C CA . ARG A 1 320 ? 25.593 3.374 2.968 1.00 91.12 320 ARG A CA 1
ATOM 2595 C C . ARG A 1 320 ? 25.208 1.910 2.756 1.00 91.12 320 ARG A C 1
ATOM 2597 O O . ARG A 1 320 ? 26.089 1.066 2.661 1.00 91.12 320 ARG A O 1
ATOM 2604 N N . LEU A 1 321 ? 23.915 1.619 2.618 1.00 90.25 321 LEU A N 1
ATOM 2605 C CA . LEU A 1 321 ? 23.421 0.259 2.371 1.00 90.25 321 LEU A CA 1
ATOM 2606 C C . LEU A 1 321 ? 23.896 -0.298 1.024 1.00 90.25 321 LEU A C 1
ATOM 2608 O O . LEU A 1 321 ? 24.256 -1.465 0.949 1.00 90.25 321 LEU A O 1
ATOM 2612 N N . PHE A 1 322 ? 23.938 0.527 -0.024 1.00 93.06 322 PHE A N 1
ATOM 2613 C CA . PHE A 1 322 ? 24.484 0.140 -1.326 1.00 93.06 322 PHE A CA 1
ATOM 2614 C C . PHE A 1 322 ? 25.960 -0.258 -1.229 1.00 93.06 322 PHE A C 1
ATOM 2616 O O . PHE A 1 322 ? 26.357 -1.272 -1.791 1.00 93.06 322 PHE A O 1
ATOM 2623 N N . HIS A 1 323 ? 26.761 0.507 -0.483 1.00 91.38 323 HIS A N 1
ATOM 2624 C CA . HIS A 1 323 ? 28.174 0.198 -0.267 1.00 91.38 323 HIS A CA 1
ATOM 2625 C C . HIS A 1 323 ? 28.383 -1.118 0.501 1.00 91.38 323 HIS A C 1
ATOM 2627 O O . HIS A 1 323 ? 29.283 -1.880 0.169 1.00 91.38 323 HIS A O 1
ATOM 2633 N N . GLU A 1 324 ? 27.569 -1.391 1.523 1.00 89.06 324 GLU A N 1
ATOM 2634 C CA . GLU A 1 324 ? 27.693 -2.604 2.349 1.00 89.06 324 GLU A CA 1
ATOM 2635 C C . GLU A 1 324 ? 27.205 -3.881 1.641 1.00 89.06 324 GLU A C 1
ATOM 2637 O O . GLU A 1 324 ? 27.747 -4.958 1.873 1.00 89.06 324 GLU A O 1
ATOM 2642 N N . LEU A 1 325 ? 26.177 -3.772 0.794 1.00 89.44 325 LEU A N 1
ATOM 2643 C CA . LEU A 1 325 ? 25.568 -4.907 0.088 1.00 89.44 325 LEU A CA 1
ATOM 2644 C C . LEU A 1 325 ? 26.216 -5.189 -1.276 1.00 89.44 325 LEU A C 1
ATOM 2646 O O . LEU A 1 325 ? 26.173 -6.309 -1.774 1.00 89.44 325 LEU A O 1
ATOM 2650 N N . GLY A 1 326 ? 26.786 -4.168 -1.914 1.00 91.75 326 GLY A N 1
ATOM 2651 C CA . GLY A 1 326 ? 27.089 -4.220 -3.340 1.00 91.75 326 GLY A CA 1
ATOM 2652 C C . GLY A 1 326 ? 25.827 -4.104 -4.204 1.00 91.75 326 GLY A C 1
ATOM 2653 O O . GLY A 1 326 ? 24.695 -4.104 -3.717 1.00 91.75 326 GLY A O 1
ATOM 2654 N N . GLU A 1 327 ? 26.020 -3.952 -5.516 1.00 90.50 327 GLU A N 1
ATOM 2655 C CA . GLU A 1 327 ? 24.934 -3.594 -6.436 1.00 90.50 327 GLU A CA 1
ATOM 2656 C C . GLU A 1 327 ? 23.854 -4.681 -6.542 1.00 90.50 327 GLU A C 1
ATOM 2658 O O . GLU A 1 327 ? 22.672 -4.364 -6.416 1.00 90.50 327 GLU A O 1
ATOM 2663 N N . ASP A 1 328 ? 24.241 -5.943 -6.728 1.00 90.19 328 ASP A N 1
ATOM 2664 C CA . ASP A 1 328 ? 23.294 -7.037 -6.977 1.00 90.19 328 ASP A CA 1
ATOM 2665 C C . ASP A 1 328 ? 22.377 -7.288 -5.765 1.00 90.19 328 ASP A C 1
ATOM 2667 O O . ASP A 1 328 ? 21.151 -7.242 -5.894 1.00 90.19 328 ASP A O 1
ATOM 2671 N N . GLU A 1 329 ? 22.955 -7.446 -4.567 1.00 89.31 329 GLU A N 1
ATOM 2672 C CA . GLU A 1 329 ? 22.200 -7.664 -3.320 1.00 89.31 329 GLU A CA 1
ATOM 2673 C C . GLU A 1 329 ? 21.371 -6.418 -2.945 1.00 89.31 329 GLU A C 1
ATOM 2675 O O . GLU A 1 329 ? 20.219 -6.522 -2.505 1.00 89.31 329 GLU A O 1
ATOM 2680 N N . TYR A 1 330 ? 21.894 -5.207 -3.194 1.00 91.06 330 TYR A N 1
ATOM 2681 C CA . TYR A 1 330 ? 21.117 -3.979 -3.011 1.00 91.06 330 TYR A CA 1
ATOM 2682 C C . TYR A 1 330 ? 19.886 -3.948 -3.918 1.00 91.06 330 TYR A C 1
ATOM 2684 O O . TYR A 1 330 ? 18.802 -3.579 -3.459 1.00 91.06 330 TYR A O 1
ATOM 2692 N N . LEU A 1 331 ? 20.026 -4.295 -5.200 1.00 88.06 331 LEU A N 1
ATOM 2693 C CA . LEU A 1 331 ? 18.921 -4.275 -6.159 1.00 88.06 331 LEU A CA 1
ATOM 2694 C C . LEU A 1 331 ? 17.865 -5.329 -5.829 1.00 88.06 331 LEU A C 1
ATOM 2696 O O . LEU A 1 331 ? 16.672 -5.009 -5.872 1.00 88.06 331 LEU A O 1
ATOM 2700 N N . GLU A 1 332 ? 18.289 -6.523 -5.418 1.00 85.88 332 GLU A N 1
ATOM 2701 C CA . GLU A 1 332 ? 17.405 -7.591 -4.945 1.00 85.88 332 GLU A CA 1
ATOM 2702 C C . GLU A 1 332 ? 16.545 -7.130 -3.754 1.00 85.88 332 GLU A C 1
ATOM 2704 O O . GLU A 1 332 ? 15.331 -7.365 -3.705 1.00 85.88 332 GLU A O 1
ATOM 2709 N N . HIS A 1 333 ? 17.141 -6.393 -2.814 1.00 85.38 333 HIS A N 1
ATOM 2710 C CA . HIS A 1 333 ? 16.466 -5.951 -1.592 1.00 85.38 333 HIS A CA 1
ATOM 2711 C C . HIS A 1 333 ? 15.961 -4.503 -1.619 1.00 85.38 333 HIS A C 1
ATOM 2713 O O . HIS A 1 333 ? 15.335 -4.054 -0.653 1.00 85.38 333 HIS A O 1
ATOM 2719 N N . LYS A 1 334 ? 16.136 -3.766 -2.722 1.00 85.69 334 LYS A N 1
ATOM 2720 C CA . LYS A 1 334 ? 15.888 -2.313 -2.835 1.00 85.69 334 LYS A CA 1
ATOM 2721 C C . LYS A 1 334 ? 14.527 -1.875 -2.305 1.00 85.69 334 LYS A C 1
ATOM 2723 O O . LYS A 1 334 ? 14.414 -0.866 -1.606 1.00 85.69 334 LYS A O 1
ATOM 2728 N N . ARG A 1 335 ? 13.467 -2.628 -2.625 1.00 79.75 335 ARG A N 1
ATOM 2729 C CA . ARG A 1 335 ? 12.101 -2.316 -2.171 1.00 79.75 335 ARG A CA 1
ATOM 2730 C C . ARG A 1 335 ? 11.958 -2.472 -0.656 1.00 79.75 335 ARG A C 1
ATOM 2732 O O . ARG A 1 335 ? 11.381 -1.589 -0.024 1.00 79.75 335 ARG A O 1
ATOM 2739 N N . ARG A 1 336 ? 12.496 -3.558 -0.090 1.00 78.06 336 ARG A N 1
ATOM 2740 C CA . ARG A 1 336 ? 12.496 -3.821 1.358 1.00 78.06 336 ARG A CA 1
ATOM 2741 C C . ARG A 1 336 ? 13.326 -2.756 2.073 1.00 78.06 336 ARG A C 1
ATOM 2743 O O . ARG A 1 336 ? 12.805 -2.095 2.961 1.00 78.06 336 ARG A O 1
ATOM 2750 N N . LEU A 1 337 ? 14.546 -2.492 1.600 1.00 84.69 337 LEU A N 1
ATOM 2751 C CA . LEU A 1 337 ? 15.430 -1.438 2.112 1.00 84.69 337 LEU A CA 1
ATOM 2752 C C . LEU A 1 337 ? 14.715 -0.083 2.167 1.00 84.69 337 LEU A C 1
ATOM 2754 O O . LEU A 1 337 ? 14.679 0.551 3.217 1.00 84.69 337 LEU A O 1
ATOM 2758 N N . ARG A 1 338 ? 14.061 0.339 1.075 1.00 83.12 338 ARG A N 1
ATOM 2759 C CA . ARG A 1 338 ? 13.315 1.608 1.037 1.00 83.12 338 ARG A CA 1
ATOM 2760 C C . ARG A 1 338 ? 12.206 1.666 2.091 1.00 83.12 338 ARG A C 1
ATOM 2762 O O . ARG A 1 338 ? 12.032 2.712 2.707 1.00 83.12 338 ARG A O 1
ATOM 2769 N N . GLN A 1 339 ? 11.468 0.578 2.309 1.00 77.25 339 GLN A N 1
ATOM 2770 C CA . GLN A 1 339 ? 10.420 0.527 3.337 1.00 77.25 339 GLN A CA 1
ATOM 2771 C C . GLN A 1 339 ? 11.001 0.671 4.747 1.00 77.25 339 GLN A C 1
ATOM 2773 O O . GLN A 1 339 ? 10.471 1.448 5.537 1.00 77.25 339 GLN A O 1
ATOM 2778 N N . ILE A 1 340 ? 12.105 -0.022 5.039 1.00 77.88 340 ILE A N 1
ATOM 2779 C CA . ILE A 1 340 ? 12.788 0.065 6.335 1.00 77.88 340 ILE A CA 1
ATOM 2780 C C . ILE A 1 340 ? 13.327 1.482 6.562 1.00 77.88 340 ILE A C 1
ATOM 2782 O O . ILE A 1 340 ? 13.086 2.065 7.614 1.00 77.88 340 ILE A O 1
ATOM 2786 N N . ILE A 1 341 ? 13.986 2.072 5.561 1.00 83.19 341 ILE A N 1
ATOM 2787 C CA . ILE A 1 341 ? 14.510 3.444 5.638 1.00 83.19 341 ILE A CA 1
ATOM 2788 C C . ILE A 1 341 ? 13.375 4.434 5.913 1.00 83.19 341 ILE A C 1
ATOM 2790 O O . ILE A 1 341 ? 13.503 5.272 6.797 1.00 83.19 341 ILE A O 1
ATOM 2794 N N . VAL A 1 342 ? 12.247 4.332 5.201 1.00 77.62 342 VAL A N 1
ATOM 2795 C CA . VAL A 1 342 ? 11.083 5.208 5.429 1.00 77.62 342 VAL A CA 1
ATOM 2796 C C . VAL A 1 342 ? 10.492 5.005 6.827 1.00 77.62 342 VAL A C 1
ATOM 2798 O O . VAL A 1 342 ? 10.077 5.977 7.456 1.00 77.62 342 VAL A O 1
ATOM 2801 N N . PHE A 1 343 ? 10.476 3.771 7.330 1.00 74.56 343 PHE A N 1
ATOM 2802 C CA . PHE A 1 343 ? 10.018 3.472 8.682 1.00 74.56 343 PHE A CA 1
ATOM 2803 C C . PHE A 1 343 ? 10.928 4.098 9.747 1.00 74.56 343 PHE A C 1
ATOM 2805 O O . PHE A 1 343 ? 10.434 4.798 10.630 1.00 74.56 343 PHE A O 1
ATOM 2812 N N . ILE A 1 344 ? 12.246 3.906 9.646 1.00 76.44 344 ILE A N 1
ATOM 2813 C CA . ILE A 1 344 ? 13.230 4.501 10.566 1.00 76.44 344 ILE A CA 1
ATOM 2814 C C . ILE A 1 344 ? 13.132 6.015 10.517 1.00 76.44 344 ILE A C 1
ATOM 2816 O O . ILE A 1 344 ? 13.012 6.645 11.562 1.00 76.44 344 ILE A O 1
ATOM 2820 N N . LYS A 1 345 ? 13.087 6.569 9.300 1.00 78.19 345 LYS A N 1
ATOM 2821 C CA . LYS A 1 345 ? 12.850 7.984 9.052 1.00 78.19 345 LYS A CA 1
ATOM 2822 C C . LYS A 1 345 ? 11.653 8.449 9.884 1.00 78.19 345 LYS A C 1
ATOM 2824 O O . LYS A 1 345 ? 11.812 9.288 10.757 1.00 78.19 345 LYS A O 1
ATOM 2829 N N . HIS A 1 346 ? 10.475 7.859 9.676 1.00 70.88 346 HIS A N 1
ATOM 2830 C CA . HIS A 1 346 ? 9.241 8.253 10.361 1.00 70.88 346 HIS A CA 1
ATOM 2831 C C . HIS A 1 346 ? 9.319 8.162 11.895 1.00 70.88 346 HIS A C 1
ATOM 2833 O O . HIS A 1 346 ? 8.862 9.077 12.575 1.00 70.88 346 HIS A O 1
ATOM 2839 N N . ASN A 1 347 ? 9.915 7.099 12.445 1.00 68.31 347 ASN A N 1
ATOM 2840 C CA . ASN A 1 347 ? 10.066 6.952 13.898 1.00 68.31 347 ASN A CA 1
ATOM 2841 C C . ASN A 1 347 ? 11.056 7.964 14.470 1.00 68.31 347 ASN A C 1
ATOM 2843 O O . ASN A 1 347 ? 10.805 8.519 15.533 1.00 68.31 347 ASN A O 1
ATOM 2847 N N . PHE A 1 348 ? 12.141 8.249 13.752 1.00 70.50 348 PHE A N 1
ATOM 2848 C CA . PHE A 1 348 ? 13.064 9.308 14.124 1.00 70.50 348 PHE A CA 1
ATOM 2849 C C . PHE A 1 348 ? 12.338 10.659 14.227 1.00 70.50 348 PHE A C 1
ATOM 2851 O O . PHE A 1 348 ? 12.480 11.340 15.240 1.00 70.50 348 PHE A O 1
ATOM 2858 N N . TYR A 1 349 ? 11.484 11.004 13.249 1.00 66.56 349 TYR A N 1
ATOM 2859 C CA . TYR A 1 349 ? 10.639 12.204 13.350 1.00 66.56 349 TYR A CA 1
ATOM 2860 C C . TYR A 1 349 ? 9.750 12.165 14.591 1.00 66.56 349 TYR A C 1
ATOM 2862 O O . TYR A 1 349 ? 9.674 13.149 15.310 1.00 66.56 349 TYR A O 1
ATOM 2870 N N . ALA A 1 350 ? 9.074 11.050 14.856 1.00 62.62 350 ALA A N 1
ATOM 2871 C CA . ALA A 1 350 ? 8.178 10.963 16.005 1.00 62.62 350 ALA A CA 1
ATOM 2872 C C . ALA A 1 350 ? 8.915 11.125 17.350 1.00 62.62 350 ALA A C 1
ATOM 2874 O O . ALA A 1 350 ? 8.390 11.778 18.250 1.00 62.62 350 ALA A O 1
ATOM 2875 N N . LEU A 1 351 ? 10.116 10.550 17.474 1.00 59.69 351 LEU A N 1
ATOM 2876 C CA . LEU A 1 351 ? 10.882 10.484 18.723 1.00 59.69 351 LEU A CA 1
ATOM 2877 C C . LEU A 1 351 ? 11.711 11.742 18.998 1.00 59.69 351 LEU A C 1
ATOM 2879 O O . LEU A 1 351 ? 11.721 12.232 20.122 1.00 59.69 351 LEU A O 1
ATOM 2883 N N . VAL A 1 352 ? 12.416 12.261 17.992 1.00 58.34 352 VAL A N 1
ATOM 2884 C CA . VAL A 1 352 ? 13.291 13.434 18.160 1.00 58.34 352 VAL A CA 1
ATOM 2885 C C . VAL A 1 352 ? 12.498 14.731 18.052 1.00 58.34 352 VAL A C 1
ATOM 2887 O O . VAL A 1 352 ? 12.855 15.738 18.656 1.00 58.34 352 VAL A O 1
ATOM 2890 N N . LEU A 1 353 ? 11.382 14.705 17.323 1.00 59.12 353 LEU A N 1
ATOM 2891 C CA . LEU A 1 353 ? 10.606 15.888 16.977 1.00 59.12 353 LEU A CA 1
ATOM 2892 C C . LEU A 1 353 ? 9.193 15.746 17.542 1.00 59.12 353 LEU A C 1
ATOM 2894 O O . LEU A 1 353 ? 8.217 15.678 16.792 1.00 59.12 353 LEU A O 1
ATOM 2898 N N . GLY A 1 354 ? 9.125 15.663 18.878 1.00 50.09 354 GLY A N 1
ATOM 2899 C CA . GLY A 1 354 ? 7.916 15.446 19.674 1.00 50.09 354 GLY A CA 1
ATOM 2900 C C . GLY A 1 354 ? 6.670 16.069 19.045 1.00 50.09 354 GLY A C 1
ATOM 2901 O O . GLY A 1 354 ? 6.513 17.286 19.024 1.00 50.09 354 GLY A O 1
ATOM 2902 N N . SER A 1 355 ? 5.832 15.201 18.474 1.00 46.81 355 SER A N 1
ATOM 2903 C CA . SER A 1 355 ? 4.491 15.465 17.937 1.00 46.81 355 SER A CA 1
ATOM 2904 C C . SER A 1 355 ? 4.277 16.843 17.279 1.00 46.81 355 SER A C 1
ATOM 2906 O O . SER A 1 355 ? 3.607 17.720 17.814 1.00 46.81 355 SER A O 1
ATOM 2908 N N . SER A 1 356 ? 4.735 16.969 16.024 1.00 48.59 356 SER A N 1
ATOM 2909 C CA . SER A 1 356 ? 4.183 17.869 14.985 1.00 48.59 356 SER A CA 1
ATOM 2910 C C . SER A 1 356 ? 4.650 19.341 14.809 1.00 48.59 356 SER A C 1
ATOM 2912 O O . SER A 1 356 ? 4.150 19.951 13.854 1.00 48.59 356 SER A O 1
ATOM 2914 N N . PRO A 1 357 ? 5.616 19.949 15.532 1.00 44.00 357 PRO A N 1
ATOM 2915 C CA . PRO A 1 357 ? 6.006 21.340 15.248 1.00 44.00 357 PRO A CA 1
ATOM 2916 C C . PRO A 1 357 ? 6.637 21.528 13.859 1.00 44.00 357 PRO A C 1
ATOM 2918 O O . PRO A 1 357 ? 6.481 22.576 13.242 1.00 44.00 357 PRO A O 1
ATOM 2921 N N . LEU A 1 358 ? 7.318 20.507 13.328 1.00 47.44 358 LEU A N 1
ATOM 2922 C CA . LEU A 1 358 ? 8.069 20.606 12.068 1.00 47.44 358 LEU A CA 1
ATOM 2923 C C . LEU A 1 358 ? 7.262 20.307 10.808 1.00 47.44 358 LEU A C 1
ATOM 2925 O O . LEU A 1 358 ? 7.700 20.629 9.709 1.00 47.44 358 LEU A O 1
ATOM 2929 N N . ARG A 1 359 ? 6.058 19.737 10.938 1.00 48.53 359 ARG A N 1
ATOM 2930 C CA . ARG A 1 359 ? 5.184 19.471 9.781 1.00 48.53 359 ARG A CA 1
ATOM 2931 C C . ARG A 1 359 ? 4.756 20.757 9.064 1.00 48.53 359 ARG A C 1
ATOM 2933 O O . ARG A 1 359 ? 4.330 20.685 7.918 1.00 48.53 359 ARG A O 1
ATOM 2940 N N . ARG A 1 360 ? 4.839 21.898 9.758 1.00 49.56 360 ARG A N 1
ATOM 2941 C CA . ARG A 1 360 ? 4.357 23.212 9.315 1.00 49.56 360 ARG A CA 1
ATOM 2942 C C . ARG A 1 360 ? 5.444 24.292 9.297 1.00 49.56 360 ARG A C 1
ATOM 2944 O O . ARG A 1 360 ? 5.113 25.453 9.098 1.00 49.56 360 ARG A O 1
ATOM 2951 N N . ARG A 1 361 ? 6.718 23.950 9.534 1.00 55.22 361 ARG A N 1
ATOM 2952 C CA . ARG A 1 361 ? 7.793 24.948 9.472 1.00 55.22 361 ARG A CA 1
ATOM 2953 C C . ARG A 1 361 ? 8.256 25.146 8.041 1.00 55.22 361 ARG A C 1
ATOM 2955 O O . ARG A 1 361 ? 8.627 24.190 7.371 1.00 55.22 361 ARG A O 1
ATOM 2962 N N . GLU A 1 362 ? 8.264 26.397 7.607 1.00 57.84 362 GLU A N 1
ATOM 2963 C CA . GLU A 1 362 ? 8.788 26.812 6.302 1.00 57.84 362 GLU A CA 1
ATOM 2964 C C . GLU A 1 362 ? 10.322 26.715 6.241 1.00 57.84 362 GLU A C 1
ATOM 2966 O O . GLU A 1 362 ? 10.880 26.510 5.169 1.00 57.84 362 GLU A O 1
ATOM 2971 N N . SER A 1 363 ? 11.006 26.782 7.391 1.00 61.47 363 SER A N 1
ATOM 2972 C CA . SER A 1 363 ? 12.468 26.706 7.483 1.00 61.47 363 SER A CA 1
ATOM 2973 C C . SER A 1 363 ? 12.955 26.148 8.826 1.00 61.47 363 SER A C 1
ATOM 2975 O O . SER A 1 363 ? 12.341 26.389 9.869 1.00 61.47 363 SER A O 1
ATOM 2977 N N . PHE A 1 364 ? 14.099 25.462 8.801 1.00 68.25 364 PHE A N 1
ATOM 2978 C CA . PHE A 1 364 ? 14.876 25.059 9.979 1.00 68.25 364 PHE A CA 1
ATOM 2979 C C . PHE A 1 364 ? 15.966 26.092 10.282 1.00 68.25 364 PHE A C 1
ATOM 2981 O O . PHE A 1 364 ? 16.521 26.687 9.356 1.00 68.25 364 PHE A O 1
ATOM 2988 N N . THR A 1 365 ? 16.307 26.288 11.556 1.00 74.25 365 THR A N 1
ATOM 2989 C CA . THR A 1 365 ? 17.497 27.072 11.930 1.00 74.25 365 THR A CA 1
ATOM 2990 C C . THR A 1 365 ? 18.784 26.317 11.578 1.00 74.25 365 THR A C 1
ATOM 2992 O O . THR A 1 365 ? 18.783 25.094 11.436 1.00 74.25 365 THR A O 1
ATOM 2995 N N . GLU A 1 366 ? 19.910 27.023 11.443 1.00 77.44 366 GLU A N 1
ATOM 2996 C CA . GLU A 1 366 ? 21.215 26.387 11.188 1.00 77.44 366 GLU A CA 1
ATOM 2997 C C . GLU A 1 366 ? 21.603 25.374 12.274 1.00 77.44 366 GLU A C 1
ATOM 2999 O O . GLU A 1 366 ? 22.137 24.311 11.964 1.00 77.44 366 GLU A O 1
ATOM 3004 N N . GLU A 1 367 ? 21.300 25.679 13.537 1.00 74.81 367 GLU A N 1
ATOM 3005 C CA . GLU A 1 367 ? 21.585 24.789 14.664 1.00 74.81 367 GLU A CA 1
ATOM 3006 C C . GLU A 1 367 ? 20.733 23.515 14.608 1.00 74.81 367 GLU A C 1
ATOM 3008 O O . GLU A 1 367 ? 21.249 22.415 14.788 1.00 74.81 367 GLU A O 1
ATOM 3013 N N . GLU A 1 368 ? 19.444 23.645 14.278 1.00 72.81 368 GLU A N 1
ATOM 3014 C CA . GLU A 1 368 ? 18.558 22.495 14.077 1.00 72.81 368 GLU A CA 1
ATOM 3015 C C . GLU A 1 368 ? 19.026 21.631 12.903 1.00 72.81 368 GLU A C 1
ATOM 3017 O O . GLU A 1 368 ? 19.042 20.410 13.027 1.00 72.81 368 GLU A O 1
ATOM 3022 N N . ASN A 1 369 ? 19.465 22.239 11.796 1.00 75.12 369 ASN A N 1
ATOM 3023 C CA . ASN A 1 369 ? 20.039 21.503 10.667 1.00 75.12 369 ASN A CA 1
ATOM 3024 C C . ASN A 1 369 ? 21.314 20.742 11.061 1.00 75.12 369 ASN A C 1
ATOM 3026 O O . ASN A 1 369 ? 21.482 19.592 10.656 1.00 75.12 369 ASN A O 1
ATOM 3030 N N . ARG A 1 370 ? 22.192 21.345 11.875 1.00 80.06 370 ARG A N 1
ATOM 3031 C CA . ARG A 1 370 ? 23.419 20.690 12.354 1.00 80.06 370 ARG A CA 1
ATOM 3032 C C . ARG A 1 370 ? 23.110 19.508 13.269 1.00 80.06 370 ARG A C 1
ATOM 3034 O O . ARG A 1 370 ? 23.596 18.410 13.017 1.00 80.06 370 ARG A O 1
ATOM 3041 N N . LEU A 1 371 ? 22.271 19.715 14.285 1.00 74.44 371 LEU A N 1
ATOM 3042 C CA . LEU A 1 371 ? 21.848 18.656 15.207 1.00 74.44 371 LEU A CA 1
ATOM 3043 C C . LEU A 1 371 ? 21.226 17.479 14.447 1.00 74.44 371 LEU A C 1
ATOM 3045 O O . LEU A 1 371 ? 21.468 16.312 14.744 1.00 74.44 371 LEU A O 1
ATOM 3049 N N . MET A 1 372 ? 20.432 17.798 13.433 1.00 73.81 372 MET A N 1
ATOM 3050 C CA . MET A 1 372 ? 19.801 16.813 12.579 1.00 73.81 372 MET A CA 1
ATOM 3051 C C . MET A 1 372 ? 20.784 16.009 11.733 1.00 73.81 372 MET A C 1
ATOM 3053 O O . MET A 1 372 ? 20.626 14.793 11.617 1.00 73.81 372 MET A O 1
ATOM 3057 N N . ASP A 1 373 ? 21.795 16.659 11.164 1.00 79.75 373 ASP A N 1
ATOM 3058 C CA . ASP A 1 373 ? 22.865 15.966 10.449 1.00 79.75 373 ASP A CA 1
ATOM 3059 C C . ASP A 1 373 ? 23.634 15.021 11.379 1.00 79.75 373 ASP A C 1
ATOM 3061 O O . ASP A 1 373 ? 23.837 13.860 11.026 1.00 79.75 373 ASP A O 1
ATOM 3065 N N . GLU A 1 374 ? 23.955 15.459 12.599 1.00 80.38 374 GLU A N 1
ATOM 3066 C CA . GLU A 1 374 ? 24.588 14.606 13.613 1.00 80.38 374 GLU A CA 1
ATOM 3067 C C . GLU A 1 374 ? 23.713 13.395 13.976 1.00 80.38 374 GLU A C 1
ATOM 3069 O O . GLU A 1 374 ? 24.205 12.273 14.127 1.00 80.38 374 GLU A O 1
ATOM 3074 N N . CYS A 1 375 ? 22.397 13.593 14.093 1.00 75.62 375 CYS A N 1
ATOM 3075 C CA . CYS A 1 375 ? 21.450 12.505 14.311 1.00 75.62 375 CYS A CA 1
ATOM 3076 C C . CYS A 1 375 ? 21.407 11.520 13.137 1.00 75.62 375 CYS A C 1
ATOM 3078 O O . CYS A 1 375 ? 21.404 10.307 13.361 1.00 75.62 375 CYS A O 1
ATOM 3080 N N . HIS A 1 376 ? 21.367 12.016 11.897 1.00 82.38 376 HIS A N 1
ATOM 3081 C CA . HIS A 1 376 ? 21.410 11.163 10.712 1.00 82.38 376 HIS A CA 1
ATOM 3082 C C . HIS A 1 376 ? 22.673 10.307 10.712 1.00 82.38 376 HIS A C 1
ATOM 3084 O O . HIS A 1 376 ? 22.572 9.091 10.545 1.00 82.38 376 HIS A O 1
ATOM 3090 N N . ASP A 1 377 ? 23.831 10.919 10.952 1.00 82.44 377 ASP A N 1
ATOM 3091 C CA . ASP A 1 377 ? 25.119 10.232 10.920 1.00 82.44 377 ASP A CA 1
ATOM 3092 C C . ASP A 1 377 ? 25.180 9.123 11.982 1.00 82.44 377 ASP A C 1
ATOM 3094 O O . ASP A 1 377 ? 25.494 7.980 11.646 1.00 82.44 377 ASP A O 1
ATOM 3098 N N . ARG A 1 378 ? 24.715 9.387 13.212 1.00 80.19 378 ARG A N 1
ATOM 3099 C CA . ARG A 1 378 ? 24.591 8.357 14.264 1.00 80.19 378 ARG A CA 1
ATOM 3100 C C . ARG A 1 378 ? 23.685 7.189 13.865 1.00 80.19 378 ARG A C 1
ATOM 3102 O O . ARG A 1 378 ? 23.988 6.037 14.156 1.00 80.19 378 ARG A O 1
ATOM 3109 N N . ILE A 1 379 ? 22.559 7.446 13.199 1.00 77.81 379 ILE A N 1
ATOM 3110 C CA . ILE A 1 379 ? 21.659 6.369 12.740 1.00 77.81 379 ILE A CA 1
ATOM 3111 C C . ILE A 1 379 ? 22.320 5.554 11.626 1.00 77.81 379 ILE A C 1
ATOM 3113 O O . ILE A 1 379 ? 22.193 4.329 11.587 1.00 77.81 379 ILE A O 1
ATOM 3117 N N . ILE A 1 380 ? 23.028 6.228 10.721 1.00 81.81 380 ILE A N 1
ATOM 3118 C CA . ILE A 1 380 ? 23.731 5.604 9.598 1.00 81.81 380 ILE A CA 1
ATOM 3119 C C . ILE A 1 380 ? 24.892 4.729 10.093 1.00 81.81 380 ILE A C 1
ATOM 3121 O O . ILE A 1 380 ? 25.130 3.665 9.517 1.00 81.81 380 ILE A O 1
ATOM 3125 N N . GLU A 1 381 ? 25.574 5.109 11.175 1.00 80.88 381 GLU A N 1
ATOM 3126 C CA . GLU A 1 381 ? 26.595 4.274 11.832 1.00 80.88 381 GLU A CA 1
ATOM 3127 C C . GLU A 1 381 ? 26.026 2.921 12.286 1.00 80.88 381 GLU A C 1
ATOM 3129 O O . GLU A 1 381 ? 26.687 1.889 12.163 1.00 80.88 381 GLU A O 1
ATOM 3134 N N . HIS A 1 382 ? 24.765 2.898 12.720 1.00 77.44 382 HIS A N 1
ATOM 3135 C CA . HIS A 1 382 ? 24.069 1.688 13.163 1.00 77.44 382 HIS A CA 1
ATOM 3136 C C . HIS A 1 382 ? 23.264 0.988 12.060 1.00 77.44 382 HIS A C 1
ATOM 3138 O O . HIS A 1 382 ? 22.548 0.020 12.334 1.00 77.44 382 HIS A O 1
ATOM 3144 N N . ILE A 1 383 ? 23.395 1.411 10.799 1.00 75.50 383 ILE A N 1
ATOM 3145 C CA . ILE A 1 383 ? 22.603 0.853 9.696 1.00 75.50 383 ILE A CA 1
ATOM 3146 C C . ILE A 1 383 ? 22.883 -0.636 9.446 1.00 75.50 383 ILE A C 1
ATOM 3148 O O . ILE A 1 383 ? 22.049 -1.319 8.858 1.00 75.50 383 ILE A O 1
ATOM 3152 N N . GLY A 1 384 ? 24.017 -1.160 9.932 1.00 69.50 384 GLY A N 1
ATOM 3153 C CA . GLY A 1 384 ? 24.342 -2.591 9.900 1.00 69.50 384 GLY A CA 1
ATOM 3154 C C . GLY A 1 384 ? 23.279 -3.472 10.569 1.00 69.50 384 GLY A C 1
ATOM 3155 O O . GLY A 1 384 ? 23.010 -4.566 10.086 1.00 69.50 384 GLY A O 1
ATOM 3156 N N . LEU A 1 385 ? 22.561 -2.956 11.574 1.00 71.31 385 LEU A N 1
ATOM 3157 C CA . LEU A 1 385 ? 21.432 -3.660 12.197 1.00 71.31 385 LEU A CA 1
ATOM 3158 C C . LEU A 1 385 ? 20.285 -3.930 11.203 1.00 71.31 385 LEU A C 1
ATOM 3160 O O . LEU A 1 385 ? 19.563 -4.920 11.326 1.00 71.31 385 LEU A O 1
ATOM 3164 N N . ILE A 1 386 ? 20.121 -3.073 10.187 1.00 70.19 386 ILE A N 1
ATOM 3165 C CA . ILE A 1 386 ? 19.160 -3.300 9.097 1.00 70.19 386 ILE A CA 1
ATOM 3166 C C . ILE A 1 386 ? 19.598 -4.489 8.239 1.00 70.19 386 ILE A C 1
ATOM 3168 O O . ILE A 1 386 ? 18.751 -5.265 7.796 1.00 70.19 386 ILE A O 1
ATOM 3172 N N . LEU A 1 387 ? 20.901 -4.639 8.000 1.00 72.00 387 LEU A N 1
ATOM 3173 C CA . LEU A 1 387 ? 21.448 -5.721 7.182 1.00 72.00 387 LEU A CA 1
ATOM 3174 C C . LEU A 1 387 ? 21.216 -7.077 7.847 1.00 72.00 387 LEU A C 1
ATOM 3176 O O . LEU A 1 387 ? 20.715 -7.992 7.194 1.00 72.00 387 LEU A O 1
ATOM 3180 N N . ASP A 1 388 ? 21.476 -7.176 9.151 1.00 71.94 388 ASP A N 1
ATOM 3181 C CA . ASP A 1 388 ? 21.216 -8.388 9.939 1.00 71.94 388 ASP A CA 1
ATOM 3182 C C . ASP A 1 388 ? 19.731 -8.779 9.892 1.00 71.94 388 ASP A C 1
ATOM 3184 O O . ASP A 1 388 ? 19.376 -9.952 9.741 1.00 71.94 388 ASP A O 1
ATOM 3188 N N . HIS A 1 389 ? 18.838 -7.789 9.939 1.00 67.56 389 HIS A N 1
ATOM 3189 C CA . HIS A 1 389 ? 17.398 -8.007 9.817 1.00 67.56 389 HIS A CA 1
ATOM 3190 C C . HIS A 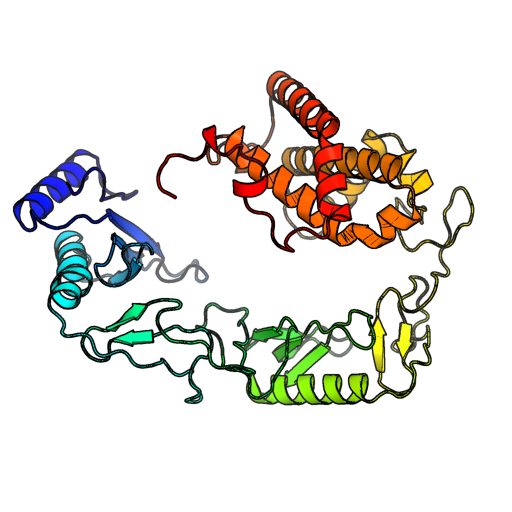1 389 ? 16.969 -8.485 8.416 1.00 67.56 389 HIS A C 1
ATOM 3192 O O . HIS A 1 389 ? 16.060 -9.308 8.288 1.00 67.56 389 HIS A O 1
ATOM 3198 N N . ILE A 1 390 ? 17.595 -7.973 7.352 1.00 67.44 390 ILE A N 1
ATOM 3199 C CA . ILE A 1 390 ? 17.300 -8.390 5.972 1.00 67.44 390 ILE A CA 1
ATOM 3200 C C . ILE A 1 390 ? 17.775 -9.822 5.731 1.00 67.44 390 ILE A C 1
ATOM 3202 O O . ILE A 1 390 ? 17.015 -10.622 5.187 1.00 67.44 390 ILE A O 1
ATOM 3206 N N . LYS A 1 391 ? 18.986 -10.153 6.192 1.00 69.62 391 LYS A N 1
ATOM 3207 C CA . LYS A 1 391 ? 19.610 -11.473 6.011 1.00 69.62 391 LYS A CA 1
ATOM 3208 C C . LYS A 1 391 ? 18.963 -12.575 6.852 1.00 69.62 391 LYS A C 1
ATOM 3210 O O . LYS A 1 391 ? 18.998 -13.735 6.460 1.00 69.62 391 LYS A O 1
ATOM 3215 N N . SER A 1 392 ? 18.344 -12.227 7.980 1.00 65.75 392 SER A N 1
ATOM 3216 C CA . SER A 1 392 ? 17.627 -13.178 8.849 1.00 65.75 392 SER A CA 1
ATOM 3217 C C . SER A 1 392 ? 16.183 -13.466 8.418 1.00 65.75 392 SER A C 1
ATOM 3219 O O . SER A 1 392 ? 15.466 -14.168 9.128 1.00 65.75 392 SER A O 1
ATOM 3221 N N . ASP A 1 393 ? 15.748 -12.928 7.275 1.00 56.66 393 ASP A N 1
ATOM 3222 C CA . ASP A 1 393 ? 14.373 -13.023 6.775 1.00 56.66 393 ASP A CA 1
ATOM 3223 C C . ASP A 1 393 ? 13.322 -12.600 7.824 1.00 56.66 393 ASP A C 1
ATOM 3225 O O . ASP A 1 393 ? 12.260 -13.203 7.985 1.00 56.66 393 ASP A O 1
ATOM 3229 N N . GLY A 1 394 ? 13.638 -11.530 8.569 1.00 54.72 394 GLY A N 1
ATOM 3230 C CA . GLY A 1 394 ? 12.789 -11.002 9.638 1.00 54.72 394 GLY A CA 1
ATOM 3231 C C . GLY A 1 394 ? 11.383 -10.585 9.167 1.00 54.72 394 GLY A C 1
ATOM 3232 O O . GLY A 1 394 ? 11.130 -10.481 7.962 1.00 54.72 394 GLY A O 1
ATOM 3233 N N . PRO A 1 395 ? 10.440 -10.327 10.094 1.00 46.06 395 PRO A N 1
ATOM 3234 C CA . PRO A 1 395 ? 9.038 -10.071 9.769 1.00 46.06 395 PRO A CA 1
ATOM 3235 C C . PRO A 1 395 ? 8.860 -8.972 8.714 1.00 46.06 395 PRO A C 1
ATOM 3237 O O . PRO A 1 395 ? 9.476 -7.912 8.773 1.00 46.06 395 PRO A O 1
ATOM 3240 N N . SER A 1 396 ? 7.933 -9.187 7.774 1.00 45.00 396 SER A N 1
ATOM 3241 C CA . SER A 1 396 ? 7.644 -8.273 6.655 1.00 45.00 396 SER A CA 1
ATOM 3242 C C . SER A 1 396 ? 7.088 -6.901 7.071 1.00 45.00 396 SER A C 1
ATOM 3244 O O . SER A 1 396 ? 6.787 -6.069 6.214 1.00 45.00 396 SER A O 1
ATOM 3246 N N . ARG A 1 397 ? 6.881 -6.678 8.372 1.00 43.41 397 ARG A N 1
ATOM 3247 C CA . ARG A 1 397 ? 6.370 -5.440 8.956 1.00 43.41 397 ARG A CA 1
ATOM 3248 C C . ARG A 1 397 ? 7.161 -5.138 10.223 1.00 43.41 397 ARG A C 1
ATOM 3250 O O . ARG A 1 397 ? 6.993 -5.803 11.240 1.00 43.41 397 ARG A O 1
ATOM 3257 N N . LEU A 1 398 ? 8.009 -4.123 10.139 1.00 47.66 398 LEU A N 1
ATOM 3258 C CA . LEU A 1 398 ? 8.710 -3.579 11.290 1.00 47.66 398 LEU A CA 1
ATOM 3259 C C . LEU A 1 398 ? 7.762 -2.698 12.106 1.00 47.66 398 LEU A C 1
ATOM 3261 O O . LEU A 1 398 ? 6.979 -1.922 11.558 1.00 47.66 398 LEU A O 1
ATOM 3265 N N . THR A 1 399 ? 7.844 -2.835 13.421 1.00 48.97 399 THR A N 1
ATOM 3266 C CA . THR A 1 399 ? 7.183 -1.971 14.406 1.00 48.97 399 THR A CA 1
ATOM 3267 C C . THR A 1 399 ? 8.248 -1.337 15.292 1.00 48.97 399 THR A C 1
ATOM 3269 O O . THR A 1 399 ? 9.389 -1.801 15.312 1.00 48.97 399 THR A O 1
ATOM 3272 N N . CYS A 1 400 ? 7.892 -0.291 16.039 1.00 44.19 400 CYS A N 1
ATOM 3273 C CA . CYS A 1 400 ? 8.793 0.377 16.985 1.00 44.19 400 CYS A CA 1
ATOM 3274 C C . CYS A 1 400 ? 9.438 -0.622 17.968 1.00 44.19 400 CYS A C 1
ATOM 3276 O O . CYS A 1 400 ? 10.626 -0.513 18.265 1.00 44.19 400 CYS A O 1
ATOM 3278 N N . LYS A 1 401 ? 8.704 -1.682 18.342 1.00 44.44 401 LYS A N 1
ATOM 3279 C CA . LYS A 1 401 ? 9.163 -2.804 19.179 1.00 44.44 401 LYS A CA 1
ATOM 3280 C C . LYS A 1 401 ? 10.415 -3.527 18.643 1.00 44.44 401 LYS A C 1
ATOM 3282 O O . LYS A 1 401 ? 11.113 -4.175 19.405 1.00 44.44 401 LYS A O 1
ATOM 3287 N N . HIS A 1 402 ? 10.745 -3.423 17.355 1.00 48.72 402 HIS A N 1
ATOM 3288 C CA . HIS A 1 402 ? 11.955 -4.048 16.799 1.00 48.72 402 HIS A CA 1
ATOM 3289 C C . HIS A 1 402 ? 13.229 -3.208 16.980 1.00 48.72 402 HIS A C 1
ATOM 3291 O O . HIS A 1 402 ? 14.322 -3.729 16.787 1.00 48.72 402 HIS A O 1
ATOM 3297 N N . PHE A 1 403 ? 13.095 -1.924 17.322 1.00 46.09 403 PHE A N 1
ATOM 3298 C CA . PHE A 1 403 ? 14.216 -0.977 17.406 1.00 46.09 403 PHE A CA 1
ATOM 3299 C C . PHE A 1 403 ? 14.368 -0.340 18.786 1.00 46.09 403 PHE A C 1
ATOM 3301 O O . PHE A 1 403 ? 15.423 0.202 19.098 1.00 46.09 403 PHE A O 1
ATOM 3308 N N . ILE A 1 404 ? 13.327 -0.407 19.612 1.00 45.09 404 ILE A N 1
ATOM 3309 C CA . ILE A 1 404 ? 13.355 0.044 20.999 1.00 45.09 404 ILE A CA 1
ATOM 3310 C C . ILE A 1 404 ? 13.719 -1.168 21.862 1.00 45.09 404 ILE A C 1
ATOM 3312 O O . ILE A 1 404 ? 13.023 -2.184 21.810 1.00 45.09 404 ILE A O 1
ATOM 3316 N N . ALA A 1 405 ? 14.809 -1.085 22.633 1.00 44.78 405 ALA A N 1
ATOM 3317 C CA . ALA A 1 405 ? 15.197 -2.163 23.543 1.00 44.78 405 ALA A CA 1
ATOM 3318 C C . ALA A 1 405 ? 14.079 -2.428 24.564 1.00 44.78 405 ALA A C 1
ATOM 3320 O O . ALA A 1 405 ? 13.366 -1.504 24.959 1.00 44.78 405 ALA A O 1
ATOM 3321 N N . LYS A 1 406 ? 13.905 -3.693 24.971 1.00 47.81 406 LYS A N 1
ATOM 3322 C CA . LYS A 1 406 ? 12.788 -4.110 25.837 1.00 47.81 406 LYS A CA 1
ATOM 3323 C C . LYS A 1 406 ? 12.721 -3.322 27.145 1.00 47.81 406 LYS A C 1
ATOM 3325 O O . LYS A 1 406 ? 11.628 -3.125 27.655 1.00 47.81 406 LYS A O 1
ATOM 3330 N N . GLU A 1 407 ? 13.853 -2.855 27.670 1.00 48.28 407 GLU A N 1
ATOM 3331 C CA . GLU A 1 407 ? 13.893 -2.014 28.874 1.00 48.28 407 GLU A CA 1
ATOM 3332 C C . GLU A 1 407 ? 13.228 -0.635 28.724 1.00 48.28 407 GLU A C 1
ATOM 3334 O O . GLU A 1 407 ? 12.890 -0.018 29.729 1.00 48.28 407 GLU A O 1
ATOM 3339 N N . TYR A 1 408 ? 13.024 -0.158 27.494 1.00 43.53 408 TYR A N 1
ATOM 3340 C CA . TYR A 1 408 ? 12.315 1.091 27.199 1.00 43.53 408 TYR A CA 1
ATOM 3341 C C . TYR A 1 408 ? 10.861 0.860 26.799 1.00 43.53 408 TYR A C 1
ATOM 3343 O O . TYR A 1 408 ? 10.158 1.811 26.460 1.00 43.53 408 TYR A O 1
ATOM 3351 N N . TRP A 1 409 ? 10.403 -0.392 26.796 1.00 42.94 409 TRP A N 1
ATOM 3352 C CA . TRP A 1 409 ? 8.982 -0.657 26.667 1.00 42.94 409 TRP A CA 1
ATOM 3353 C C . TRP A 1 409 ? 8.387 -0.295 28.020 1.00 42.94 409 TRP A C 1
ATOM 3355 O O . TRP A 1 409 ? 8.779 -0.866 29.041 1.00 42.94 409 TRP A O 1
ATOM 3365 N N . THR A 1 410 ? 7.490 0.689 28.048 1.00 43.41 410 THR A N 1
ATOM 3366 C CA . THR A 1 410 ? 6.655 0.906 29.225 1.00 43.41 410 THR A CA 1
ATOM 3367 C C . THR A 1 410 ? 5.993 -0.428 29.528 1.00 43.41 410 THR A C 1
ATOM 3369 O O . THR A 1 410 ? 5.390 -1.042 28.650 1.00 43.41 410 THR A O 1
ATOM 3372 N N . SER A 1 411 ? 6.228 -0.944 30.732 1.00 39.88 411 SER A N 1
ATOM 3373 C CA . SER A 1 411 ? 5.575 -2.160 31.190 1.00 39.88 411 SER A CA 1
ATOM 3374 C C . SER A 1 411 ? 4.072 -1.953 31.017 1.00 39.88 411 SER A C 1
ATOM 3376 O O . SER A 1 411 ? 3.540 -1.067 31.678 1.00 39.88 411 SER A O 1
ATOM 3378 N N . GLU A 1 412 ? 3.467 -2.759 30.138 1.00 40.06 412 GLU A N 1
ATOM 3379 C CA . GLU A 1 412 ? 2.074 -2.698 29.649 1.00 40.06 412 GLU A CA 1
ATOM 3380 C C . GLU A 1 412 ? 1.880 -1.931 28.321 1.00 40.06 412 GLU A C 1
ATOM 3382 O O . GLU A 1 412 ? 1.360 -0.825 28.306 1.00 40.06 412 GLU A O 1
ATOM 3387 N N . GLU A 1 413 ? 2.291 -2.554 27.202 1.00 31.52 413 GLU A N 1
ATOM 3388 C CA . GLU A 1 413 ? 1.729 -2.430 25.830 1.00 31.52 413 GLU A CA 1
ATOM 3389 C C . GLU A 1 413 ? 2.326 -3.504 24.895 1.00 31.52 413 GLU A C 1
ATOM 3391 O O . GLU A 1 413 ? 1.679 -3.910 23.901 1.00 31.52 413 GLU A O 1
#

Foldseek 3Di:
DACPVQEDEPPDDPVVVVVLRVVCCVVPVPDDKHKYWYWAQPDPVPPVRPWIKIWIWIWDQQPLRNPDTAIDIDIDGDPDPDPNVVVVCCCCQPPVCRVPDPFDWDFDADPVRHGAQQLWIATPRRRDIDGNPGHGDPQKDFAAEPPPDPGHIAPGRPDPKDKHWYQWDWDDDPVDIDIWTKMWIFDQAPNATFIFMATDNGPNNRNVRSVVLVVLRNPPPDFDWDQQDPNDGHQQCWTAGPRSRTIHRNNGFGNFAAPPPRHTHNDDAPPGGHDPVVLLVDDLVSNLVRVLVVVVVDPDDDLSQVSSLLVSLVSLLLSLVCVVQPDPSCVVCVVVSSVVSVVVSVVCCCVVVPPDPPVPDSDDDPVRVVVSVVVSVVVSVVSVVVVVCVVVVHDSDDDPVVVDPPVPPDPDD